Protein AF-A0A162IU74-F1 (afdb_monomer_lite)

Structure (mmCIF, N/CA/C/O backbone):
data_AF-A0A162IU74-F1
#
_entry.id   AF-A0A162IU74-F1
#
loop_
_atom_site.group_PDB
_atom_site.id
_atom_site.type_symbol
_atom_site.label_atom_id
_atom_site.label_alt_id
_atom_site.label_comp_id
_atom_site.label_asym_id
_atom_site.label_entity_id
_atom_site.label_seq_id
_atom_site.pdbx_PDB_ins_code
_atom_site.Cartn_x
_atom_site.Cartn_y
_atom_site.Cartn_z
_atom_site.occupancy
_atom_site.B_iso_or_equiv
_atom_site.auth_seq_id
_atom_site.auth_comp_id
_atom_site.auth_asym_id
_atom_site.auth_atom_id
_atom_site.pdbx_PDB_model_num
ATOM 1 N N . MET A 1 1 ? 12.546 -40.989 11.623 1.00 44.88 1 MET A N 1
ATOM 2 C CA . MET A 1 1 ? 12.134 -39.725 12.278 1.00 44.88 1 MET A CA 1
ATOM 3 C C . MET A 1 1 ? 12.721 -38.449 11.659 1.00 44.88 1 MET A C 1
ATOM 5 O O . MET A 1 1 ? 11.980 -37.486 11.567 1.00 44.88 1 MET A O 1
ATOM 9 N N . LYS A 1 2 ? 13.972 -38.406 11.162 1.00 50.97 2 LYS A N 1
ATOM 10 C CA . LYS A 1 2 ? 14.557 -37.167 10.589 1.00 50.97 2 LYS A CA 1
ATOM 11 C C . LYS A 1 2 ? 13.902 -36.666 9.283 1.00 50.97 2 LYS A C 1
ATOM 13 O O . LYS A 1 2 ? 13.637 -35.481 9.171 1.00 50.97 2 LYS A O 1
ATOM 18 N N . LYS A 1 3 ? 13.551 -37.557 8.341 1.00 44.09 3 LYS A N 1
ATOM 19 C CA . LYS A 1 3 ? 12.968 -37.180 7.029 1.00 44.09 3 LYS A CA 1
ATOM 20 C C . LYS A 1 3 ? 11.601 -36.487 7.113 1.00 44.09 3 LYS A C 1
ATOM 22 O O . LYS A 1 3 ? 11.323 -35.607 6.311 1.00 44.09 3 LYS A O 1
ATOM 27 N N . TRP A 1 4 ? 10.762 -36.870 8.076 1.00 53.44 4 TRP A N 1
ATOM 28 C CA . TRP A 1 4 ? 9.420 -36.297 8.236 1.00 53.44 4 TRP A CA 1
ATOM 29 C C . TRP A 1 4 ? 9.483 -34.867 8.786 1.00 53.44 4 TRP A C 1
ATOM 31 O O . TRP A 1 4 ? 8.778 -33.988 8.308 1.00 53.44 4 TRP A O 1
ATOM 41 N N . LEU A 1 5 ? 10.419 -34.610 9.708 1.00 44.81 5 LEU A N 1
ATOM 42 C CA . LEU A 1 5 ? 10.692 -33.264 10.209 1.00 44.81 5 LEU A CA 1
ATOM 43 C C . LEU A 1 5 ? 11.253 -32.358 9.103 1.00 44.81 5 LEU A C 1
ATOM 45 O O . LEU A 1 5 ? 10.821 -31.221 8.972 1.00 44.81 5 LEU A O 1
ATOM 49 N N . THR A 1 6 ? 12.162 -32.876 8.267 1.00 44.38 6 THR A N 1
ATOM 50 C CA . THR A 1 6 ? 12.685 -32.155 7.093 1.00 44.38 6 THR A CA 1
ATOM 51 C C . THR A 1 6 ? 11.590 -31.864 6.067 1.00 44.38 6 THR A C 1
ATOM 53 O O . THR A 1 6 ? 11.580 -30.783 5.499 1.00 44.38 6 THR A O 1
ATOM 56 N N . TYR A 1 7 ? 10.643 -32.784 5.863 1.00 44.00 7 TYR A N 1
ATOM 57 C CA . TYR A 1 7 ? 9.503 -32.586 4.964 1.00 44.00 7 TYR A CA 1
ATOM 58 C C . TYR A 1 7 ? 8.530 -31.519 5.484 1.00 44.00 7 TYR A C 1
ATOM 60 O O . TYR A 1 7 ? 8.050 -30.694 4.716 1.00 44.00 7 TYR A O 1
ATOM 68 N N . ILE A 1 8 ? 8.291 -31.475 6.796 1.00 51.91 8 ILE A N 1
ATOM 69 C CA . ILE A 1 8 ? 7.479 -30.427 7.430 1.00 51.91 8 ILE A CA 1
ATOM 70 C C . ILE A 1 8 ? 8.188 -29.079 7.414 1.00 51.91 8 ILE A C 1
ATOM 72 O O . ILE A 1 8 ? 7.545 -28.065 7.164 1.00 51.91 8 ILE A O 1
ATOM 76 N N . LEU A 1 9 ? 9.498 -29.050 7.656 1.00 43.22 9 LEU A N 1
ATOM 77 C CA . LEU A 1 9 ? 10.303 -27.839 7.514 1.00 43.22 9 LEU A CA 1
ATOM 78 C C . LEU A 1 9 ? 10.294 -27.349 6.067 1.00 43.22 9 LEU A C 1
ATOM 80 O O . LEU A 1 9 ? 10.060 -26.172 5.845 1.00 43.22 9 LEU A O 1
ATOM 84 N N . TYR A 1 10 ? 10.456 -28.246 5.094 1.00 43.59 10 TYR A N 1
ATOM 85 C CA . TYR A 1 10 ? 10.362 -27.920 3.675 1.00 43.59 10 TYR A CA 1
ATOM 86 C C . TYR A 1 10 ? 8.981 -27.377 3.308 1.00 43.59 10 TYR A C 1
ATOM 88 O O . TYR A 1 10 ? 8.906 -26.337 2.667 1.00 43.59 10 TYR A O 1
ATOM 96 N N . LEU A 1 11 ? 7.895 -28.017 3.754 1.00 40.88 11 LEU A N 1
ATOM 97 C CA . LEU A 1 11 ? 6.538 -27.522 3.530 1.00 40.88 11 LEU A CA 1
ATOM 98 C C . LEU A 1 11 ? 6.329 -26.155 4.178 1.00 40.88 11 LEU A C 1
ATOM 100 O O . LEU A 1 11 ? 5.834 -25.264 3.510 1.00 40.88 11 LEU A O 1
ATOM 104 N N . ASN A 1 12 ? 6.736 -25.955 5.434 1.00 38.09 12 ASN A N 1
ATOM 105 C CA . ASN A 1 12 ? 6.594 -24.662 6.107 1.00 38.09 12 ASN A CA 1
ATOM 106 C C . ASN A 1 12 ? 7.420 -23.573 5.423 1.00 38.09 12 ASN A C 1
ATOM 108 O O . ASN A 1 12 ? 6.875 -22.521 5.123 1.00 38.09 12 ASN A O 1
ATOM 112 N N . ILE A 1 13 ? 8.696 -23.823 5.124 1.00 38.88 13 ILE A N 1
ATOM 113 C CA . ILE A 1 13 ? 9.559 -22.876 4.403 1.00 38.88 13 ILE A CA 1
ATOM 114 C C . ILE A 1 13 ? 8.962 -22.567 3.031 1.00 38.88 13 ILE A C 1
ATOM 116 O O . ILE A 1 13 ? 8.881 -21.403 2.659 1.00 38.88 13 ILE A O 1
ATOM 120 N N . SER A 1 14 ? 8.476 -23.586 2.319 1.00 33.03 14 SER A N 1
ATOM 121 C CA . SER A 1 14 ? 7.808 -23.406 1.031 1.00 33.03 14 SER A CA 1
ATOM 122 C C . SER A 1 14 ? 6.536 -22.583 1.192 1.00 33.03 14 SER A C 1
ATOM 124 O O . SER A 1 14 ? 6.367 -21.639 0.447 1.00 33.03 14 SER A O 1
ATOM 126 N N . PHE A 1 15 ? 5.681 -22.848 2.185 1.00 35.84 15 PHE A N 1
ATOM 127 C CA . PHE A 1 15 ? 4.465 -22.072 2.455 1.00 35.84 15 PHE A CA 1
ATOM 128 C C . PHE A 1 15 ? 4.754 -20.628 2.879 1.00 35.84 15 PHE A C 1
ATOM 130 O O . PHE A 1 15 ? 4.031 -19.734 2.452 1.00 35.84 15 PHE A O 1
ATOM 137 N N . PHE A 1 16 ? 5.791 -20.379 3.683 1.00 32.59 16 PHE A N 1
ATOM 138 C CA . PHE A 1 16 ? 6.209 -19.029 4.073 1.00 32.59 16 PHE A CA 1
ATOM 139 C C . PHE A 1 16 ? 6.810 -18.265 2.887 1.00 32.59 16 PHE A C 1
ATOM 141 O O . PHE A 1 16 ? 6.404 -17.136 2.642 1.00 32.59 16 PHE A O 1
ATOM 148 N N . ALA A 1 17 ? 7.669 -18.901 2.086 1.00 29.19 17 ALA A N 1
ATOM 149 C CA . ALA A 1 17 ? 8.196 -18.320 0.851 1.00 29.19 17 ALA A CA 1
ATOM 150 C C . ALA A 1 17 ? 7.084 -18.060 -0.183 1.00 29.19 17 ALA A C 1
ATOM 152 O O . ALA A 1 17 ? 7.077 -17.031 -0.852 1.00 29.19 17 ALA A O 1
ATOM 153 N N . PHE A 1 18 ? 6.099 -18.959 -0.279 1.00 34.78 18 PHE A N 1
ATOM 154 C CA . PHE A 1 18 ? 4.927 -18.800 -1.143 1.00 34.78 18 PHE A CA 1
ATOM 155 C C . PHE A 1 18 ? 3.985 -17.698 -0.631 1.00 34.78 18 PHE A C 1
ATOM 157 O O . PHE A 1 18 ? 3.365 -17.001 -1.426 1.00 34.78 18 PHE A O 1
ATOM 164 N N . ALA A 1 19 ? 3.884 -17.500 0.686 1.00 31.73 19 ALA A N 1
ATOM 165 C CA . ALA A 1 19 ? 3.112 -16.416 1.290 1.00 31.73 19 ALA A CA 1
ATOM 166 C C . ALA A 1 19 ? 3.776 -15.042 1.083 1.00 31.73 19 ALA A C 1
ATOM 168 O O . ALA A 1 19 ? 3.078 -14.097 0.718 1.00 31.73 19 ALA A O 1
ATOM 169 N N . ASP A 1 20 ? 5.102 -14.943 1.222 1.00 31.86 20 ASP A N 1
ATOM 170 C CA . ASP A 1 20 ? 5.871 -13.739 0.865 1.00 31.86 20 ASP A CA 1
ATOM 171 C C . ASP A 1 20 ? 5.739 -13.414 -0.635 1.00 31.86 20 ASP A C 1
ATOM 173 O O . ASP A 1 20 ? 5.546 -12.262 -1.022 1.00 31.86 20 ASP A O 1
ATOM 177 N N . TYR A 1 21 ? 5.702 -14.442 -1.485 1.00 35.34 21 TYR A N 1
ATOM 178 C CA . TYR A 1 21 ? 5.419 -14.325 -2.917 1.00 35.34 21 TYR A CA 1
ATOM 179 C C . TYR A 1 21 ? 3.987 -13.838 -3.237 1.00 35.34 21 TYR A C 1
ATOM 181 O O . TYR A 1 21 ? 3.784 -13.147 -4.230 1.00 35.34 21 TYR A O 1
ATOM 189 N N . PHE A 1 22 ? 2.985 -14.116 -2.396 1.00 35.38 22 PHE A N 1
ATOM 190 C CA . PHE A 1 22 ? 1.630 -13.558 -2.547 1.00 35.38 22 PHE A CA 1
ATOM 191 C C . PHE A 1 22 ? 1.506 -12.108 -2.044 1.00 35.38 22 PHE A C 1
ATOM 193 O O . PHE A 1 22 ? 0.639 -11.364 -2.513 1.00 35.38 22 PHE A O 1
ATOM 200 N N . LEU A 1 23 ? 2.356 -11.676 -1.106 1.00 34.19 23 LEU A N 1
ATOM 201 C CA . LEU A 1 23 ? 2.329 -10.314 -0.553 1.00 34.19 23 LEU A CA 1
ATOM 202 C C . LEU A 1 23 ? 2.731 -9.238 -1.582 1.00 34.19 23 LEU A C 1
ATOM 204 O O . LEU A 1 23 ? 2.251 -8.096 -1.496 1.00 34.19 23 LEU A O 1
ATOM 208 N N . THR A 1 24 ? 3.522 -9.617 -2.591 1.00 37.16 24 THR A N 1
ATOM 209 C CA . THR A 1 24 ? 4.025 -8.748 -3.674 1.00 37.16 24 THR A CA 1
ATOM 210 C C . THR A 1 24 ? 2.969 -8.456 -4.764 1.00 37.16 24 THR A C 1
ATOM 212 O O . THR A 1 24 ? 3.118 -7.540 -5.571 1.00 37.16 24 THR A O 1
ATOM 215 N N . ASN A 1 25 ? 1.822 -9.153 -4.758 1.00 40.84 25 ASN A N 1
ATOM 216 C CA . ASN A 1 25 ? 0.569 -8.843 -5.479 1.00 40.84 25 ASN A CA 1
ATOM 217 C C . ASN A 1 25 ? 0.738 -8.300 -6.929 1.00 40.84 25 ASN A C 1
ATOM 219 O O . ASN A 1 25 ? 0.130 -7.301 -7.321 1.00 40.84 25 ASN A O 1
ATOM 223 N N . GLY A 1 26 ? 1.623 -8.894 -7.727 1.00 44.62 26 GLY A N 1
ATOM 224 C CA . GLY A 1 26 ? 1.929 -8.523 -9.116 1.00 44.62 26 GLY A CA 1
ATOM 225 C C . GLY A 1 26 ? 3.088 -7.532 -9.321 1.00 44.62 26 GLY A C 1
ATOM 226 O O . GLY A 1 26 ? 3.191 -6.965 -10.408 1.00 44.62 26 GLY A O 1
ATOM 227 N N . GLU A 1 27 ? 3.919 -7.271 -8.309 1.00 47.91 27 GLU A N 1
ATOM 228 C CA . GLU A 1 27 ? 5.248 -6.637 -8.453 1.00 47.91 27 GLU A CA 1
ATOM 229 C C . GLU A 1 27 ? 6.171 -7.550 -9.242 1.00 47.91 27 GLU A C 1
ATOM 231 O O . GLU A 1 27 ? 6.103 -8.749 -9.023 1.00 47.91 27 GLU A O 1
ATOM 236 N N . VAL A 1 28 ? 6.982 -7.007 -10.155 1.00 51.28 28 VAL A N 1
ATOM 237 C CA . VAL A 1 28 ? 8.069 -7.744 -10.809 1.00 51.28 28 VAL A CA 1
ATOM 238 C C . VAL A 1 28 ? 9.377 -7.226 -10.221 1.00 51.28 28 VAL A C 1
ATOM 240 O O . VAL A 1 28 ? 9.795 -6.115 -10.535 1.00 51.28 28 VAL A O 1
ATOM 243 N N . THR A 1 29 ? 9.987 -8.020 -9.353 1.00 51.75 29 THR A N 1
ATOM 244 C CA . THR A 1 29 ? 11.289 -7.764 -8.735 1.00 51.75 29 THR A CA 1
ATOM 245 C C . THR A 1 29 ? 12.346 -8.459 -9.576 1.00 51.75 29 THR A C 1
ATOM 247 O O . THR A 1 29 ? 12.231 -9.656 -9.834 1.00 51.75 29 THR A O 1
ATOM 250 N N . PHE A 1 30 ? 13.376 -7.732 -9.998 1.00 58.91 30 PHE A N 1
ATOM 251 C CA . PHE A 1 30 ? 14.520 -8.307 -10.705 1.00 58.91 30 PHE A CA 1
ATOM 252 C C . PHE A 1 30 ? 15.692 -8.439 -9.753 1.00 58.91 30 PHE A C 1
ATOM 254 O O . PHE A 1 30 ? 15.964 -7.534 -8.967 1.00 58.91 30 PHE A O 1
ATOM 261 N N . TYR A 1 31 ? 16.414 -9.544 -9.865 1.00 53.06 31 TYR A N 1
ATOM 262 C CA . TYR A 1 31 ? 17.682 -9.716 -9.179 1.00 53.06 31 TYR A CA 1
ATOM 263 C C . TYR A 1 31 ? 18.662 -10.443 -10.091 1.00 53.06 31 TYR A C 1
ATOM 265 O O . TYR A 1 31 ? 18.281 -11.213 -10.977 1.00 53.06 31 TYR A O 1
ATOM 273 N N . TYR A 1 32 ? 19.942 -10.167 -9.887 1.00 57.72 32 TYR A N 1
ATOM 274 C CA . TYR A 1 32 ? 20.993 -10.942 -10.517 1.00 57.72 32 TYR A CA 1
ATOM 275 C C . TYR A 1 32 ? 21.293 -12.154 -9.639 1.00 57.72 32 TYR A C 1
ATOM 277 O O . TYR A 1 32 ? 21.710 -12.002 -8.491 1.00 57.72 32 TYR A O 1
ATOM 285 N N . ASP A 1 33 ? 21.049 -13.347 -10.165 1.00 55.94 33 ASP A N 1
ATOM 286 C CA . ASP A 1 33 ? 21.405 -14.596 -9.508 1.00 55.94 33 ASP A CA 1
ATOM 287 C C . ASP A 1 33 ? 22.887 -14.879 -9.769 1.00 55.94 33 ASP A C 1
ATOM 289 O O . ASP A 1 33 ? 23.289 -15.114 -10.910 1.00 55.94 33 ASP A O 1
ATOM 293 N N . SER A 1 34 ? 23.718 -14.803 -8.728 1.00 58.25 34 SER A N 1
ATOM 294 C CA . SER A 1 34 ? 25.160 -15.020 -8.858 1.00 58.25 34 SER A CA 1
ATOM 295 C C . SER A 1 34 ? 25.542 -16.490 -9.023 1.00 58.25 34 SER A C 1
ATOM 297 O O . SER A 1 34 ? 26.634 -16.753 -9.525 1.00 58.25 34 SER A O 1
ATOM 299 N N . GLU A 1 35 ? 24.681 -17.432 -8.622 1.00 56.72 35 GLU A N 1
ATOM 300 C CA . GLU A 1 35 ? 24.912 -18.870 -8.813 1.00 56.72 35 GLU A CA 1
ATOM 301 C C . GLU A 1 35 ? 24.589 -19.279 -10.253 1.00 56.72 35 GLU A C 1
ATOM 303 O O . GLU A 1 35 ? 25.401 -19.924 -10.913 1.00 56.72 35 GLU A O 1
ATOM 308 N N . GLU A 1 36 ? 23.443 -18.830 -10.769 1.00 58.41 36 GLU A N 1
ATOM 309 C CA . GLU A 1 36 ? 23.006 -19.086 -12.152 1.00 58.41 36 GLU A CA 1
ATOM 310 C C . GLU A 1 36 ? 23.625 -18.114 -13.174 1.00 58.41 36 GLU A C 1
ATOM 312 O O . GLU A 1 36 ? 23.432 -18.269 -14.384 1.00 58.41 36 GLU A O 1
ATOM 317 N N . GLN A 1 37 ? 24.348 -17.099 -12.688 1.00 64.25 37 GLN A N 1
ATOM 318 C CA . GLN A 1 37 ? 24.926 -15.991 -13.453 1.00 64.25 37 GLN A CA 1
ATOM 319 C C . GLN A 1 37 ? 23.923 -15.377 -14.432 1.00 64.25 37 GLN A C 1
ATOM 321 O O . GLN A 1 37 ? 24.214 -15.218 -15.610 1.00 64.25 37 GLN A O 1
ATOM 326 N N . ALA A 1 38 ? 22.707 -15.067 -13.992 1.00 60.44 38 ALA A N 1
ATOM 327 C CA . ALA A 1 38 ? 21.662 -14.595 -14.893 1.00 60.44 38 ALA A CA 1
ATOM 328 C C . ALA A 1 38 ? 20.718 -13.601 -14.226 1.00 60.44 38 ALA A C 1
ATOM 330 O O . ALA A 1 38 ? 20.635 -13.507 -13.001 1.00 60.44 38 ALA A O 1
ATOM 331 N N . VAL A 1 39 ? 19.967 -12.868 -15.052 1.00 54.91 39 VAL A N 1
ATOM 332 C CA . VAL A 1 39 ? 18.860 -12.063 -14.542 1.00 54.91 39 VAL A CA 1
ATOM 333 C C . VAL A 1 39 ? 17.673 -12.976 -14.305 1.00 54.91 39 VAL A C 1
ATOM 335 O O . VAL A 1 39 ? 17.088 -13.531 -15.244 1.00 54.91 39 VAL A O 1
ATOM 338 N N . SER A 1 40 ? 17.332 -13.088 -13.032 1.00 58.09 40 SER A N 1
ATOM 339 C CA . SER A 1 40 ? 16.153 -13.769 -12.531 1.00 58.09 40 SER A CA 1
ATOM 340 C C . SER A 1 40 ? 15.137 -12.728 -12.079 1.00 58.09 40 SER A C 1
ATOM 342 O O . SER A 1 40 ? 15.442 -11.544 -11.898 1.00 58.09 40 SER A O 1
ATOM 344 N N . TYR A 1 41 ? 13.888 -13.149 -11.933 1.00 56.62 41 TYR A N 1
ATOM 345 C CA . TYR A 1 41 ? 12.847 -12.252 -11.465 1.00 56.62 41 TYR A CA 1
ATOM 346 C C . TYR A 1 41 ? 11.819 -13.002 -10.619 1.00 56.62 41 TYR A C 1
ATOM 348 O O . TYR A 1 41 ? 11.615 -14.208 -10.765 1.00 56.62 41 TYR A O 1
ATOM 356 N N . LEU A 1 42 ? 11.139 -12.259 -9.753 1.00 46.72 42 LEU A N 1
ATOM 357 C CA . LEU A 1 42 ? 9.989 -12.707 -8.979 1.00 46.72 42 LEU A CA 1
ATOM 358 C C . LEU A 1 42 ? 8.811 -11.820 -9.352 1.00 46.72 42 LEU A C 1
ATOM 360 O O . LEU A 1 42 ? 8.907 -10.602 -9.235 1.00 46.72 42 LEU A O 1
ATOM 364 N N . ARG A 1 43 ? 7.701 -12.414 -9.813 1.00 48.00 43 ARG A N 1
ATOM 365 C CA . ARG A 1 43 ? 6.441 -11.682 -9.975 1.00 48.00 43 ARG A CA 1
ATOM 366 C C . ARG A 1 43 ? 5.402 -12.114 -8.962 1.00 48.00 43 ARG A C 1
ATOM 368 O O . ARG A 1 43 ? 5.032 -13.276 -8.981 1.00 48.00 43 ARG A O 1
ATOM 375 N N . GLY A 1 44 ? 4.847 -11.183 -8.196 1.00 40.56 44 GLY A N 1
ATOM 376 C CA . GLY A 1 44 ? 3.856 -11.455 -7.150 1.00 40.56 44 GLY A CA 1
ATOM 377 C C . GLY A 1 44 ? 2.448 -11.863 -7.585 1.00 40.56 44 GLY A C 1
ATOM 378 O O . GLY A 1 44 ? 1.509 -11.641 -6.827 1.00 40.56 44 GLY A O 1
ATOM 379 N N . ASP A 1 45 ? 2.249 -12.323 -8.821 1.00 40.06 45 ASP A N 1
ATOM 380 C CA . ASP A 1 45 ? 0.947 -12.802 -9.300 1.00 40.06 45 ASP A CA 1
ATOM 381 C C . ASP A 1 45 ? 1.014 -14.321 -9.469 1.00 40.06 45 ASP A C 1
ATOM 383 O O . ASP A 1 45 ? 1.523 -14.831 -10.464 1.00 40.06 45 ASP A O 1
ATOM 387 N N . ALA A 1 46 ? 0.521 -15.051 -8.468 1.00 33.31 46 ALA A N 1
ATOM 388 C CA . ALA A 1 46 ? 0.547 -16.511 -8.464 1.00 33.31 46 ALA A CA 1
ATOM 389 C C . ALA A 1 46 ? -0.482 -17.156 -9.409 1.00 33.31 46 ALA A C 1
ATOM 391 O O . ALA A 1 46 ? -0.395 -18.355 -9.670 1.00 33.31 46 ALA A O 1
ATOM 392 N N . LEU A 1 47 ? -1.478 -16.400 -9.891 1.00 34.38 47 LEU A N 1
ATOM 393 C CA . LEU A 1 47 ? -2.496 -16.915 -1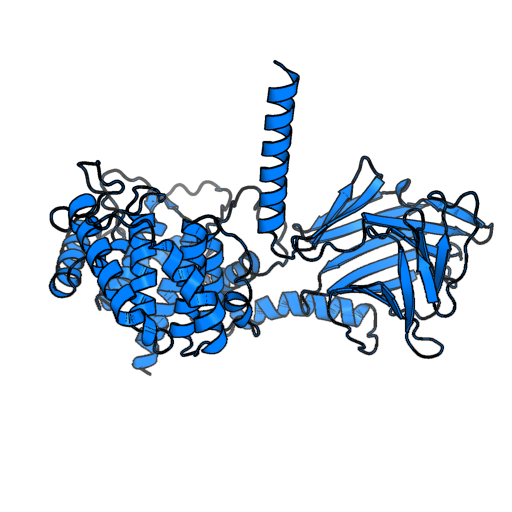0.817 1.00 34.38 47 LEU A CA 1
ATOM 394 C C . LEU A 1 47 ? -2.006 -16.875 -12.265 1.00 34.38 47 LEU A C 1
ATOM 396 O O . LEU A 1 47 ? -2.431 -17.687 -13.089 1.00 34.38 47 LEU A O 1
ATOM 400 N N . TYR A 1 48 ? -1.082 -15.961 -12.550 1.00 44.12 48 TYR A N 1
ATOM 401 C CA . TYR A 1 48 ? -0.425 -15.838 -13.834 1.00 44.12 48 TYR A CA 1
ATOM 402 C C . TYR A 1 48 ? 1.081 -15.623 -13.614 1.00 44.12 48 TYR A C 1
ATOM 404 O O . TYR A 1 48 ? 1.545 -14.481 -13.588 1.00 44.12 48 TYR A O 1
ATOM 412 N N . PRO A 1 49 ? 1.876 -16.695 -13.445 1.00 44.75 49 PRO A N 1
ATOM 413 C CA . PRO A 1 49 ? 3.323 -16.548 -13.469 1.00 44.75 49 PRO A CA 1
ATOM 414 C C . PRO A 1 49 ? 3.726 -15.907 -14.801 1.00 44.75 49 PRO A C 1
ATOM 416 O O . PRO A 1 49 ? 3.138 -16.182 -15.852 1.00 44.75 49 PRO A O 1
ATOM 419 N N . LEU A 1 50 ? 4.713 -15.013 -14.760 1.00 50.19 50 LEU A N 1
ATOM 420 C CA . LEU A 1 50 ? 5.385 -14.616 -15.988 1.00 50.19 50 LEU A CA 1
ATOM 421 C C . LEU A 1 50 ? 5.996 -15.876 -16.592 1.00 50.19 50 LEU A C 1
ATOM 423 O O . LEU A 1 50 ? 6.689 -16.634 -15.922 1.00 50.19 50 LEU A O 1
ATOM 427 N N . ASP A 1 51 ? 5.747 -16.115 -17.870 1.00 58.41 51 ASP A N 1
ATOM 428 C CA . ASP A 1 51 ? 6.262 -17.312 -18.524 1.00 58.41 51 ASP A CA 1
ATOM 429 C C . ASP A 1 51 ? 7.696 -17.102 -19.001 1.00 58.41 51 ASP A C 1
ATOM 431 O O . ASP A 1 51 ? 8.019 -17.423 -20.136 1.00 58.41 51 ASP A O 1
ATOM 435 N N . ILE A 1 52 ? 8.559 -16.562 -18.142 1.00 63.03 52 ILE A N 1
ATOM 436 C CA . ILE A 1 52 ? 9.997 -16.377 -18.365 1.00 63.03 52 ILE A CA 1
ATOM 437 C C . ILE A 1 52 ? 10.711 -16.991 -17.151 1.00 63.03 52 ILE A C 1
ATOM 439 O O . ILE A 1 52 ? 10.214 -16.915 -16.047 1.00 63.03 52 ILE A O 1
ATOM 443 N N . SER A 1 53 ? 11.835 -17.671 -17.270 1.00 60.84 53 SER A N 1
ATOM 444 C CA . SER A 1 53 ? 12.593 -18.193 -16.121 1.00 60.84 53 SER A CA 1
ATOM 445 C C . SER A 1 53 ? 13.917 -17.475 -15.960 1.00 60.84 53 SER A C 1
ATOM 447 O O . SER A 1 53 ? 14.490 -17.492 -14.882 1.00 60.84 53 SER A O 1
ATOM 449 N N . ARG A 1 54 ? 14.430 -16.912 -17.055 1.00 71.38 54 ARG A N 1
ATOM 450 C CA . ARG A 1 54 ? 15.793 -16.412 -17.149 1.00 71.38 54 ARG A CA 1
ATOM 451 C C . ARG A 1 54 ? 15.928 -15.493 -18.353 1.00 71.38 54 ARG A C 1
ATOM 453 O O . ARG A 1 54 ? 15.373 -15.803 -19.414 1.00 71.38 54 ARG A O 1
ATOM 460 N N . ILE A 1 55 ? 16.692 -14.418 -18.187 1.00 76.44 55 ILE A N 1
ATOM 461 C CA . ILE A 1 55 ? 17.126 -13.543 -19.277 1.00 76.44 55 ILE A CA 1
ATOM 462 C C . ILE A 1 55 ? 18.655 -13.504 -19.285 1.00 76.44 55 ILE A C 1
ATOM 464 O O . ILE A 1 55 ? 19.287 -13.307 -18.244 1.00 76.44 55 ILE A O 1
ATOM 468 N N . ARG A 1 56 ? 19.238 -13.725 -20.462 1.00 84.31 56 ARG A N 1
ATOM 469 C CA . ARG A 1 56 ? 20.685 -13.742 -20.695 1.00 84.31 56 ARG A CA 1
ATOM 470 C C . ARG A 1 56 ? 21.040 -12.893 -21.905 1.00 84.31 56 ARG A C 1
ATOM 472 O O . ARG A 1 56 ? 20.205 -12.648 -22.773 1.00 84.31 56 ARG A O 1
ATOM 479 N N . PHE A 1 57 ? 22.288 -12.454 -21.947 1.00 88.75 57 PHE A N 1
ATOM 480 C CA . PHE A 1 57 ? 22.786 -11.534 -22.961 1.00 88.75 57 PHE A CA 1
ATOM 481 C C . PHE A 1 57 ? 24.085 -12.041 -23.560 1.00 88.75 57 PHE A C 1
ATOM 483 O O . PHE A 1 57 ? 24.980 -12.464 -22.826 1.00 88.75 57 PHE A O 1
ATOM 490 N N . TYR A 1 58 ? 24.202 -11.940 -24.879 1.00 89.81 58 TYR A N 1
ATOM 491 C CA . TYR A 1 58 ? 25.396 -12.333 -25.613 1.00 89.81 58 TYR A CA 1
ATOM 492 C C . TYR A 1 58 ? 25.784 -11.259 -26.624 1.00 89.81 58 TYR A C 1
ATOM 494 O O . TYR A 1 58 ? 24.947 -10.495 -27.108 1.00 89.81 58 TYR A O 1
ATOM 502 N N . TRP A 1 59 ? 27.071 -11.218 -26.937 1.00 90.31 59 TRP A N 1
ATOM 503 C CA . TRP A 1 59 ? 27.626 -10.440 -28.032 1.00 90.31 59 TRP A CA 1
ATOM 504 C C . TRP A 1 59 ? 28.287 -11.400 -29.013 1.00 90.31 59 TRP A C 1
ATOM 506 O O . TRP A 1 59 ? 29.025 -12.285 -28.589 1.00 90.31 59 TRP A O 1
ATOM 516 N N . ILE A 1 60 ? 28.014 -11.245 -30.304 1.00 88.69 60 ILE A N 1
ATOM 517 C CA . ILE A 1 60 ? 28.657 -12.021 -31.368 1.00 88.69 60 ILE A CA 1
ATOM 518 C C . ILE A 1 60 ? 29.399 -11.031 -32.249 1.00 88.69 60 ILE A C 1
ATOM 520 O O . ILE A 1 60 ? 28.783 -10.104 -32.767 1.00 88.69 60 ILE A O 1
ATOM 524 N N . ASP A 1 61 ? 30.710 -11.181 -32.387 1.00 87.06 61 ASP A N 1
ATOM 525 C CA . ASP A 1 61 ? 31.488 -10.300 -33.260 1.00 87.06 61 ASP A CA 1
ATOM 526 C C . ASP A 1 61 ? 31.436 -10.741 -34.736 1.00 87.06 61 ASP A C 1
ATOM 528 O O . ASP A 1 61 ? 30.853 -11.768 -35.081 1.00 87.06 61 ASP A O 1
ATOM 532 N N . GLU A 1 62 ? 32.049 -9.958 -35.627 1.00 84.81 62 GLU A N 1
ATOM 533 C CA . GLU A 1 62 ? 32.132 -10.273 -37.066 1.00 84.81 62 GLU A CA 1
ATOM 534 C C . GLU A 1 62 ? 32.959 -11.537 -37.381 1.00 84.81 62 GLU A C 1
ATOM 536 O O . GLU A 1 62 ? 32.877 -12.056 -38.491 1.00 84.81 62 GLU A O 1
ATOM 541 N N . GLU A 1 63 ? 33.752 -12.037 -36.427 1.00 84.56 63 GLU A N 1
ATOM 542 C CA . GLU A 1 63 ? 34.478 -13.311 -36.534 1.00 84.56 63 GLU A CA 1
ATOM 543 C C . GLU A 1 63 ? 33.633 -14.490 -36.005 1.00 84.56 63 GLU A C 1
ATOM 545 O O . GLU A 1 63 ? 34.156 -15.588 -35.812 1.00 84.56 63 GLU A O 1
ATOM 550 N N . GLU A 1 64 ? 32.338 -14.261 -35.750 1.00 81.31 64 GLU A N 1
ATOM 551 C CA . GLU A 1 64 ? 31.373 -15.212 -35.183 1.00 81.31 64 GLU A CA 1
ATOM 552 C C . GLU A 1 64 ? 31.762 -15.729 -33.786 1.00 81.31 64 GLU A C 1
ATOM 554 O O . GLU A 1 64 ? 31.267 -16.757 -33.310 1.00 81.31 64 GLU A O 1
ATOM 559 N N . ARG A 1 65 ? 32.630 -15.003 -33.068 1.00 85.44 65 ARG A N 1
ATOM 560 C CA . ARG A 1 65 ? 32.982 -15.340 -31.688 1.00 85.44 65 ARG A CA 1
ATOM 561 C C . ARG A 1 65 ? 31.860 -14.915 -30.759 1.00 85.44 65 ARG A C 1
ATOM 563 O O . ARG A 1 65 ? 31.466 -13.752 -30.716 1.00 85.44 65 ARG A O 1
ATOM 570 N N . VAL A 1 66 ? 31.392 -15.870 -29.960 1.00 85.44 66 VAL A N 1
ATOM 571 C CA . VAL A 1 66 ? 30.306 -15.667 -29.001 1.00 85.44 66 VAL A CA 1
ATOM 572 C C . VAL A 1 66 ? 30.866 -15.309 -27.630 1.00 85.44 66 VAL A C 1
ATOM 574 O O . VAL A 1 66 ? 31.550 -16.106 -26.983 1.00 85.44 66 VAL A O 1
ATOM 577 N N . TYR A 1 67 ? 30.501 -14.127 -27.156 1.00 86.19 67 TYR A N 1
ATOM 578 C CA . TYR A 1 67 ? 30.796 -13.625 -25.827 1.00 86.19 67 TYR A CA 1
ATOM 579 C C . TYR A 1 67 ? 29.542 -13.706 -24.967 1.00 86.19 67 TYR A C 1
ATOM 581 O O . TYR A 1 67 ? 28.532 -13.055 -25.226 1.00 86.19 67 TYR A O 1
ATOM 589 N N . ASP A 1 68 ? 29.624 -14.510 -23.919 1.00 87.12 68 ASP A N 1
ATOM 590 C CA . ASP A 1 68 ? 28.610 -14.601 -22.880 1.00 87.12 68 ASP A CA 1
ATOM 591 C C . ASP A 1 68 ? 28.811 -13.452 -21.890 1.00 87.12 68 ASP A C 1
ATOM 593 O O . ASP A 1 68 ? 29.767 -13.468 -21.108 1.00 87.12 68 ASP A O 1
ATOM 597 N N . LEU A 1 69 ? 27.937 -12.438 -21.943 1.00 87.06 69 LEU A N 1
ATOM 598 C CA . LEU A 1 69 ? 28.095 -11.229 -21.126 1.00 87.06 69 LEU A CA 1
ATOM 599 C C . LEU A 1 69 ? 28.053 -11.555 -19.633 1.00 87.06 69 LEU A C 1
ATOM 601 O O . LEU A 1 69 ? 28.621 -10.815 -18.839 1.00 87.06 69 LEU A O 1
ATOM 605 N N . GLN A 1 70 ? 27.429 -12.664 -19.237 1.00 82.19 70 GLN A N 1
ATOM 606 C CA . GLN A 1 70 ? 27.300 -13.044 -17.833 1.00 82.19 70 GLN A CA 1
ATOM 607 C C . GLN A 1 70 ? 28.671 -13.326 -17.192 1.00 82.19 70 GLN A C 1
ATOM 609 O O . GLN A 1 70 ? 28.853 -13.105 -15.998 1.00 82.19 70 GLN A O 1
ATOM 614 N N . ASN A 1 71 ? 29.673 -13.700 -17.995 1.00 83.19 71 ASN A N 1
ATOM 615 C CA . ASN A 1 71 ? 31.057 -13.883 -17.544 1.00 83.19 71 ASN A CA 1
ATOM 616 C C . ASN A 1 71 ? 31.854 -12.569 -17.444 1.00 83.19 71 ASN A C 1
ATOM 618 O O . ASN A 1 71 ? 33.023 -12.579 -17.059 1.00 83.19 71 ASN A O 1
ATOM 622 N N . CYS A 1 72 ? 31.247 -11.446 -17.823 1.00 85.94 72 CYS A N 1
ATOM 623 C CA . CYS A 1 72 ? 31.903 -10.154 -18.007 1.00 85.94 72 CYS A CA 1
ATOM 624 C C . CYS A 1 72 ? 31.232 -9.033 -17.196 1.00 85.94 72 CYS A C 1
ATOM 626 O O . CYS A 1 72 ? 31.344 -7.860 -17.556 1.00 85.94 72 CYS A O 1
ATOM 628 N N . VAL A 1 73 ? 30.506 -9.379 -16.130 1.00 86.56 73 VAL A N 1
ATOM 629 C CA . VAL A 1 73 ? 29.837 -8.408 -15.254 1.00 86.56 73 VAL A CA 1
ATOM 630 C C . VAL A 1 73 ? 30.877 -7.565 -14.513 1.00 86.56 73 VAL A C 1
ATOM 632 O O . VAL A 1 73 ? 31.710 -8.092 -13.781 1.00 86.56 73 VAL A O 1
ATOM 635 N N . GLU A 1 74 ? 30.811 -6.249 -14.696 1.00 89.81 74 GLU A N 1
ATOM 636 C CA . GLU A 1 74 ? 31.630 -5.264 -13.981 1.00 89.81 74 GLU A CA 1
ATOM 637 C C . GLU A 1 74 ? 30.899 -4.734 -12.747 1.00 89.81 74 GLU A C 1
ATOM 639 O O . GLU A 1 74 ? 31.487 -4.646 -11.671 1.00 89.81 74 GLU A O 1
ATOM 644 N N . ASN A 1 75 ? 29.623 -4.371 -12.898 1.00 85.19 75 ASN A N 1
ATOM 645 C CA . ASN A 1 75 ? 28.840 -3.773 -11.822 1.00 85.19 75 ASN A CA 1
ATOM 646 C C . ASN A 1 75 ? 27.371 -4.200 -11.890 1.00 85.19 75 ASN A C 1
ATOM 648 O O . ASN A 1 75 ? 26.800 -4.340 -12.974 1.00 85.19 75 ASN A O 1
ATOM 652 N N . ILE A 1 76 ? 26.766 -4.357 -10.716 1.00 78.81 76 ILE A N 1
ATOM 653 C CA . ILE A 1 76 ? 25.346 -4.639 -10.528 1.00 78.81 76 ILE A CA 1
ATOM 654 C C . ILE A 1 76 ? 24.820 -3.561 -9.586 1.00 78.81 76 ILE A C 1
ATOM 656 O O . ILE A 1 76 ? 25.172 -3.533 -8.409 1.00 78.81 76 ILE A O 1
ATOM 660 N N . GLU A 1 77 ? 23.976 -2.673 -10.099 1.00 71.81 77 GLU A N 1
ATOM 661 C CA . GLU A 1 77 ? 23.304 -1.660 -9.290 1.00 71.81 77 GLU A CA 1
ATOM 662 C C . GLU A 1 77 ? 21.831 -2.024 -9.187 1.00 71.81 77 GLU A C 1
ATOM 664 O O . GLU A 1 77 ? 21.122 -2.115 -10.191 1.00 71.81 77 GLU A O 1
ATOM 669 N N . GLN A 1 78 ? 21.366 -2.212 -7.960 1.00 61.62 78 GLN A N 1
ATOM 670 C CA . GLN A 1 78 ? 19.955 -2.388 -7.676 1.00 61.62 78 GLN A CA 1
ATOM 671 C C . GLN A 1 78 ? 19.432 -1.112 -7.013 1.00 61.62 78 GLN A C 1
ATOM 673 O O . GLN A 1 78 ? 19.913 -0.703 -5.956 1.00 61.62 78 GLN A O 1
ATOM 678 N N . GLU A 1 79 ? 18.468 -0.459 -7.657 1.00 53.31 79 GLU A N 1
ATOM 679 C CA . GLU A 1 79 ? 17.804 0.734 -7.131 1.00 53.31 79 GLU A CA 1
ATOM 680 C C . GLU A 1 79 ? 16.403 0.362 -6.631 1.00 53.31 79 GLU A C 1
ATOM 682 O O . GLU A 1 79 ? 15.471 0.126 -7.408 1.00 53.31 79 GLU A O 1
ATOM 687 N N . GLY A 1 80 ? 16.258 0.292 -5.304 1.00 48.09 80 GLY A N 1
ATOM 688 C CA . GLY A 1 80 ? 15.067 -0.265 -4.660 1.00 48.09 80 GLY A CA 1
ATOM 689 C C . GLY A 1 80 ? 14.929 -1.768 -4.926 1.00 48.09 80 GLY A C 1
ATOM 690 O O . GLY A 1 80 ? 15.922 -2.465 -5.075 1.00 48.09 80 GLY A O 1
ATOM 691 N N . GLU A 1 81 ? 13.700 -2.281 -5.002 1.00 45.84 81 GLU A N 1
ATOM 692 C CA . GLU A 1 81 ? 13.448 -3.705 -5.303 1.00 45.84 81 GLU A CA 1
ATOM 693 C C . GLU A 1 81 ? 13.254 -3.977 -6.808 1.00 45.84 81 GLU A C 1
ATOM 695 O O . GLU A 1 81 ? 13.296 -5.120 -7.257 1.00 45.84 81 GLU A O 1
ATOM 700 N N . ASN A 1 82 ? 13.062 -2.928 -7.613 1.00 53.41 82 ASN A N 1
ATOM 701 C CA . ASN A 1 82 ? 12.388 -3.057 -8.909 1.00 53.41 82 ASN A CA 1
ATOM 702 C C . ASN A 1 82 ? 13.218 -2.574 -10.108 1.00 53.41 82 ASN A C 1
ATOM 704 O O . ASN A 1 82 ? 12.855 -2.887 -11.239 1.00 53.41 82 ASN A O 1
ATOM 708 N N . ILE A 1 83 ? 14.312 -1.833 -9.896 1.00 66.31 83 ILE A N 1
ATOM 709 C CA . ILE A 1 83 ? 15.206 -1.380 -10.970 1.00 66.31 83 ILE A CA 1
ATOM 710 C C . ILE A 1 83 ? 16.534 -2.117 -10.847 1.00 66.31 83 ILE A C 1
ATOM 712 O O . ILE A 1 83 ? 17.218 -2.002 -9.829 1.00 66.31 83 ILE A O 1
ATOM 716 N N . LEU A 1 84 ? 16.916 -2.833 -11.902 1.00 72.38 84 LEU A N 1
ATOM 717 C CA . LEU A 1 84 ? 18.186 -3.553 -11.968 1.00 72.38 84 LEU A CA 1
ATOM 718 C C . LEU A 1 84 ? 19.024 -3.003 -13.116 1.00 72.38 84 LEU A C 1
ATOM 720 O O . LEU A 1 84 ? 18.581 -3.012 -14.265 1.00 72.38 84 LEU A O 1
ATOM 724 N N . ARG A 1 85 ? 20.241 -2.552 -12.814 1.00 83.38 85 ARG A N 1
ATOM 725 C CA . ARG A 1 85 ? 21.228 -2.135 -13.809 1.00 83.38 85 ARG A CA 1
ATOM 726 C C . ARG A 1 85 ? 22.441 -3.040 -13.762 1.00 83.38 85 ARG A C 1
ATOM 728 O O . ARG A 1 85 ? 22.987 -3.315 -12.700 1.00 83.38 85 ARG A O 1
ATOM 735 N N . LEU A 1 86 ? 22.865 -3.472 -14.937 1.00 85.56 86 LEU A N 1
ATOM 736 C CA . LEU A 1 86 ? 23.981 -4.383 -15.126 1.00 85.56 86 LEU A CA 1
ATOM 737 C C . LEU A 1 86 ? 24.951 -3.739 -16.102 1.00 85.56 86 LEU A C 1
ATOM 739 O O . LEU A 1 86 ? 24.563 -3.392 -17.219 1.00 85.56 86 LEU A O 1
ATOM 743 N N . SER A 1 87 ? 26.196 -3.588 -15.673 1.00 90.69 87 SER A N 1
ATOM 744 C CA . SER A 1 87 ? 27.293 -3.117 -16.508 1.00 90.69 87 SER A CA 1
ATOM 745 C C . SER A 1 87 ? 28.198 -4.291 -16.844 1.00 90.69 87 SER A C 1
ATOM 747 O O . SER A 1 87 ? 28.622 -5.028 -15.954 1.00 90.69 87 SER A O 1
ATOM 749 N N . TYR A 1 88 ? 28.510 -4.448 -18.123 1.00 91.31 88 TYR A N 1
ATOM 750 C CA . TYR A 1 88 ? 29.350 -5.508 -18.657 1.00 91.31 88 TYR A CA 1
ATOM 751 C C . TYR A 1 88 ? 30.533 -4.907 -19.408 1.00 91.31 88 TYR A C 1
ATOM 753 O O . TYR A 1 88 ? 30.363 -3.966 -20.190 1.00 91.31 88 TYR A O 1
ATOM 761 N N . VAL A 1 89 ? 31.720 -5.480 -19.216 1.00 91.50 89 VAL A N 1
ATOM 762 C CA . VAL A 1 89 ? 32.952 -5.047 -19.886 1.00 91.50 89 VAL A CA 1
ATOM 763 C C . VAL A 1 89 ? 33.567 -6.210 -20.643 1.00 91.50 89 VAL A C 1
ATOM 765 O O . VAL A 1 89 ? 33.973 -7.209 -20.060 1.00 91.50 89 VAL A O 1
ATOM 768 N N . LEU A 1 90 ? 33.684 -6.044 -21.954 1.00 89.50 90 LEU A N 1
ATOM 769 C CA . LEU A 1 90 ? 34.259 -7.011 -22.877 1.00 89.50 90 LEU A CA 1
ATOM 770 C C . LEU A 1 90 ? 35.366 -6.327 -23.699 1.00 89.50 90 LEU A C 1
ATOM 772 O O . LEU A 1 90 ? 35.414 -5.095 -23.771 1.00 89.50 90 LEU A O 1
ATOM 776 N N . PRO A 1 91 ? 36.274 -7.086 -24.337 1.00 82.94 91 PRO A N 1
ATOM 777 C CA . PRO A 1 91 ? 37.325 -6.499 -25.173 1.00 82.94 91 PRO A CA 1
ATOM 778 C C . PRO A 1 91 ? 36.776 -5.556 -26.256 1.00 82.94 91 PRO A C 1
ATOM 780 O O . PRO A 1 91 ? 37.348 -4.489 -26.507 1.00 82.94 91 PRO A O 1
ATOM 783 N N . GLU A 1 92 ? 35.624 -5.930 -26.820 1.00 82.12 92 GLU A N 1
ATOM 784 C CA . GLU A 1 92 ? 34.963 -5.244 -27.932 1.00 82.12 92 GLU A CA 1
ATOM 785 C C . GLU A 1 92 ? 34.063 -4.077 -27.512 1.00 82.12 92 GLU A C 1
ATOM 787 O O . GLU A 1 92 ? 33.528 -3.380 -28.372 1.00 82.12 92 GLU A O 1
ATOM 792 N N . GLY A 1 93 ? 33.900 -3.810 -26.212 1.00 88.56 93 GLY A N 1
ATOM 793 C CA . GLY A 1 93 ? 33.072 -2.695 -25.763 1.00 88.56 93 GLY A CA 1
ATOM 794 C C . GLY A 1 93 ? 32.541 -2.808 -24.341 1.00 88.56 93 GLY A C 1
ATOM 795 O O . GLY A 1 93 ? 32.964 -3.636 -23.534 1.00 88.56 93 GLY A O 1
ATOM 796 N N . ARG A 1 94 ? 31.590 -1.936 -24.025 1.00 92.94 94 ARG A N 1
ATOM 797 C CA . ARG A 1 94 ? 30.855 -1.962 -22.759 1.00 92.94 94 ARG A CA 1
ATOM 798 C C . ARG A 1 94 ? 29.367 -1.988 -23.025 1.00 92.94 94 ARG A C 1
ATOM 800 O O . ARG A 1 94 ? 28.904 -1.270 -23.905 1.00 92.94 94 ARG A O 1
ATOM 807 N N . TRP A 1 95 ? 28.639 -2.759 -22.231 1.00 93.38 95 TRP A N 1
ATOM 808 C CA . TRP A 1 95 ? 27.182 -2.781 -22.248 1.00 93.38 95 TRP A CA 1
ATOM 809 C C . TRP A 1 95 ? 26.639 -2.350 -20.898 1.00 93.38 95 TRP A C 1
ATOM 811 O O . TRP A 1 95 ? 27.114 -2.800 -19.861 1.00 93.38 95 TRP A O 1
ATOM 821 N N . LYS A 1 96 ? 25.604 -1.521 -20.917 1.00 93.12 96 LYS A N 1
ATOM 822 C CA . LYS A 1 96 ? 24.764 -1.214 -19.770 1.00 93.12 96 LYS A CA 1
ATOM 823 C C . LYS A 1 96 ? 23.347 -1.661 -20.087 1.00 93.12 96 LYS A C 1
ATOM 825 O O . LYS A 1 96 ? 22.775 -1.263 -21.098 1.00 93.12 96 LYS A O 1
ATOM 830 N N . ILE A 1 97 ? 22.782 -2.488 -19.219 1.00 90.31 97 ILE A N 1
ATOM 831 C CA . ILE A 1 97 ? 21.426 -3.011 -19.359 1.00 90.31 97 ILE A CA 1
ATOM 832 C C . ILE A 1 97 ? 20.628 -2.603 -18.131 1.00 90.31 97 ILE A C 1
ATOM 834 O O . ILE A 1 97 ? 21.043 -2.881 -17.012 1.00 90.31 97 ILE A O 1
ATOM 838 N N . THR A 1 98 ? 19.495 -1.938 -18.338 1.00 84.88 98 THR A N 1
ATOM 839 C CA . THR A 1 98 ? 18.602 -1.469 -17.275 1.00 84.88 98 THR A CA 1
ATOM 840 C C . THR A 1 98 ? 17.224 -2.095 -17.436 1.00 84.88 98 THR A C 1
ATOM 842 O O . THR A 1 98 ? 16.543 -1.854 -18.432 1.00 84.88 98 THR A O 1
ATOM 845 N N . PHE A 1 99 ? 16.788 -2.845 -16.431 1.00 79.69 99 PHE A N 1
ATOM 846 C CA . PHE A 1 99 ? 15.412 -3.304 -16.293 1.00 79.69 99 PHE A CA 1
ATOM 847 C C . PHE A 1 99 ? 14.616 -2.300 -15.462 1.00 79.69 99 PHE A C 1
ATOM 849 O O . PHE A 1 99 ? 15.050 -1.904 -14.380 1.00 79.69 99 PHE A O 1
ATOM 856 N N . LEU A 1 100 ? 13.459 -1.888 -15.980 1.00 76.19 100 LEU A N 1
ATOM 857 C CA . LEU A 1 100 ? 12.594 -0.880 -15.379 1.00 76.19 100 LEU A CA 1
ATOM 858 C C . LEU A 1 100 ? 11.115 -1.233 -15.602 1.00 76.19 100 LEU A C 1
ATOM 860 O O . LEU A 1 100 ? 10.632 -1.165 -16.735 1.00 76.19 100 LEU A O 1
ATOM 864 N N . PRO A 1 101 ? 10.358 -1.584 -14.554 1.00 71.38 101 PRO A N 1
ATOM 865 C CA . PRO A 1 101 ? 8.903 -1.623 -14.621 1.00 71.38 101 PRO A CA 1
ATOM 866 C C . PRO A 1 101 ? 8.352 -0.231 -14.941 1.00 71.38 101 PRO A C 1
ATOM 868 O O . PRO A 1 101 ? 8.819 0.753 -14.371 1.00 71.38 101 PRO A O 1
ATOM 871 N N . SER A 1 102 ? 7.355 -0.133 -15.824 1.00 67.62 102 SER A N 1
ATOM 872 C CA . SER A 1 102 ? 6.794 1.178 -16.168 1.00 67.62 102 SER A CA 1
ATOM 873 C C . SER A 1 102 ? 6.064 1.800 -14.974 1.00 67.62 102 SER A C 1
ATOM 875 O O . SER A 1 102 ? 5.154 1.209 -14.380 1.00 67.62 102 SER A O 1
ATOM 877 N N . PHE A 1 103 ? 6.420 3.044 -14.675 1.00 61.81 103 PHE A N 1
ATOM 878 C CA . PHE A 1 103 ? 5.768 3.928 -13.716 1.00 61.81 103 PHE A CA 1
ATOM 879 C C . PHE A 1 103 ? 4.406 4.413 -14.206 1.00 61.81 103 PHE A C 1
ATOM 881 O O . PHE A 1 103 ? 3.528 4.742 -13.407 1.00 61.81 103 PHE A O 1
ATOM 888 N N . GLN A 1 104 ? 4.198 4.407 -15.520 1.00 60.91 104 GLN A N 1
ATOM 889 C CA . GLN A 1 104 ? 2.941 4.795 -16.147 1.00 60.91 104 GLN A CA 1
ATOM 890 C C . GLN A 1 104 ? 1.972 3.610 -16.261 1.00 60.91 104 GLN A C 1
ATOM 892 O O . GLN A 1 104 ? 0.772 3.764 -16.005 1.00 60.91 104 GLN A O 1
ATOM 897 N N . LYS A 1 105 ? 2.475 2.418 -16.621 1.00 67.56 105 LYS A N 1
ATOM 898 C CA . LYS A 1 105 ? 1.662 1.221 -16.893 1.00 67.56 105 LYS A CA 1
ATOM 899 C C . LYS A 1 105 ? 2.187 -0.019 -16.167 1.00 67.56 105 LYS A C 1
ATOM 901 O O . LYS A 1 105 ? 3.104 -0.696 -16.606 1.00 67.56 105 LYS A O 1
ATOM 906 N N . LYS A 1 106 ? 1.483 -0.425 -15.107 1.00 58.12 106 LYS A N 1
ATOM 907 C CA . LYS A 1 106 ? 1.858 -1.544 -14.209 1.00 58.12 106 LYS A CA 1
ATOM 908 C C . LYS A 1 106 ? 2.010 -2.931 -14.863 1.00 58.12 106 LYS A C 1
ATOM 910 O O . LYS A 1 106 ? 2.424 -3.869 -14.191 1.00 58.12 106 LYS A O 1
ATOM 915 N N . GLN A 1 107 ? 1.578 -3.095 -16.109 1.00 64.44 107 GLN A N 1
ATOM 916 C CA . GLN A 1 107 ? 1.679 -4.344 -16.871 1.00 64.44 107 GLN A CA 1
ATOM 917 C C . GLN A 1 107 ? 2.848 -4.335 -17.863 1.00 64.44 107 GLN A C 1
ATOM 919 O O . GLN A 1 107 ? 3.013 -5.313 -18.584 1.00 64.44 107 GLN A O 1
ATOM 924 N N . GLN A 1 108 ? 3.643 -3.264 -17.888 1.00 74.19 108 GLN A N 1
ATOM 925 C CA . GLN A 1 108 ? 4.771 -3.110 -18.793 1.00 74.19 108 GLN A CA 1
ATOM 926 C C . GLN A 1 108 ? 6.098 -3.192 -18.050 1.00 74.19 108 GLN A C 1
ATOM 928 O O . GLN A 1 108 ? 6.262 -2.644 -16.956 1.00 74.19 108 GLN A O 1
ATOM 933 N N . LEU A 1 109 ? 7.057 -3.842 -18.694 1.00 77.62 109 LEU A N 1
ATOM 934 C CA . LEU A 1 109 ? 8.455 -3.861 -18.302 1.00 77.62 109 LEU A CA 1
ATOM 935 C C . LEU A 1 109 ? 9.301 -3.397 -19.478 1.00 77.62 109 LEU A C 1
ATOM 937 O O . LEU A 1 109 ? 9.139 -3.888 -20.593 1.00 77.62 109 LEU A O 1
ATOM 941 N N . PHE A 1 110 ? 10.248 -2.514 -19.203 1.00 83.25 110 PHE A N 1
ATOM 942 C CA . PHE A 1 110 ? 11.257 -2.095 -20.155 1.00 83.25 110 PHE A CA 1
ATOM 943 C C . PHE A 1 110 ? 12.613 -2.716 -19.815 1.00 83.25 110 PHE A C 1
ATOM 945 O O . PHE A 1 110 ? 13.039 -2.719 -18.662 1.00 83.25 110 PHE A O 1
ATOM 952 N N . CYS A 1 111 ? 13.302 -3.213 -20.836 1.00 88.56 111 CYS A N 1
ATOM 953 C CA . CYS A 1 111 ? 14.718 -3.546 -20.816 1.00 88.56 111 CYS A CA 1
ATOM 954 C C . CYS A 1 111 ? 15.429 -2.585 -21.773 1.00 88.56 111 CYS A C 1
ATOM 956 O O . CYS A 1 111 ? 15.342 -2.727 -22.995 1.00 88.56 111 CYS A O 1
ATOM 958 N N . PHE A 1 112 ? 16.106 -1.592 -21.209 1.00 88.44 112 PHE A N 1
ATOM 959 C CA . PHE A 1 112 ? 16.943 -0.648 -21.938 1.00 88.44 112 PHE A CA 1
ATOM 960 C C . PHE A 1 112 ? 18.346 -1.232 -22.064 1.00 88.44 112 PHE A C 1
ATOM 962 O O . PHE A 1 112 ? 18.929 -1.630 -21.058 1.00 88.44 112 PHE A O 1
ATOM 969 N N . PHE A 1 113 ? 18.899 -1.264 -23.270 1.00 92.12 113 PHE A N 1
ATOM 970 C CA . PHE A 1 113 ? 20.291 -1.638 -23.500 1.00 92.12 113 PHE A CA 1
ATOM 971 C C . PHE A 1 113 ? 21.032 -0.487 -24.176 1.00 92.12 113 PHE A C 1
ATOM 973 O O . PHE A 1 113 ? 20.508 0.141 -25.095 1.00 92.12 113 PHE A O 1
ATOM 980 N N . GLU A 1 114 ? 22.241 -0.217 -23.698 1.00 93.19 114 GLU A N 1
ATOM 981 C CA . GLU A 1 114 ? 23.139 0.843 -24.155 1.00 93.19 114 GLU A CA 1
ATOM 982 C C . GLU A 1 114 ? 24.542 0.239 -24.305 1.00 93.19 114 GLU A C 1
ATOM 984 O O . GLU A 1 114 ? 25.079 -0.332 -23.356 1.00 93.19 114 GLU A O 1
ATOM 989 N N . GLY A 1 115 ? 25.126 0.323 -25.493 1.00 91.94 115 GLY A N 1
ATOM 990 C CA . GLY A 1 115 ? 26.419 -0.250 -25.840 1.00 91.94 115 GLY A CA 1
ATOM 991 C C . GLY A 1 115 ? 27.383 0.825 -26.322 1.00 91.94 115 GLY A C 1
ATOM 992 O O . GLY A 1 115 ? 27.020 1.651 -27.151 1.00 91.94 115 GLY A O 1
ATOM 993 N N . SER A 1 116 ? 28.618 0.800 -25.829 1.00 93.19 116 SER A N 1
ATOM 994 C CA . SER A 1 116 ? 29.743 1.546 -26.397 1.00 93.19 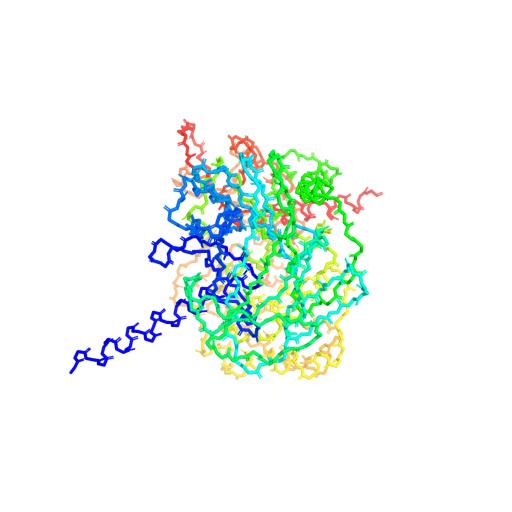116 SER A CA 1
ATOM 995 C C . SER A 1 116 ? 30.682 0.539 -27.049 1.00 93.19 116 SER A C 1
ATOM 997 O O . SER A 1 116 ? 31.446 -0.150 -26.365 1.00 93.19 116 SER A O 1
ATOM 999 N N . LEU A 1 117 ? 30.545 0.393 -28.363 1.00 90.62 117 LEU A N 1
ATOM 1000 C CA . LEU A 1 117 ? 31.128 -0.685 -29.151 1.00 90.62 117 LEU A CA 1
ATOM 1001 C C . LEU A 1 117 ? 32.362 -0.207 -29.909 1.00 90.62 117 LEU A C 1
ATOM 1003 O O . LEU A 1 117 ? 32.360 0.859 -30.518 1.00 90.62 117 LEU A O 1
ATOM 1007 N N . ARG A 1 118 ? 33.415 -1.022 -29.896 1.00 88.12 118 ARG A N 1
ATOM 1008 C CA . ARG A 1 118 ? 34.660 -0.801 -30.650 1.00 88.12 118 ARG A CA 1
ATOM 1009 C C . ARG A 1 118 ? 34.669 -1.517 -31.996 1.00 88.12 118 ARG A C 1
ATOM 1011 O O . ARG A 1 118 ? 35.534 -1.251 -32.821 1.00 88.12 118 ARG A O 1
ATOM 1018 N N . ARG A 1 119 ? 33.741 -2.451 -32.197 1.00 87.69 119 ARG A N 1
ATOM 1019 C CA . ARG A 1 119 ? 33.570 -3.229 -33.425 1.00 87.69 119 ARG A CA 1
ATOM 1020 C C . ARG A 1 119 ? 32.094 -3.476 -33.690 1.00 87.69 119 ARG A C 1
ATOM 1022 O O . ARG A 1 119 ? 31.266 -3.357 -32.789 1.00 87.69 119 ARG A O 1
ATOM 1029 N N . LYS A 1 120 ? 31.781 -3.830 -34.935 1.00 90.31 120 LYS A N 1
ATOM 1030 C CA . LYS A 1 120 ? 30.440 -4.273 -35.322 1.00 90.31 120 LYS A CA 1
ATOM 1031 C C . LYS A 1 120 ? 30.179 -5.691 -34.822 1.00 90.31 120 LYS A C 1
ATOM 1033 O O . LYS A 1 120 ? 31.111 -6.433 -34.510 1.00 90.31 120 LYS A O 1
ATOM 1038 N N . GLY A 1 121 ? 28.906 -6.055 -34.769 1.00 90.44 121 GLY A N 1
ATOM 1039 C CA . GLY A 1 121 ? 28.487 -7.395 -34.384 1.00 90.44 121 GLY A CA 1
ATOM 1040 C C . GLY A 1 121 ? 26.989 -7.483 -34.129 1.00 90.44 121 GLY A C 1
ATOM 1041 O O . GLY A 1 121 ? 26.209 -6.646 -34.591 1.00 90.44 121 GLY A O 1
ATOM 1042 N N . HIS A 1 122 ? 26.608 -8.497 -33.364 1.00 90.88 122 HIS A N 1
ATOM 1043 C CA . HIS A 1 122 ? 25.233 -8.820 -33.026 1.00 90.88 122 HIS A CA 1
ATOM 1044 C C . HIS A 1 122 ? 25.054 -8.792 -31.515 1.00 90.88 122 HIS A C 1
ATOM 1046 O O . HIS A 1 122 ? 25.808 -9.421 -30.767 1.00 90.88 122 HIS A O 1
ATOM 1052 N N . PHE A 1 123 ? 24.019 -8.091 -31.063 1.00 92.06 123 PHE A N 1
ATOM 1053 C CA . PHE A 1 123 ? 23.580 -8.171 -29.676 1.00 92.06 123 PHE A CA 1
ATOM 1054 C C . PHE A 1 123 ? 22.448 -9.186 -29.576 1.00 92.06 123 PHE A C 1
ATOM 1056 O O . PHE A 1 123 ? 21.487 -9.117 -30.341 1.00 92.06 123 PHE A O 1
ATOM 1063 N N . VAL A 1 124 ? 22.562 -10.128 -28.644 1.00 90.62 124 VAL A N 1
ATOM 1064 C CA . VAL A 1 124 ? 21.606 -11.226 -28.501 1.00 90.62 124 VAL A CA 1
ATOM 1065 C C . VAL A 1 124 ? 20.992 -11.212 -27.116 1.00 90.62 124 VAL A C 1
ATOM 1067 O O . VAL A 1 124 ? 21.703 -11.196 -26.111 1.00 90.62 124 VAL A O 1
ATOM 1070 N N . VAL A 1 125 ? 19.665 -11.283 -27.068 1.00 89.25 125 VAL A N 1
ATOM 1071 C CA . VAL A 1 125 ? 18.900 -11.473 -25.835 1.00 89.25 125 VAL A CA 1
ATOM 1072 C C . VAL A 1 125 ? 18.292 -12.868 -25.854 1.00 89.25 125 VAL A C 1
ATOM 1074 O O . VAL A 1 125 ? 17.429 -13.168 -26.678 1.00 89.25 125 VAL A O 1
ATOM 1077 N N . GLU A 1 126 ? 18.741 -13.727 -24.943 1.00 87.06 126 GLU A N 1
ATOM 1078 C CA . GLU A 1 126 ? 18.125 -15.028 -24.695 1.00 87.06 126 GLU A CA 1
ATOM 1079 C C . GLU A 1 126 ? 17.033 -14.870 -23.637 1.00 87.06 126 GLU A C 1
ATOM 1081 O O . GLU A 1 126 ? 17.281 -14.407 -22.522 1.00 87.06 126 GLU A O 1
ATOM 1086 N N . ILE A 1 127 ? 15.829 -15.327 -23.967 1.00 81.06 127 ILE A N 1
ATOM 1087 C CA . ILE A 1 127 ? 14.706 -15.435 -23.042 1.00 81.06 127 ILE A CA 1
ATOM 1088 C C . ILE A 1 127 ? 14.351 -16.911 -22.923 1.00 81.06 127 ILE A C 1
ATOM 1090 O O . ILE A 1 127 ? 14.104 -17.595 -23.915 1.00 81.06 127 ILE A O 1
ATOM 1094 N N . SER A 1 128 ? 14.312 -17.412 -21.691 1.00 75.31 128 SER A N 1
ATOM 1095 C CA . SER A 1 128 ? 13.922 -18.791 -21.390 1.00 75.31 128 SER A CA 1
ATOM 1096 C C . SER A 1 128 ? 12.462 -18.829 -20.938 1.00 75.31 128 SER A C 1
ATOM 1098 O O . SER A 1 128 ? 12.208 -18.417 -19.814 1.00 75.31 128 SER A O 1
ATOM 1100 N N . PRO A 1 129 ? 11.477 -19.296 -21.727 1.00 67.75 129 PRO A N 1
ATOM 1101 C CA . PRO A 1 129 ? 10.092 -19.304 -21.267 1.00 67.75 129 PRO A CA 1
ATOM 1102 C C . PRO A 1 129 ? 9.806 -20.463 -20.304 1.00 67.75 129 PRO A C 1
ATOM 1104 O O . PRO A 1 129 ? 10.211 -21.593 -20.595 1.00 67.75 129 PRO A O 1
ATOM 1107 N N . GLN A 1 130 ? 9.078 -20.222 -19.204 1.00 61.69 130 GLN A N 1
ATOM 1108 C CA . GLN A 1 130 ? 8.779 -21.257 -18.192 1.00 61.69 130 GLN A CA 1
ATOM 1109 C C . GLN A 1 130 ? 7.805 -22.334 -18.686 1.00 61.69 130 GLN A C 1
ATOM 1111 O O . GLN A 1 130 ? 7.990 -23.511 -18.387 1.00 61.69 130 GLN A O 1
ATOM 1116 N N . GLN A 1 131 ? 6.771 -21.956 -19.438 1.00 60.97 131 GLN A N 1
ATOM 1117 C CA . GLN A 1 131 ? 5.746 -22.905 -19.870 1.00 60.97 131 GLN A CA 1
ATOM 1118 C C . GLN A 1 131 ? 6.123 -23.697 -21.124 1.00 60.97 131 GLN A C 1
ATOM 1120 O O . GLN A 1 131 ? 6.904 -23.253 -21.973 1.00 60.97 131 GLN A O 1
ATOM 1125 N N . GLU A 1 132 ? 5.532 -24.884 -21.236 1.00 63.47 132 GLU A N 1
ATOM 1126 C CA . GLU A 1 132 ? 5.799 -25.865 -22.285 1.00 63.47 132 GLU A CA 1
ATOM 1127 C C . GLU A 1 132 ? 4.687 -25.879 -23.348 1.00 63.47 132 GLU A C 1
ATOM 1129 O O . GLU A 1 132 ? 3.512 -25.726 -23.026 1.00 63.47 132 GLU A O 1
ATOM 1134 N N . ASN A 1 133 ? 5.048 -26.172 -24.603 1.00 57.81 133 ASN A N 1
ATOM 1135 C CA . ASN A 1 133 ? 4.133 -26.623 -25.663 1.00 57.81 133 ASN A CA 1
ATOM 1136 C C . ASN A 1 133 ? 3.098 -25.599 -26.173 1.00 57.81 133 ASN A C 1
ATOM 1138 O O . ASN A 1 133 ? 2.012 -25.988 -26.612 1.00 57.81 133 ASN A O 1
ATOM 1142 N N . HIS A 1 134 ? 3.443 -24.309 -26.194 1.00 72.19 134 HIS A N 1
ATOM 1143 C CA . HIS A 1 134 ? 2.618 -23.251 -26.790 1.00 72.19 134 HIS A CA 1
ATOM 1144 C C . HIS A 1 134 ? 3.191 -22.719 -28.113 1.00 72.19 134 HIS A C 1
ATOM 1146 O O . HIS A 1 134 ? 4.367 -22.906 -28.429 1.00 72.19 134 HIS A O 1
ATOM 1152 N N . TYR A 1 135 ? 2.333 -22.071 -28.907 1.00 76.31 135 TYR A N 1
ATOM 1153 C CA . TYR A 1 135 ? 2.727 -21.448 -30.169 1.00 76.31 135 TYR A CA 1
ATOM 1154 C C . TYR A 1 135 ? 3.222 -20.024 -29.945 1.00 76.31 135 TYR A C 1
ATOM 1156 O O . TYR A 1 135 ? 2.559 -19.219 -29.293 1.00 76.31 135 TYR A O 1
ATOM 1164 N N . LEU A 1 136 ? 4.363 -19.736 -30.553 1.00 79.88 136 LEU A N 1
ATOM 1165 C CA . LEU A 1 136 ? 4.908 -18.406 -30.759 1.00 79.88 136 LEU A CA 1
ATOM 1166 C C . LEU A 1 136 ? 4.293 -17.842 -32.035 1.00 79.88 136 LEU A C 1
ATOM 1168 O O . LEU A 1 136 ? 4.188 -18.566 -33.030 1.00 79.88 136 LEU A O 1
ATOM 1172 N N . ARG A 1 137 ? 3.880 -16.576 -32.018 1.00 81.69 137 ARG A N 1
ATOM 1173 C CA . ARG A 1 137 ? 3.353 -15.897 -33.207 1.00 81.69 137 ARG A CA 1
ATOM 1174 C C . ARG A 1 137 ? 4.027 -14.552 -33.370 1.00 81.69 137 ARG A C 1
ATOM 1176 O O . ARG A 1 137 ? 4.085 -13.785 -32.417 1.00 81.69 137 ARG A O 1
ATOM 1183 N N . LEU A 1 138 ? 4.489 -14.267 -34.579 1.00 79.38 138 LEU A N 1
ATOM 1184 C CA . LEU A 1 138 ? 4.892 -12.924 -34.958 1.00 79.38 138 LEU A CA 1
ATOM 1185 C C . LEU A 1 138 ? 3.668 -12.158 -35.447 1.00 79.38 138 LEU A C 1
ATOM 1187 O O . LEU A 1 138 ? 2.941 -12.631 -36.322 1.00 79.38 138 LEU A O 1
ATOM 1191 N N . GLN A 1 139 ? 3.429 -10.995 -34.853 1.00 72.00 139 GLN A N 1
ATOM 1192 C CA . GLN A 1 139 ? 2.400 -10.053 -35.268 1.00 72.00 139 GLN A CA 1
ATOM 1193 C C . GLN A 1 139 ? 3.033 -8.798 -35.873 1.00 72.00 139 GLN A C 1
ATOM 1195 O O . GLN A 1 139 ? 4.121 -8.402 -35.466 1.00 72.00 139 GLN A O 1
ATOM 1200 N N . GLY A 1 140 ? 2.314 -8.177 -36.812 1.00 62.94 140 GLY A N 1
ATOM 1201 C CA . GLY A 1 140 ? 2.654 -6.891 -37.429 1.00 62.94 140 GLY A CA 1
ATOM 1202 C C . GLY A 1 140 ? 3.023 -6.977 -38.916 1.00 62.94 140 GLY A C 1
ATOM 1203 O O . GLY A 1 140 ? 3.077 -8.056 -39.506 1.00 62.94 140 GLY A O 1
ATOM 1204 N N . SER A 1 141 ? 3.176 -5.815 -39.558 1.00 53.97 141 SER A N 1
ATOM 1205 C CA . SER A 1 141 ? 3.584 -5.675 -40.966 1.00 53.97 141 SER A CA 1
ATOM 1206 C C . SER A 1 141 ? 5.109 -5.757 -41.123 1.00 53.97 141 SER A C 1
ATOM 1208 O O . SER A 1 141 ? 5.831 -5.653 -40.133 1.00 53.97 141 SER A O 1
ATOM 1210 N N . GLU A 1 142 ? 5.620 -5.906 -42.355 1.00 47.66 142 GLU A N 1
ATOM 1211 C CA . GLU A 1 142 ? 7.067 -5.865 -42.639 1.00 47.66 142 GLU A CA 1
ATOM 1212 C C . GLU A 1 142 ? 7.744 -4.681 -41.916 1.00 47.66 142 GLU A C 1
ATOM 1214 O O . GLU A 1 142 ? 7.506 -3.517 -42.233 1.00 47.66 142 GLU A O 1
ATOM 1219 N N . GLY A 1 143 ? 8.566 -4.989 -40.905 1.00 49.78 143 GLY A N 1
ATOM 1220 C CA . GLY A 1 143 ? 9.317 -4.008 -40.114 1.00 49.78 143 GLY A CA 1
ATOM 1221 C C . GLY A 1 143 ? 8.799 -3.717 -38.697 1.00 49.78 143 GLY A C 1
ATOM 1222 O O . GLY A 1 143 ? 9.475 -2.992 -37.975 1.00 49.78 143 GLY A O 1
ATOM 1223 N N . GLU A 1 144 ? 7.665 -4.269 -38.260 1.00 58.66 144 GLU A N 1
ATOM 1224 C CA . GLU A 1 144 ? 7.190 -4.212 -36.863 1.00 58.66 144 GLU A CA 1
ATOM 1225 C C . GLU A 1 144 ? 6.841 -5.630 -36.415 1.00 58.66 144 GLU A C 1
ATOM 1227 O O . GLU A 1 144 ? 5.699 -6.054 -36.520 1.00 58.66 144 GLU A O 1
ATOM 1232 N N . LYS A 1 145 ? 7.857 -6.408 -36.023 1.00 68.31 145 LYS A N 1
ATOM 1233 C CA . LYS A 1 145 ? 7.687 -7.803 -35.602 1.00 68.31 145 LYS A CA 1
ATOM 1234 C C . LYS A 1 145 ? 7.485 -7.857 -34.088 1.00 68.31 145 LYS A C 1
ATOM 1236 O O . LYS A 1 145 ? 8.461 -7.855 -33.353 1.00 68.31 145 LYS A O 1
ATOM 1241 N N . ASP A 1 146 ? 6.253 -7.955 -33.614 1.00 76.44 146 ASP A N 1
ATOM 1242 C CA . ASP A 1 146 ? 5.994 -8.225 -32.197 1.00 76.44 146 ASP A CA 1
ATOM 1243 C C . ASP A 1 146 ? 5.888 -9.736 -31.966 1.00 76.44 146 ASP A C 1
ATOM 1245 O O . ASP A 1 146 ? 5.185 -10.433 -32.702 1.00 76.44 146 ASP A O 1
ATOM 1249 N N . LEU A 1 147 ? 6.564 -10.264 -30.940 1.00 79.88 147 LEU A N 1
ATOM 1250 C CA . LEU A 1 147 ? 6.426 -11.669 -30.560 1.00 79.88 147 LEU A CA 1
ATOM 1251 C C . LEU A 1 147 ? 5.323 -11.829 -29.525 1.00 79.88 147 LEU A C 1
ATOM 1253 O O . LEU A 1 147 ? 5.447 -11.395 -28.381 1.00 79.88 147 LEU A O 1
ATOM 1257 N N . GLU A 1 148 ? 4.271 -12.538 -29.903 1.00 79.25 148 GLU A N 1
ATOM 1258 C CA . GLU A 1 148 ? 3.243 -12.986 -28.982 1.00 79.25 148 GLU A CA 1
ATOM 1259 C C . GLU A 1 148 ? 3.566 -14.389 -28.454 1.00 79.25 148 GLU A C 1
ATOM 1261 O O . GLU A 1 148 ? 3.722 -15.346 -29.224 1.00 79.25 148 GLU A O 1
ATOM 1266 N N . TYR A 1 149 ? 3.575 -14.523 -27.126 1.00 74.94 149 TYR A N 1
ATOM 1267 C CA . TYR A 1 149 ? 3.602 -15.809 -26.441 1.00 74.94 149 TYR A CA 1
ATOM 1268 C C . TYR A 1 149 ? 2.635 -15.825 -25.254 1.00 74.94 149 TYR A C 1
ATOM 1270 O O . TYR A 1 149 ? 2.893 -15.241 -24.202 1.00 74.94 149 TYR A O 1
ATOM 1278 N N . ARG A 1 150 ? 1.516 -16.543 -25.419 1.00 72.00 150 ARG A N 1
ATOM 1279 C CA . ARG A 1 150 ? 0.451 -16.727 -24.417 1.00 72.00 150 ARG A CA 1
ATOM 1280 C C . ARG A 1 150 ? 0.009 -15.405 -23.766 1.00 72.00 150 ARG A C 1
ATOM 1282 O O . ARG A 1 150 ? -0.851 -14.722 -24.307 1.00 72.00 150 ARG A O 1
ATOM 1289 N N . ASN A 1 151 ? 0.575 -15.074 -22.607 1.00 63.22 151 ASN A N 1
ATOM 1290 C CA . ASN A 1 151 ? 0.184 -13.947 -21.762 1.00 63.22 151 ASN A CA 1
ATOM 1291 C C . ASN A 1 151 ? 1.156 -12.762 -21.826 1.00 63.22 151 ASN A C 1
ATOM 1293 O O . ASN A 1 151 ? 0.968 -11.800 -21.077 1.00 63.22 151 ASN A O 1
ATOM 1297 N N . PHE A 1 152 ? 2.184 -12.816 -22.675 1.00 70.25 152 PHE A N 1
ATOM 1298 C CA . PHE A 1 152 ? 3.071 -11.683 -22.898 1.00 70.25 152 PHE A CA 1
ATOM 1299 C C . PHE A 1 152 ? 3.279 -11.388 -24.384 1.00 70.25 152 PHE A C 1
ATOM 1301 O O . PHE A 1 152 ? 3.284 -12.283 -25.232 1.00 70.25 152 PHE A O 1
ATOM 1308 N N . LEU A 1 153 ? 3.450 -10.104 -24.675 1.00 78.81 153 LEU A N 1
ATOM 1309 C CA . LEU A 1 153 ? 3.894 -9.579 -25.957 1.00 78.81 153 LEU A CA 1
ATOM 1310 C C . LEU A 1 153 ? 5.285 -8.982 -25.741 1.00 78.81 153 LEU A C 1
ATOM 1312 O O . LEU A 1 153 ? 5.466 -8.189 -24.816 1.00 78.81 153 LEU A O 1
ATOM 1316 N N . LEU A 1 154 ? 6.261 -9.368 -26.558 1.00 81.38 154 LEU A N 1
ATOM 1317 C CA . LEU A 1 154 ? 7.556 -8.700 -26.601 1.00 81.38 154 LEU A CA 1
ATOM 1318 C C . LEU A 1 154 ? 7.659 -7.878 -27.875 1.00 81.38 154 LEU A C 1
ATOM 1320 O O . LEU A 1 154 ? 7.436 -8.383 -28.972 1.00 81.38 154 LEU A O 1
ATOM 1324 N N . SER A 1 155 ? 8.032 -6.619 -27.709 1.00 85.88 155 SER A N 1
ATOM 1325 C CA . SER A 1 155 ? 8.204 -5.666 -28.797 1.00 85.88 155 SER A CA 1
ATOM 1326 C C . SER A 1 155 ? 9.530 -4.919 -28.621 1.00 85.88 155 SER A C 1
ATOM 1328 O O . SER A 1 155 ? 10.047 -4.811 -27.503 1.00 85.88 155 SER A O 1
ATOM 1330 N N . SER A 1 156 ? 10.081 -4.364 -29.706 1.00 86.25 156 SER A N 1
ATOM 1331 C CA . SER A 1 156 ? 11.267 -3.498 -29.648 1.00 86.25 156 SER A CA 1
ATOM 1332 C C . SER A 1 156 ? 11.100 -2.214 -30.450 1.00 86.25 156 SER A C 1
ATOM 1334 O O . SER A 1 156 ? 10.499 -2.221 -31.521 1.00 86.25 156 SER A O 1
ATOM 1336 N N . ASN A 1 157 ? 11.689 -1.117 -29.958 1.00 85.75 157 ASN A N 1
ATOM 1337 C CA . ASN A 1 157 ? 11.768 0.140 -30.711 1.00 85.75 157 ASN A CA 1
ATOM 1338 C C . ASN A 1 157 ? 12.735 0.064 -31.902 1.00 85.75 157 ASN A C 1
ATOM 1340 O O . ASN A 1 157 ? 12.729 0.934 -32.773 1.00 85.75 157 ASN A O 1
ATOM 1344 N N . ARG A 1 158 ? 13.577 -0.967 -31.928 1.00 84.75 158 ARG A N 1
ATOM 1345 C CA . ARG A 1 158 ? 14.456 -1.299 -33.039 1.00 84.75 158 ARG A CA 1
ATOM 1346 C C . ARG A 1 158 ? 13.736 -2.233 -34.004 1.00 84.75 158 ARG A C 1
ATOM 1348 O O . ARG A 1 158 ? 12.983 -3.102 -33.585 1.00 84.75 158 ARG A O 1
ATOM 1355 N N . LYS A 1 159 ? 13.986 -2.060 -35.302 1.00 78.19 159 LYS A N 1
ATOM 1356 C CA . LYS A 1 159 ? 13.350 -2.842 -36.384 1.00 78.19 159 LYS A CA 1
ATOM 1357 C C . LYS A 1 159 ? 14.300 -3.857 -37.028 1.00 78.19 159 LYS A C 1
ATOM 1359 O O . LYS A 1 159 ? 13.908 -4.614 -37.906 1.00 78.19 159 LYS A O 1
ATOM 1364 N N . ASP A 1 160 ? 15.561 -3.845 -36.616 1.00 82.94 160 ASP A N 1
ATOM 1365 C CA . ASP A 1 160 ? 16.670 -4.632 -37.149 1.00 82.94 160 ASP A CA 1
ATOM 1366 C C . ASP A 1 160 ? 16.952 -5.886 -36.314 1.00 82.94 160 ASP A C 1
ATOM 1368 O O . ASP A 1 160 ? 18.109 -6.188 -36.027 1.00 82.94 160 ASP A O 1
ATOM 1372 N N . PHE A 1 161 ? 15.901 -6.602 -35.908 1.00 84.06 161 PHE A N 1
ATOM 1373 C CA . PHE A 1 161 ? 16.051 -7.839 -35.153 1.00 84.06 161 PHE A CA 1
ATOM 1374 C C . PHE A 1 161 ? 15.306 -9.019 -35.768 1.00 84.06 161 PHE A C 1
ATOM 1376 O O . PHE A 1 161 ? 14.256 -8.879 -36.406 1.00 84.06 161 PHE A O 1
ATOM 1383 N N . SER A 1 162 ? 15.865 -10.190 -35.506 1.00 86.00 162 SER A N 1
ATOM 1384 C CA . SER A 1 162 ? 15.374 -11.490 -35.936 1.00 86.00 162 SER A CA 1
ATOM 1385 C C . SER A 1 162 ? 15.150 -12.364 -34.700 1.00 86.00 162 SER A C 1
ATOM 1387 O O . SER A 1 162 ? 15.829 -12.206 -33.681 1.00 86.00 162 SER A O 1
ATOM 1389 N N . ILE A 1 163 ? 14.152 -13.249 -34.754 1.00 86.62 163 ILE A N 1
ATOM 1390 C CA . ILE A 1 163 ? 13.773 -14.096 -33.618 1.00 86.62 163 ILE A CA 1
ATOM 1391 C C . ILE A 1 163 ? 14.017 -15.547 -33.989 1.00 86.62 163 ILE A C 1
ATOM 1393 O O . ILE A 1 163 ? 13.523 -16.025 -35.009 1.00 86.62 163 ILE A O 1
ATOM 1397 N N . PHE A 1 164 ? 14.727 -16.254 -33.120 1.00 85.38 164 PHE A N 1
ATOM 1398 C CA . PHE A 1 164 ? 15.096 -17.643 -33.322 1.00 85.38 164 PHE A CA 1
ATOM 1399 C C . PHE A 1 164 ? 14.694 -18.520 -32.140 1.00 85.38 164 PHE A C 1
ATOM 1401 O O . PHE A 1 164 ? 14.585 -18.061 -30.999 1.00 85.38 164 PHE A O 1
ATOM 1408 N N . LEU A 1 165 ? 14.517 -19.804 -32.431 1.00 82.81 165 LEU A N 1
ATOM 1409 C CA . LEU A 1 165 ? 14.270 -20.869 -31.471 1.00 82.81 165 LEU A CA 1
ATOM 1410 C C . LEU A 1 165 ? 15.433 -21.870 -31.511 1.00 82.81 165 LEU A C 1
ATOM 1412 O O . LEU A 1 165 ? 15.896 -22.233 -32.590 1.00 82.81 165 LEU A O 1
ATOM 1416 N N . SER A 1 166 ? 15.906 -22.338 -30.355 1.00 80.12 166 SER A N 1
ATOM 1417 C CA . SER A 1 166 ? 16.883 -23.438 -30.290 1.00 80.12 166 SER A CA 1
ATOM 1418 C C . SER A 1 166 ? 16.704 -24.295 -29.046 1.00 80.12 166 SER A C 1
ATOM 1420 O O . SER A 1 166 ? 16.364 -23.787 -27.981 1.00 80.12 166 SER A O 1
ATOM 1422 N N . LYS A 1 167 ? 16.985 -25.593 -29.196 1.00 67.75 167 LYS A N 1
ATOM 1423 C CA . LYS A 1 167 ? 16.951 -26.616 -28.138 1.00 67.75 167 LYS A CA 1
ATOM 1424 C C . LYS A 1 167 ? 18.156 -26.571 -27.197 1.00 67.75 167 LYS A C 1
ATOM 1426 O O . LYS A 1 167 ? 18.103 -27.141 -26.111 1.00 67.75 167 LYS A O 1
ATOM 1431 N N . ASN A 1 168 ? 19.259 -25.951 -27.619 1.00 58.62 168 ASN A N 1
ATOM 1432 C CA . ASN A 1 168 ? 20.512 -25.954 -26.867 1.00 58.62 168 ASN A CA 1
ATOM 1433 C C . ASN A 1 168 ? 20.602 -24.755 -25.920 1.00 58.62 168 ASN A C 1
ATOM 1435 O O . ASN A 1 168 ? 20.369 -23.618 -26.313 1.00 58.62 168 ASN A O 1
ATOM 1439 N N . SER A 1 169 ? 21.009 -25.016 -24.675 1.00 51.88 169 SER A N 1
ATOM 1440 C CA . SER A 1 169 ? 21.205 -24.003 -23.629 1.00 51.88 169 SER A CA 1
ATOM 1441 C C . SER A 1 169 ? 22.539 -23.251 -23.715 1.00 51.88 169 SER A C 1
ATOM 1443 O O . SER A 1 169 ? 22.797 -22.382 -22.883 1.00 51.88 169 SER A O 1
ATOM 1445 N N . SER A 1 170 ? 23.411 -23.616 -24.658 1.00 53.94 170 SER A N 1
ATOM 1446 C CA . SER A 1 170 ? 24.686 -22.953 -24.923 1.00 53.94 170 SER A CA 1
ATOM 1447 C C . SER A 1 170 ? 24.778 -22.572 -26.402 1.00 53.94 170 SER A C 1
ATOM 1449 O O . SER A 1 170 ? 24.655 -23.411 -27.291 1.00 53.94 170 SER A O 1
ATOM 1451 N N . LEU A 1 171 ? 25.063 -21.297 -26.669 1.00 56.97 171 LEU A N 1
ATOM 1452 C CA . LEU A 1 171 ? 25.278 -20.731 -28.009 1.00 56.97 171 LEU A CA 1
ATOM 1453 C C . LEU A 1 171 ? 26.554 -21.246 -28.713 1.00 56.97 171 LEU A C 1
ATOM 1455 O O . LEU A 1 171 ? 27.041 -20.611 -29.633 1.00 56.97 171 LEU A O 1
ATOM 1459 N N . ARG A 1 172 ? 27.155 -22.367 -28.293 1.00 52.16 172 ARG A N 1
ATOM 1460 C CA . ARG A 1 172 ? 28.382 -22.884 -28.930 1.00 52.16 172 ARG A CA 1
ATOM 1461 C C . ARG A 1 172 ? 28.108 -23.757 -30.162 1.00 52.16 172 ARG A C 1
ATOM 1463 O O . ARG A 1 172 ? 28.953 -23.785 -31.044 1.00 52.16 172 ARG A O 1
ATOM 1470 N N . ASP A 1 173 ? 26.924 -24.372 -30.259 1.00 54.72 173 ASP A N 1
ATOM 1471 C CA . ASP A 1 173 ? 26.585 -25.360 -31.301 1.00 54.72 173 ASP A CA 1
ATOM 1472 C C . ASP A 1 173 ? 25.323 -24.964 -32.108 1.00 54.72 173 ASP A C 1
ATOM 1474 O O . ASP A 1 173 ? 24.396 -25.757 -32.258 1.00 54.72 173 ASP A O 1
ATOM 1478 N N . PHE A 1 174 ? 25.242 -23.708 -32.570 1.00 57.44 174 PHE A N 1
ATOM 1479 C CA . PHE A 1 174 ? 24.085 -23.078 -33.238 1.00 57.44 174 PHE A CA 1
ATOM 1480 C C . PHE A 1 174 ? 23.299 -23.985 -34.214 1.00 57.44 174 PHE A C 1
ATOM 1482 O O . PHE A 1 174 ? 23.624 -24.118 -35.393 1.00 57.44 174 PHE A O 1
ATOM 1489 N N . HIS A 1 175 ? 22.157 -24.492 -33.756 1.00 62.47 175 HIS A N 1
ATOM 1490 C CA . HIS A 1 175 ? 21.038 -24.852 -34.624 1.00 62.47 175 HIS A CA 1
ATOM 1491 C C . HIS A 1 175 ? 19.864 -23.938 -34.277 1.00 62.47 175 HIS A C 1
ATOM 1493 O O . HIS A 1 175 ? 18.993 -24.298 -33.488 1.00 62.47 175 HIS A O 1
ATOM 1499 N N . LEU A 1 176 ? 19.898 -22.716 -34.817 1.00 71.31 176 LEU A N 1
ATOM 1500 C CA . LEU A 1 176 ? 18.816 -21.745 -34.684 1.00 71.31 176 LEU A CA 1
ATOM 1501 C C . LEU A 1 176 ? 17.791 -21.944 -35.800 1.00 71.31 176 LEU A C 1
ATOM 1503 O O . LEU A 1 176 ? 18.135 -21.929 -36.980 1.00 71.31 176 LEU A O 1
ATOM 1507 N N . GLU A 1 177 ? 16.527 -22.086 -35.421 1.00 78.12 177 GLU A N 1
ATOM 1508 C CA . GLU A 1 177 ? 15.397 -22.043 -36.344 1.00 78.12 177 GLU A CA 1
ATOM 1509 C C . GLU A 1 177 ? 14.793 -20.635 -36.314 1.00 78.12 177 GLU A C 1
ATOM 1511 O O . GLU A 1 177 ? 14.308 -20.188 -35.271 1.00 78.12 177 GLU A O 1
ATOM 1516 N N . GLU A 1 178 ? 14.857 -19.909 -37.434 1.00 83.38 178 GLU A N 1
ATOM 1517 C CA . GLU A 1 178 ? 14.249 -18.579 -37.531 1.00 83.38 178 GLU A CA 1
ATOM 1518 C C . GLU A 1 178 ? 12.722 -18.691 -37.510 1.00 83.38 178 GLU A C 1
ATOM 1520 O O . GLU A 1 178 ? 12.108 -19.441 -38.273 1.00 83.38 178 GLU A O 1
ATOM 1525 N N . ILE A 1 179 ? 12.089 -17.894 -36.655 1.00 82.25 179 ILE A N 1
ATOM 1526 C CA . ILE A 1 179 ? 10.639 -17.783 -36.611 1.00 82.25 179 ILE A CA 1
ATOM 1527 C C . ILE A 1 179 ? 10.222 -16.746 -37.651 1.00 82.25 179 ILE A C 1
ATOM 1529 O O . ILE A 1 179 ? 10.441 -15.553 -37.469 1.00 82.25 179 ILE A O 1
ATOM 1533 N N . LEU A 1 180 ? 9.585 -17.193 -38.734 1.00 80.12 180 LEU A N 1
ATOM 1534 C CA . LEU A 1 180 ? 9.103 -16.293 -39.792 1.00 80.12 180 LEU A CA 1
ATOM 1535 C C . LEU A 1 180 ? 7.664 -15.811 -39.565 1.00 80.12 180 LEU A C 1
ATOM 1537 O O . LEU A 1 180 ? 7.331 -14.674 -39.882 1.00 80.12 180 LEU A O 1
ATOM 1541 N N . THR A 1 181 ? 6.798 -16.666 -39.013 1.00 78.06 181 THR A N 1
ATOM 1542 C CA . THR A 1 181 ? 5.377 -16.347 -38.757 1.00 78.06 181 THR A CA 1
ATOM 1543 C C . THR A 1 181 ? 4.879 -16.974 -37.462 1.00 78.06 181 THR A C 1
ATOM 1545 O O . THR A 1 181 ? 4.311 -16.297 -36.607 1.00 78.06 181 THR A O 1
ATOM 1548 N N . SER A 1 182 ? 5.105 -18.274 -37.289 1.00 83.12 182 SER A N 1
ATOM 1549 C CA . SER A 1 182 ? 4.792 -18.989 -36.058 1.00 83.12 182 SER A CA 1
ATOM 1550 C C . SER A 1 182 ? 5.681 -20.212 -35.896 1.00 83.12 182 SER A C 1
ATOM 1552 O O . SER A 1 182 ? 6.091 -20.810 -36.887 1.00 83.12 182 SER A O 1
ATOM 1554 N N . ALA A 1 183 ? 5.951 -20.591 -34.650 1.00 82.81 183 ALA A N 1
ATOM 1555 C CA . ALA A 1 183 ? 6.714 -21.788 -34.312 1.00 82.81 183 ALA A CA 1
ATOM 1556 C C . ALA A 1 183 ? 6.146 -22.430 -33.041 1.00 82.81 183 ALA A C 1
ATOM 1558 O O . ALA A 1 183 ? 5.615 -21.741 -32.164 1.00 82.81 183 ALA A O 1
ATOM 1559 N N . LYS A 1 184 ? 6.229 -23.760 -32.934 1.00 81.38 184 LYS A N 1
ATOM 1560 C CA . LYS A 1 184 ? 5.838 -24.478 -31.715 1.00 81.38 184 LYS A CA 1
ATOM 1561 C C . LYS A 1 184 ? 7.038 -24.543 -30.772 1.00 81.38 184 LYS A C 1
ATOM 1563 O O . LYS A 1 184 ? 8.063 -25.090 -31.150 1.00 81.38 184 LYS A O 1
ATOM 1568 N N . LYS A 1 185 ? 6.879 -24.030 -29.550 1.00 80.19 185 LYS A N 1
ATOM 1569 C CA . LYS A 1 185 ? 7.918 -24.014 -28.513 1.00 80.19 185 LYS A CA 1
ATOM 1570 C C . LYS A 1 185 ? 7.784 -25.222 -27.590 1.00 80.19 185 LYS A C 1
ATOM 1572 O O . LYS A 1 185 ? 6.740 -25.410 -26.962 1.00 80.19 185 LYS A O 1
ATOM 1577 N N . PHE A 1 186 ? 8.845 -26.002 -27.446 1.00 71.94 186 PHE A N 1
ATOM 1578 C CA . PHE A 1 186 ? 8.978 -27.103 -26.492 1.00 71.94 186 PHE A CA 1
ATOM 1579 C C . PHE A 1 186 ? 9.700 -26.655 -25.213 1.00 71.94 186 PHE A C 1
ATOM 1581 O O . PHE A 1 186 ? 10.226 -25.548 -25.117 1.00 71.94 186 PHE A O 1
ATOM 1588 N N . ARG A 1 187 ? 9.684 -27.488 -24.166 1.00 66.75 187 ARG A N 1
ATOM 1589 C CA . ARG A 1 187 ? 10.265 -27.154 -22.849 1.00 66.75 187 ARG A CA 1
ATOM 1590 C C . ARG A 1 187 ? 11.729 -26.710 -22.937 1.00 66.75 187 ARG A C 1
ATOM 1592 O O . ARG A 1 187 ? 12.103 -25.727 -22.302 1.00 66.75 187 ARG A O 1
ATOM 1599 N N . GLU A 1 188 ? 12.511 -27.457 -23.705 1.00 69.31 188 GLU A N 1
ATOM 1600 C CA . GLU A 1 188 ? 13.960 -27.297 -23.868 1.00 69.31 188 GLU A CA 1
ATOM 1601 C C . GLU A 1 188 ? 14.316 -26.065 -24.702 1.00 69.31 188 GLU A C 1
ATOM 1603 O O . GLU A 1 188 ? 15.419 -25.540 -24.583 1.00 69.31 188 GLU A O 1
ATOM 1608 N N . ASP A 1 189 ? 13.358 -25.560 -25.479 1.00 75.56 189 ASP A N 1
ATOM 1609 C CA . ASP A 1 189 ? 13.614 -24.472 -26.401 1.00 75.56 189 ASP A CA 1
ATOM 1610 C C . ASP A 1 189 ? 13.807 -23.129 -25.682 1.00 75.56 189 ASP A C 1
ATOM 1612 O O . ASP A 1 189 ? 13.091 -22.765 -24.733 1.00 75.56 189 ASP A O 1
ATOM 1616 N N . ARG A 1 190 ? 14.762 -22.358 -26.197 1.00 78.62 190 ARG A N 1
ATOM 1617 C CA . ARG A 1 190 ? 15.093 -20.986 -25.812 1.00 78.62 190 ARG A CA 1
ATOM 1618 C C . ARG A 1 190 ? 14.800 -20.032 -26.962 1.00 78.62 190 ARG A C 1
ATOM 1620 O O . ARG A 1 190 ? 14.959 -20.392 -28.127 1.00 78.62 190 ARG A O 1
ATOM 1627 N N . LEU A 1 191 ? 14.352 -18.827 -26.612 1.00 83.62 191 LEU A N 1
ATOM 1628 C CA . LEU A 1 191 ? 14.098 -17.746 -27.560 1.00 83.62 191 LEU A CA 1
ATOM 1629 C C . LEU A 1 191 ? 15.324 -16.852 -27.641 1.00 83.62 191 LEU A C 1
ATOM 1631 O O . LEU A 1 191 ? 15.800 -16.389 -26.607 1.00 83.62 191 LEU A O 1
ATOM 1635 N N . TYR A 1 192 ? 15.774 -16.561 -28.853 1.00 86.50 192 TYR A N 1
ATOM 1636 C CA . TYR A 1 192 ? 16.893 -15.666 -29.112 1.00 86.50 192 TYR A CA 1
ATOM 1637 C C . TYR A 1 192 ? 16.421 -14.494 -29.959 1.00 86.50 192 TYR A C 1
ATOM 1639 O O . TYR A 1 192 ? 15.936 -14.682 -31.072 1.00 86.50 192 TYR A O 1
ATOM 1647 N N . TYR A 1 193 ? 16.576 -13.287 -29.428 1.00 87.56 193 TYR A N 1
ATOM 1648 C CA . TYR A 1 193 ? 16.384 -12.042 -30.162 1.00 87.56 193 TYR A CA 1
ATOM 1649 C C . TYR A 1 193 ? 17.756 -11.556 -30.583 1.00 87.56 193 TYR A C 1
ATOM 1651 O O . TYR A 1 193 ? 18.562 -11.204 -29.723 1.00 87.56 193 TYR A O 1
ATOM 1659 N N . VAL A 1 194 ? 18.024 -11.572 -31.881 1.00 89.06 194 VAL A N 1
ATOM 1660 C CA . VAL A 1 194 ? 19.319 -11.188 -32.441 1.00 89.06 194 VAL A CA 1
ATOM 1661 C C . VAL A 1 194 ? 19.135 -9.855 -33.147 1.00 89.06 194 VAL A C 1
ATOM 1663 O O . VAL A 1 194 ? 18.329 -9.742 -34.065 1.00 89.06 194 VAL A O 1
ATOM 1666 N N . PHE A 1 195 ? 19.842 -8.834 -32.675 1.00 89.31 195 PHE A N 1
ATOM 1667 C CA . PHE A 1 195 ? 19.885 -7.518 -33.298 1.00 89.31 195 PHE A CA 1
ATOM 1668 C C . PHE A 1 195 ? 21.067 -7.471 -34.267 1.00 89.31 195 PHE A C 1
ATOM 1670 O O . PHE A 1 195 ? 22.223 -7.485 -33.840 1.00 89.31 195 PHE A O 1
ATOM 1677 N N . ASP A 1 196 ? 20.767 -7.413 -35.565 1.00 81.31 196 ASP A N 1
ATOM 1678 C CA . ASP A 1 196 ? 21.694 -7.815 -36.631 1.00 81.31 196 ASP A CA 1
ATOM 1679 C C . ASP A 1 196 ? 22.555 -6.677 -37.203 1.00 81.31 196 ASP A C 1
ATOM 1681 O O . ASP A 1 196 ? 23.327 -6.886 -38.140 1.00 81.31 196 ASP A O 1
ATOM 1685 N N . LYS A 1 197 ? 22.402 -5.445 -36.701 1.00 80.88 197 LYS A N 1
ATOM 1686 C CA . LYS A 1 197 ? 23.048 -4.252 -37.279 1.00 80.88 197 LYS A CA 1
ATOM 1687 C C . LYS A 1 197 ? 23.695 -3.338 -36.238 1.00 80.88 197 LYS A C 1
ATOM 1689 O O . LYS A 1 197 ? 23.620 -2.116 -36.382 1.00 80.88 197 LYS A O 1
ATOM 1694 N N . MET A 1 198 ? 24.347 -3.899 -35.218 1.00 88.88 198 MET A N 1
ATOM 1695 C CA . MET A 1 198 ? 25.087 -3.083 -34.248 1.00 88.88 198 MET A CA 1
ATOM 1696 C C . MET A 1 198 ? 26.388 -2.560 -34.862 1.00 88.88 198 MET A C 1
ATOM 1698 O O . MET A 1 198 ? 27.204 -3.333 -35.377 1.00 88.88 198 MET A O 1
ATOM 1702 N N . LYS A 1 199 ? 26.578 -1.238 -34.838 1.00 89.94 199 LYS A N 1
ATOM 1703 C CA . LYS A 1 199 ? 27.760 -0.574 -35.393 1.00 89.94 199 LYS A CA 1
ATOM 1704 C C . LYS A 1 199 ? 28.773 -0.222 -34.307 1.00 89.94 199 LYS A C 1
ATOM 1706 O O . LYS A 1 199 ? 28.465 -0.206 -33.123 1.00 89.94 199 LYS A O 1
ATOM 1711 N N . GLU A 1 200 ? 29.991 0.090 -34.740 1.00 90.12 200 GLU A N 1
ATOM 1712 C CA . GLU A 1 200 ? 30.975 0.753 -33.884 1.00 90.12 200 GLU A CA 1
ATOM 1713 C C . GLU A 1 200 ? 30.440 2.123 -33.432 1.00 90.12 200 GLU A C 1
ATOM 1715 O O . GLU A 1 200 ? 29.867 2.867 -34.233 1.00 90.12 200 GLU A O 1
ATOM 1720 N N . GLY A 1 201 ? 30.644 2.451 -32.157 1.00 89.94 201 GLY A N 1
ATOM 1721 C CA . GLY A 1 201 ? 30.125 3.652 -31.514 1.00 89.94 201 GLY A CA 1
ATOM 1722 C C . GLY A 1 201 ? 29.045 3.355 -30.475 1.00 89.94 201 GLY A C 1
ATOM 1723 O O . GLY A 1 201 ? 29.028 2.294 -29.851 1.00 89.94 201 GLY A O 1
ATOM 1724 N N . GLU A 1 202 ? 28.177 4.338 -30.241 1.00 91.25 202 GLU A N 1
ATOM 1725 C CA . GLU A 1 202 ? 27.070 4.220 -29.292 1.00 91.25 202 GLU A CA 1
ATOM 1726 C C . GLU A 1 202 ? 25.856 3.562 -29.953 1.00 91.25 202 GLU A C 1
ATOM 1728 O O . GLU A 1 202 ? 25.285 4.086 -30.909 1.00 91.25 202 GLU A O 1
ATOM 1733 N N . GLU A 1 203 ? 25.436 2.425 -29.409 1.00 93.00 203 GLU A N 1
ATOM 1734 C CA . GLU A 1 203 ? 24.236 1.702 -29.816 1.00 93.00 203 GLU A CA 1
ATOM 1735 C C . GLU A 1 203 ? 23.260 1.612 -28.650 1.00 93.00 203 GLU A C 1
ATOM 1737 O O . GLU A 1 203 ? 23.647 1.483 -27.491 1.00 93.00 203 GLU A O 1
ATOM 1742 N N . ARG A 1 204 ? 21.963 1.672 -28.942 1.00 91.81 204 ARG A N 1
ATOM 1743 C CA . ARG A 1 204 ? 20.928 1.597 -27.906 1.00 91.81 204 ARG A CA 1
ATOM 1744 C C . ARG A 1 204 ? 19.629 1.021 -28.427 1.00 91.81 204 ARG A C 1
ATOM 1746 O O . ARG A 1 204 ? 19.354 1.058 -29.629 1.00 91.81 204 ARG A O 1
ATOM 1753 N N . GLY A 1 205 ? 18.804 0.544 -27.509 1.00 89.94 205 GLY A N 1
ATOM 1754 C CA . GLY A 1 205 ? 17.451 0.113 -27.813 1.00 89.94 205 GLY A CA 1
ATOM 1755 C C . GLY A 1 205 ? 16.654 -0.270 -26.577 1.00 89.94 205 GLY A C 1
ATOM 1756 O O . GLY A 1 205 ? 17.143 -0.244 -25.445 1.00 89.94 205 GLY A O 1
ATOM 1757 N N . ILE A 1 206 ? 15.384 -0.565 -26.822 1.00 88.81 206 ILE A N 1
ATOM 1758 C CA . ILE A 1 206 ? 14.392 -0.907 -25.813 1.00 88.81 206 ILE A CA 1
ATOM 1759 C C . ILE A 1 206 ? 13.723 -2.207 -26.231 1.00 88.81 206 ILE A C 1
ATOM 1761 O O . ILE A 1 206 ? 13.251 -2.336 -27.362 1.00 88.81 206 ILE A O 1
ATOM 1765 N N . LEU A 1 207 ? 13.630 -3.140 -25.292 1.00 87.88 207 LEU A N 1
ATOM 1766 C CA . LEU A 1 207 ? 12.669 -4.236 -25.324 1.00 87.88 207 LEU A CA 1
ATOM 1767 C C . LEU A 1 207 ? 11.545 -3.927 -24.334 1.00 87.88 207 LEU A C 1
ATOM 1769 O O . LEU A 1 207 ? 11.817 -3.664 -23.162 1.00 87.88 207 LEU A O 1
ATOM 1773 N N . ARG A 1 208 ? 10.291 -3.940 -24.795 1.00 86.50 208 ARG A N 1
ATOM 1774 C CA . ARG A 1 208 ? 9.105 -3.766 -23.947 1.00 86.50 208 ARG A CA 1
ATOM 1775 C C . ARG A 1 208 ? 8.331 -5.068 -23.875 1.00 86.50 208 ARG A C 1
ATOM 1777 O O . ARG A 1 208 ? 7.875 -5.587 -24.891 1.00 86.50 208 ARG A O 1
ATOM 1784 N N . PHE A 1 209 ? 8.154 -5.548 -22.656 1.00 80.19 209 PHE A N 1
ATOM 1785 C CA . PHE A 1 209 ? 7.309 -6.683 -22.342 1.00 80.19 209 PHE A CA 1
ATOM 1786 C C . PHE A 1 209 ? 5.952 -6.151 -21.883 1.00 80.19 209 PHE A C 1
ATOM 1788 O O . PHE A 1 209 ? 5.879 -5.468 -20.860 1.00 80.19 209 PHE A O 1
ATOM 1795 N N . ASP A 1 210 ? 4.891 -6.463 -22.621 1.00 76.62 210 ASP A N 1
ATOM 1796 C CA . ASP A 1 210 ? 3.512 -6.182 -22.225 1.00 76.62 210 ASP A CA 1
ATOM 1797 C C . ASP A 1 210 ? 2.872 -7.461 -21.682 1.00 76.62 210 ASP A C 1
ATOM 1799 O O . ASP A 1 210 ? 2.843 -8.491 -22.357 1.00 76.62 210 ASP A O 1
ATOM 1803 N N . PHE A 1 211 ? 2.347 -7.410 -20.460 1.00 68.19 211 PHE A N 1
ATOM 1804 C CA . PHE A 1 211 ? 1.744 -8.564 -19.796 1.00 68.19 211 PHE A CA 1
ATOM 1805 C C . PHE A 1 211 ? 0.218 -8.454 -19.746 1.00 68.19 211 PHE A C 1
ATOM 1807 O O . PHE A 1 211 ? -0.318 -7.454 -19.280 1.00 68.19 211 PHE A O 1
ATOM 1814 N N . TYR A 1 212 ? -0.490 -9.516 -20.137 1.00 59.16 212 TYR A N 1
ATOM 1815 C CA . TYR A 1 212 ? -1.958 -9.675 -20.089 1.00 59.16 212 TYR A CA 1
ATOM 1816 C C . TYR A 1 212 ? -2.787 -8.767 -21.004 1.00 59.16 212 TYR A C 1
ATOM 1818 O O . TYR A 1 212 ? -3.856 -9.186 -21.447 1.00 59.16 212 TYR A O 1
ATOM 1826 N N . GLN A 1 213 ? -2.329 -7.552 -21.302 1.00 59.84 213 GLN A N 1
ATOM 1827 C CA . GLN A 1 213 ? -2.972 -6.644 -22.248 1.00 59.84 213 GLN A CA 1
ATOM 1828 C C . GLN A 1 213 ? -2.075 -6.413 -23.458 1.00 59.84 213 GLN A C 1
ATOM 1830 O O . GLN A 1 213 ? -0.903 -6.073 -23.330 1.00 59.84 213 GLN A O 1
ATOM 1835 N N . LYS A 1 214 ? -2.657 -6.595 -24.645 1.00 58.91 214 LYS A N 1
ATOM 1836 C CA . LYS A 1 214 ? -2.003 -6.286 -25.914 1.00 58.91 214 LYS A CA 1
ATOM 1837 C C . LYS A 1 214 ? -2.166 -4.800 -26.183 1.00 58.91 214 LYS A C 1
ATOM 1839 O O . LYS A 1 214 ? -3.268 -4.350 -26.492 1.00 58.91 214 LYS A O 1
ATOM 1844 N N . GLU A 1 215 ? -1.084 -4.048 -26.063 1.00 57.72 215 GLU A N 1
ATOM 1845 C CA . GLU A 1 215 ? -1.063 -2.644 -26.451 1.00 57.72 215 GLU A CA 1
ATOM 1846 C C . GLU A 1 215 ? -0.157 -2.445 -27.663 1.00 57.72 215 GLU A C 1
ATOM 1848 O O . GLU A 1 215 ? 1.065 -2.398 -27.567 1.00 57.72 215 GLU A O 1
ATOM 1853 N N . THR A 1 216 ? -0.769 -2.260 -28.824 1.00 58.31 216 THR A N 1
ATOM 1854 C CA . THR A 1 216 ? -0.070 -1.832 -30.036 1.00 58.31 216 THR A CA 1
ATOM 1855 C C . THR A 1 216 ? -0.018 -0.307 -30.054 1.00 58.31 216 THR A C 1
ATOM 1857 O O . THR A 1 216 ? -0.882 0.356 -30.630 1.00 58.31 216 THR A O 1
ATOM 1860 N N . GLN A 1 217 ? 0.950 0.266 -29.341 1.00 62.88 217 GLN A N 1
ATOM 1861 C CA . GLN A 1 217 ? 1.289 1.687 -29.451 1.00 62.88 217 GLN A CA 1
ATOM 1862 C C . GLN A 1 217 ? 2.491 1.863 -30.376 1.00 62.88 217 GLN A C 1
ATOM 1864 O O . GLN A 1 217 ? 3.428 1.069 -30.315 1.00 62.88 217 GLN A O 1
ATOM 1869 N N . ALA A 1 218 ? 2.477 2.925 -31.186 1.00 69.50 218 ALA A N 1
ATOM 1870 C CA . ALA A 1 218 ? 3.632 3.307 -31.990 1.00 69.50 218 ALA A CA 1
ATOM 1871 C C . ALA A 1 218 ? 4.856 3.540 -31.092 1.00 69.50 218 ALA A C 1
ATOM 1873 O O . ALA A 1 218 ? 4.749 4.143 -30.019 1.00 69.50 218 ALA A O 1
ATOM 1874 N N . TRP A 1 219 ? 6.014 3.058 -31.539 1.00 78.19 219 TRP A N 1
ATOM 1875 C CA . TRP A 1 219 ? 7.256 3.185 -30.790 1.00 78.19 219 TRP A CA 1
ATOM 1876 C C . TRP A 1 219 ? 7.737 4.632 -30.715 1.00 78.19 219 TRP A C 1
ATOM 1878 O O . TRP A 1 219 ? 7.890 5.307 -31.731 1.00 78.19 219 TRP A O 1
ATOM 1888 N N . LYS A 1 220 ? 8.008 5.073 -29.486 1.00 80.00 220 LYS A N 1
ATOM 1889 C CA . LYS A 1 220 ? 8.709 6.322 -29.176 1.00 80.00 220 LYS A CA 1
ATOM 1890 C C . LYS A 1 220 ? 10.223 6.108 -29.171 1.00 80.00 220 LYS A C 1
ATOM 1892 O O . LYS A 1 220 ? 10.699 4.967 -29.121 1.00 80.00 220 LYS A O 1
ATOM 1897 N N . SER A 1 221 ? 10.982 7.201 -29.226 1.00 81.19 221 SER A N 1
ATOM 1898 C CA . SER A 1 221 ? 12.448 7.131 -29.163 1.00 81.19 221 SER A CA 1
ATOM 1899 C C . SER A 1 221 ? 12.943 6.643 -27.795 1.00 81.19 221 SER A C 1
ATOM 1901 O O . SER A 1 221 ? 12.200 6.629 -26.811 1.00 81.19 221 SER A O 1
ATOM 1903 N N . PHE A 1 222 ? 14.214 6.225 -27.726 1.00 81.69 222 PHE A N 1
ATOM 1904 C CA . PHE A 1 222 ? 14.818 5.760 -26.476 1.00 81.69 222 PHE A CA 1
ATOM 1905 C C . PHE A 1 222 ? 14.725 6.830 -25.380 1.00 81.69 222 PHE A C 1
ATOM 1907 O O . PHE A 1 222 ? 14.293 6.555 -24.260 1.00 81.69 222 PHE A O 1
ATOM 1914 N N . GLU A 1 223 ? 15.088 8.062 -25.728 1.00 79.75 223 GLU A N 1
ATOM 1915 C CA . GLU A 1 223 ? 15.089 9.201 -24.819 1.00 79.75 223 GLU A CA 1
ATOM 1916 C C . GLU A 1 223 ? 13.690 9.619 -24.409 1.00 79.75 223 GLU A C 1
ATOM 1918 O O . GLU A 1 223 ? 13.501 9.965 -23.251 1.00 79.75 223 GLU A O 1
ATOM 1923 N N . GLU A 1 224 ? 12.713 9.564 -25.313 1.00 76.62 224 GLU A N 1
ATOM 1924 C CA . GLU A 1 224 ? 11.324 9.883 -24.984 1.00 76.62 224 GLU A CA 1
ATOM 1925 C C . GLU A 1 224 ? 10.764 8.915 -23.950 1.00 76.62 224 GLU A C 1
ATOM 1927 O O . GLU A 1 224 ? 10.226 9.362 -22.944 1.00 76.62 224 GLU A O 1
ATOM 1932 N N . VAL A 1 225 ? 10.928 7.601 -24.143 1.00 77.38 225 VAL A N 1
ATOM 1933 C CA . VAL A 1 225 ? 10.443 6.615 -23.165 1.00 77.38 225 VAL A CA 1
ATOM 1934 C C . VAL A 1 225 ? 11.175 6.789 -21.837 1.00 77.38 225 VAL A C 1
ATOM 1936 O O . VAL A 1 225 ? 10.544 6.841 -20.784 1.00 77.38 225 VAL A O 1
ATOM 1939 N N . GLN A 1 226 ? 12.502 6.941 -21.864 1.00 72.19 226 GLN A N 1
ATOM 1940 C CA . GLN A 1 226 ? 13.279 7.136 -20.642 1.00 72.19 226 GLN A CA 1
ATOM 1941 C C . GLN A 1 226 ? 12.902 8.445 -19.924 1.00 72.19 226 GLN A C 1
ATOM 1943 O O . GLN A 1 226 ? 12.826 8.473 -18.695 1.00 72.19 226 GLN A O 1
ATOM 1948 N N . TRP A 1 227 ? 12.661 9.525 -20.670 1.00 69.88 227 TRP A N 1
ATOM 1949 C CA . TRP A 1 227 ? 12.228 10.814 -20.140 1.00 69.88 227 TRP A CA 1
ATOM 1950 C C . TRP A 1 227 ? 10.818 10.743 -19.580 1.00 69.88 227 TRP A C 1
ATOM 1952 O O . TRP A 1 227 ? 10.602 11.246 -18.491 1.00 69.88 227 TRP A O 1
ATOM 1962 N N . GLU A 1 228 ? 9.868 10.121 -20.272 1.00 70.31 228 GLU A N 1
ATOM 1963 C CA . GLU A 1 228 ? 8.493 9.982 -19.796 1.00 70.31 228 GLU A CA 1
ATOM 1964 C C . GLU A 1 228 ? 8.416 9.127 -18.537 1.00 70.31 228 GLU A C 1
ATOM 1966 O O . GLU A 1 228 ? 7.692 9.481 -17.617 1.00 70.31 228 GLU A O 1
ATOM 1971 N N . GLU A 1 229 ? 9.201 8.054 -18.447 1.00 69.56 229 GLU A N 1
ATOM 1972 C CA . GLU A 1 229 ? 9.286 7.246 -17.232 1.00 69.56 229 GLU A CA 1
ATOM 1973 C C . GLU A 1 229 ? 9.942 8.034 -16.084 1.00 69.56 229 GLU A C 1
ATOM 1975 O O . GLU A 1 229 ? 9.415 8.049 -14.973 1.00 69.56 229 GLU A O 1
ATOM 1980 N N . LYS A 1 230 ? 11.013 8.799 -16.347 1.00 65.25 230 LYS A N 1
ATOM 1981 C CA . LYS A 1 230 ? 11.603 9.725 -15.358 1.00 65.25 230 LYS A CA 1
ATOM 1982 C C . LYS A 1 230 ? 10.645 10.859 -14.970 1.00 65.25 230 LYS A C 1
ATOM 1984 O O . LYS A 1 230 ? 10.565 11.237 -13.809 1.00 65.25 230 LYS A O 1
ATOM 1989 N N . ALA A 1 231 ? 9.902 11.410 -15.919 1.00 55.09 231 ALA A N 1
ATOM 1990 C CA . ALA A 1 231 ? 8.943 12.484 -15.709 1.00 55.09 231 ALA A CA 1
ATOM 1991 C C . ALA A 1 231 ? 7.674 11.971 -15.029 1.00 55.09 231 ALA A C 1
ATOM 1993 O O . ALA A 1 231 ? 7.057 12.710 -14.278 1.00 55.09 231 ALA A O 1
ATOM 1994 N N . ALA A 1 232 ? 7.279 10.716 -15.231 1.00 57.00 232 ALA A N 1
ATOM 1995 C CA . ALA A 1 232 ? 6.221 10.073 -14.465 1.00 57.00 232 ALA A CA 1
ATOM 1996 C C . ALA A 1 232 ? 6.615 10.014 -12.986 1.00 57.00 232 ALA A C 1
ATOM 1998 O O . ALA A 1 232 ? 5.820 10.431 -12.150 1.00 57.00 232 ALA A O 1
ATOM 1999 N N . VAL A 1 233 ? 7.867 9.639 -12.690 1.00 54.16 233 VAL A N 1
ATOM 2000 C CA . VAL A 1 233 ? 8.442 9.691 -11.334 1.00 54.16 233 VAL A CA 1
ATOM 2001 C C . VAL A 1 233 ? 8.428 11.123 -10.773 1.00 54.16 233 VAL A C 1
ATOM 2003 O O . VAL A 1 233 ? 7.906 11.356 -9.686 1.00 54.16 233 VAL A O 1
ATOM 2006 N N . LEU A 1 234 ? 8.892 12.116 -11.538 1.00 45.94 234 LEU A N 1
ATOM 2007 C CA . LEU A 1 234 ? 8.937 13.523 -11.096 1.00 45.94 234 LEU A CA 1
ATOM 2008 C C . LEU A 1 234 ? 7.552 14.206 -11.035 1.00 45.94 234 LEU A C 1
ATOM 2010 O O . LEU A 1 234 ? 7.322 15.125 -10.251 1.00 45.94 234 LEU A O 1
ATOM 2014 N N . SER A 1 235 ? 6.598 13.795 -11.869 1.00 42.94 235 SER A N 1
ATOM 2015 C CA . SER A 1 235 ? 5.249 14.375 -11.921 1.00 42.94 235 SER A CA 1
ATOM 2016 C C . SER A 1 235 ? 4.354 13.840 -10.811 1.00 42.94 235 SER A C 1
ATOM 2018 O O . SER A 1 235 ? 3.491 14.590 -10.350 1.00 42.94 235 SER A O 1
ATOM 2020 N N . SER A 1 236 ? 4.589 12.616 -10.311 1.00 44.22 236 SER A N 1
ATOM 2021 C CA . SER A 1 236 ? 4.089 12.232 -8.987 1.00 44.22 236 SER A CA 1
ATOM 2022 C C . SER A 1 236 ? 4.562 13.239 -7.939 1.00 44.22 236 SER A C 1
ATOM 2024 O O . SER A 1 236 ? 3.721 13.816 -7.261 1.00 44.22 236 SER A O 1
ATOM 2026 N N . GLU A 1 237 ? 5.853 13.580 -7.888 1.00 43.75 237 GLU A N 1
ATOM 2027 C CA . GLU A 1 237 ? 6.392 14.540 -6.906 1.00 43.75 237 GLU A CA 1
ATOM 2028 C C . GLU A 1 237 ? 5.774 15.953 -7.035 1.00 43.75 237 GLU A C 1
ATOM 2030 O O . GLU A 1 237 ? 5.456 16.605 -6.036 1.00 43.75 237 GLU A O 1
ATOM 2035 N N . GLN A 1 238 ? 5.538 16.444 -8.259 1.00 40.34 238 GLN A N 1
ATOM 2036 C CA . GLN A 1 238 ? 4.978 17.784 -8.503 1.00 40.34 238 GLN A CA 1
ATOM 2037 C C . GLN A 1 238 ? 3.470 17.904 -8.233 1.00 40.34 238 GLN A C 1
ATOM 2039 O O . GLN A 1 238 ? 3.013 18.964 -7.794 1.00 40.34 238 GLN A O 1
ATOM 2044 N N . LYS A 1 239 ? 2.686 16.842 -8.453 1.00 40.91 239 LYS A N 1
ATOM 2045 C CA . LYS A 1 239 ? 1.222 16.852 -8.272 1.00 40.91 239 LYS A CA 1
ATOM 2046 C C . LYS A 1 239 ? 0.801 17.026 -6.806 1.00 40.91 239 LYS A C 1
ATOM 2048 O O . LYS A 1 239 ? -0.309 17.479 -6.541 1.00 40.91 239 LYS A O 1
ATOM 2053 N N . TYR A 1 240 ? 1.692 16.715 -5.863 1.00 44.25 240 TYR A N 1
ATOM 2054 C CA . TYR A 1 240 ? 1.449 16.854 -4.423 1.00 44.25 240 TYR A CA 1
ATOM 2055 C C . TYR A 1 240 ? 1.794 18.239 -3.871 1.00 44.25 240 TYR A C 1
ATOM 2057 O O . TYR A 1 240 ? 1.191 18.664 -2.885 1.00 44.25 240 TYR A O 1
ATOM 2065 N N . ARG A 1 241 ? 2.685 18.990 -4.535 1.00 43.50 241 ARG A N 1
ATOM 2066 C CA . ARG A 1 241 ? 3.034 20.366 -4.135 1.00 43.50 241 ARG A CA 1
ATOM 2067 C C . ARG A 1 241 ? 1.874 21.350 -4.289 1.00 43.50 241 ARG A C 1
ATOM 2069 O O . ARG A 1 241 ? 1.820 22.337 -3.566 1.00 43.50 241 ARG A O 1
ATOM 2076 N N . THR A 1 242 ? 0.939 21.087 -5.201 1.00 43.28 242 THR A N 1
ATOM 2077 C CA . THR A 1 242 ? -0.244 21.936 -5.425 1.00 43.28 242 THR A CA 1
ATOM 2078 C C . THR A 1 242 ? -1.434 21.574 -4.540 1.00 43.28 242 THR A C 1
ATOM 2080 O O . THR A 1 242 ? -2.401 22.333 -4.504 1.00 43.28 242 THR A O 1
ATOM 2083 N N . MET A 1 243 ? -1.391 20.444 -3.823 1.00 44.75 243 MET A N 1
ATOM 2084 C CA . MET A 1 243 ? -2.555 19.953 -3.089 1.00 44.75 243 MET A CA 1
ATOM 2085 C C . MET A 1 243 ? -2.726 20.538 -1.680 1.00 44.75 243 MET A C 1
ATOM 2087 O O . MET A 1 243 ? -3.849 20.448 -1.196 1.00 44.75 243 MET A O 1
ATOM 2091 N N . ARG A 1 244 ? -1.713 21.085 -0.974 1.00 50.03 244 ARG A N 1
ATOM 2092 C CA . ARG A 1 244 ? -1.845 21.232 0.498 1.00 50.03 244 ARG A CA 1
ATOM 2093 C C . ARG A 1 244 ? -1.099 22.378 1.200 1.00 50.03 244 ARG A C 1
ATOM 2095 O O . ARG A 1 244 ? -0.095 22.896 0.733 1.00 50.03 244 ARG A O 1
ATOM 2102 N N . SER A 1 245 ? -1.629 22.725 2.377 1.00 56.88 245 SER A N 1
ATOM 2103 C CA . SER A 1 245 ? -1.359 23.892 3.232 1.00 56.88 245 SER A CA 1
ATOM 2104 C C . SER A 1 245 ? -0.080 23.864 4.093 1.00 56.88 245 SER A C 1
ATOM 2106 O O . SER A 1 245 ? 0.140 24.821 4.834 1.00 56.88 245 SER A O 1
ATOM 2108 N N . SER A 1 246 ? 0.739 22.799 4.061 1.00 71.38 246 SER A N 1
ATOM 2109 C CA . SER A 1 246 ? 2.004 22.712 4.822 1.00 71.38 246 SER A CA 1
ATOM 2110 C C . SER A 1 246 ? 3.037 21.764 4.190 1.00 71.38 246 SER A C 1
ATOM 2112 O O . SER A 1 246 ? 2.684 20.782 3.530 1.00 71.38 246 SER A O 1
ATOM 2114 N N . GLU A 1 247 ? 4.328 22.035 4.422 1.00 75.81 247 GLU A N 1
ATOM 2115 C CA . GLU A 1 247 ? 5.454 21.225 3.919 1.00 75.81 247 GLU A CA 1
ATOM 2116 C C . GLU A 1 247 ? 5.447 19.788 4.459 1.00 75.81 247 GLU A C 1
ATOM 2118 O O . GLU A 1 247 ? 5.757 18.845 3.729 1.00 75.81 247 GLU A O 1
ATOM 2123 N N . ILE A 1 248 ? 5.033 19.607 5.719 1.00 80.88 248 ILE A N 1
ATOM 2124 C CA . ILE A 1 248 ? 4.871 18.287 6.348 1.00 80.88 248 ILE A CA 1
ATOM 2125 C C . ILE A 1 248 ? 3.918 17.427 5.535 1.00 80.88 248 ILE A C 1
ATOM 2127 O O . ILE A 1 248 ? 4.169 16.256 5.245 1.00 80.88 248 ILE A O 1
ATOM 2131 N N . LEU A 1 249 ? 2.812 18.034 5.145 1.00 82.69 249 LEU A N 1
ATOM 2132 C CA . LEU A 1 249 ? 1.712 17.330 4.549 1.00 82.69 249 LEU A CA 1
ATOM 2133 C C . LEU A 1 249 ? 1.995 16.946 3.093 1.00 82.69 249 LEU A C 1
ATOM 2135 O O . LEU A 1 249 ? 1.641 15.844 2.675 1.00 82.69 249 LEU A O 1
ATOM 2139 N N . ALA A 1 250 ? 2.700 17.814 2.361 1.00 72.81 250 ALA A N 1
ATOM 2140 C CA . ALA A 1 250 ? 3.231 17.514 1.034 1.00 72.81 250 ALA A CA 1
ATOM 2141 C C . ALA A 1 250 ? 4.251 16.363 1.078 1.00 72.81 250 ALA A C 1
ATOM 2143 O O . ALA A 1 250 ? 4.137 15.413 0.306 1.00 72.81 250 ALA A O 1
ATOM 2144 N N . LYS A 1 251 ? 5.188 16.392 2.035 1.00 72.56 251 LYS A N 1
ATOM 2145 C CA . LYS A 1 251 ? 6.212 15.347 2.174 1.00 72.56 251 LYS A CA 1
ATOM 2146 C C . LYS A 1 251 ? 5.614 13.978 2.502 1.00 72.56 251 LYS A C 1
ATOM 2148 O O . LYS A 1 251 ? 6.009 12.969 1.930 1.00 72.56 251 LYS A O 1
ATOM 2153 N N . ASN A 1 252 ? 4.626 13.923 3.394 1.00 77.31 252 ASN A N 1
ATOM 2154 C CA . ASN A 1 252 ? 3.980 12.655 3.749 1.00 77.31 252 ASN A CA 1
ATOM 2155 C C . ASN A 1 252 ? 3.014 12.154 2.665 1.00 77.31 252 ASN A C 1
ATOM 2157 O O . ASN A 1 252 ? 2.738 10.963 2.608 1.00 77.31 252 ASN A O 1
ATOM 2161 N N . LEU A 1 253 ? 2.530 13.027 1.777 1.00 75.69 253 LEU A N 1
ATOM 2162 C CA . LEU A 1 253 ? 1.817 12.620 0.566 1.00 75.69 253 LEU A CA 1
ATOM 2163 C C . LEU A 1 253 ? 2.720 11.957 -0.467 1.00 75.69 253 LEU A C 1
ATOM 2165 O O . LEU A 1 253 ? 2.343 10.947 -1.053 1.00 75.69 253 LEU A O 1
ATOM 2169 N N . GLU A 1 254 ? 3.895 12.538 -0.683 1.00 67.81 254 GLU A N 1
ATOM 2170 C CA . GLU A 1 254 ? 4.929 11.970 -1.540 1.00 67.81 254 GLU A CA 1
ATOM 2171 C C . GLU A 1 254 ? 5.344 10.592 -1.013 1.00 67.81 254 GLU A C 1
ATOM 2173 O O . GLU A 1 254 ? 5.305 9.611 -1.747 1.00 67.81 254 GLU A O 1
ATOM 2178 N N . LEU A 1 255 ? 5.605 10.483 0.295 1.00 67.12 255 LEU A N 1
ATOM 2179 C CA . LEU A 1 255 ? 5.907 9.203 0.939 1.00 67.12 255 LEU A CA 1
ATOM 2180 C C . LEU A 1 255 ? 4.739 8.221 0.896 1.00 67.12 255 LEU A C 1
ATOM 2182 O O . LEU A 1 255 ? 4.970 7.034 0.693 1.00 67.12 255 LEU A O 1
ATOM 2186 N N . LEU A 1 256 ? 3.494 8.682 1.058 1.00 71.50 256 LEU A N 1
ATOM 2187 C CA . LEU A 1 256 ? 2.327 7.832 0.851 1.00 71.50 256 LEU A CA 1
ATOM 2188 C C . LEU A 1 256 ? 2.365 7.272 -0.561 1.00 71.50 256 LEU A C 1
ATOM 2190 O O . LEU A 1 256 ? 2.204 6.065 -0.712 1.00 71.50 256 LEU A O 1
ATOM 2194 N N . ASP A 1 257 ? 2.589 8.108 -1.578 1.00 59.03 257 ASP A N 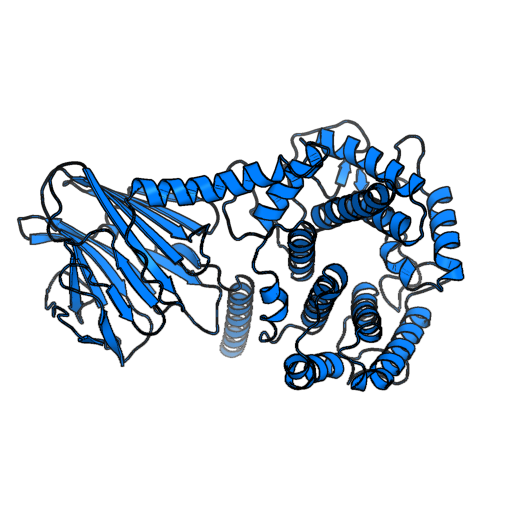1
ATOM 2195 C CA . ASP A 1 257 ? 2.699 7.629 -2.947 1.00 59.03 257 ASP A CA 1
ATOM 2196 C C . ASP A 1 257 ? 3.807 6.591 -3.059 1.00 59.03 257 ASP A C 1
ATOM 2198 O O . ASP A 1 257 ? 3.523 5.512 -3.541 1.00 59.03 257 ASP A O 1
ATOM 2202 N N . LEU A 1 258 ? 5.003 6.831 -2.527 1.00 54.69 258 LEU A N 1
ATOM 2203 C CA . LEU A 1 258 ? 6.125 5.883 -2.561 1.00 54.69 258 LEU A CA 1
ATOM 2204 C C . LEU A 1 258 ? 5.846 4.561 -1.824 1.00 54.69 258 LEU A C 1
ATOM 2206 O O . LEU A 1 258 ? 6.128 3.499 -2.360 1.00 54.69 258 LEU A O 1
ATOM 2210 N N . LEU A 1 259 ? 5.248 4.594 -0.629 1.00 55.88 259 LEU A N 1
ATOM 2211 C CA . LEU A 1 259 ? 4.965 3.397 0.181 1.00 55.88 259 LEU A CA 1
ATOM 2212 C C . LEU A 1 259 ? 3.786 2.570 -0.338 1.00 55.88 259 LEU A C 1
ATOM 2214 O O . LEU A 1 259 ? 3.634 1.399 0.003 1.00 55.88 259 LEU A O 1
ATOM 2218 N N . SER A 1 260 ? 2.902 3.191 -1.114 1.00 55.09 260 SER A N 1
ATOM 2219 C CA . SER A 1 260 ? 1.690 2.548 -1.628 1.00 55.09 260 SER A CA 1
ATOM 2220 C C . SER A 1 260 ? 1.667 2.421 -3.157 1.00 55.09 260 SER A C 1
ATOM 2222 O O . SER A 1 260 ? 0.782 1.766 -3.720 1.00 55.09 260 SER A O 1
ATOM 2224 N N . SER A 1 261 ? 2.628 3.045 -3.840 1.00 46.19 261 SER A N 1
ATOM 2225 C CA . SER A 1 261 ? 3.010 2.806 -5.228 1.00 46.19 261 SER A CA 1
ATOM 2226 C C . SER A 1 261 ? 4.200 1.866 -5.206 1.00 46.19 261 SER A C 1
ATOM 2228 O O . SER A 1 261 ? 4.899 1.719 -4.217 1.00 46.19 261 SER A O 1
ATOM 2230 N N . ARG A 1 262 ? 4.409 1.155 -6.299 1.00 46.19 262 ARG A N 1
ATOM 2231 C CA . ARG A 1 262 ? 5.437 0.113 -6.374 1.00 46.19 262 ARG A CA 1
ATOM 2232 C C . ARG A 1 262 ? 6.765 0.683 -6.863 1.00 46.19 262 ARG A C 1
ATOM 2234 O O . ARG A 1 262 ? 7.451 0.047 -7.658 1.00 46.19 262 ARG A O 1
ATOM 2241 N N . VAL A 1 263 ? 7.060 1.928 -6.496 1.00 35.53 263 VAL A N 1
ATOM 2242 C CA . VAL A 1 263 ? 8.012 2.786 -7.203 1.00 35.53 263 VAL A CA 1
ATOM 2243 C C . VAL A 1 263 ? 9.065 3.314 -6.246 1.00 35.53 263 VAL A C 1
ATOM 2245 O O . VAL A 1 263 ? 8.734 4.015 -5.303 1.00 35.53 263 VAL A O 1
ATOM 2248 N N . TYR A 1 264 ? 10.313 2.960 -6.563 1.00 36.41 264 TYR A N 1
ATOM 2249 C CA . TYR A 1 264 ? 11.578 3.597 -6.191 1.00 36.41 264 TYR A CA 1
ATOM 2250 C C . TYR A 1 264 ? 11.699 4.180 -4.775 1.00 36.41 264 TYR A C 1
ATOM 2252 O O . TYR A 1 264 ? 11.145 5.218 -4.437 1.00 36.41 264 TYR A O 1
ATOM 2260 N N . ILE A 1 265 ? 12.574 3.568 -3.983 1.00 36.94 265 ILE A N 1
ATOM 2261 C CA . ILE A 1 265 ? 13.025 4.097 -2.701 1.00 36.94 265 ILE A CA 1
ATOM 2262 C C . ILE A 1 265 ? 14.407 4.745 -2.911 1.00 36.94 265 ILE A C 1
ATOM 2264 O O . ILE A 1 265 ? 15.342 4.032 -3.283 1.00 36.94 265 ILE A O 1
ATOM 2268 N N . PRO A 1 266 ? 14.580 6.061 -2.677 1.00 31.53 266 PRO A N 1
ATOM 2269 C CA . PRO A 1 266 ? 15.884 6.710 -2.775 1.00 31.53 266 PRO A CA 1
ATOM 2270 C C . PRO A 1 266 ? 16.889 6.131 -1.770 1.00 31.53 266 PRO A C 1
ATOM 2272 O O . PRO A 1 266 ? 16.564 5.906 -0.605 1.00 31.53 266 PRO A O 1
ATOM 2275 N N . SER A 1 267 ? 18.143 5.987 -2.196 1.00 31.58 267 SER A N 1
ATOM 2276 C CA . SER A 1 267 ? 19.262 5.426 -1.417 1.00 31.58 267 SER A CA 1
ATOM 2277 C C . SER A 1 267 ? 19.624 6.185 -0.128 1.00 31.58 267 SER A C 1
ATOM 2279 O O . SER A 1 267 ? 20.414 5.694 0.676 1.00 31.58 267 SER A O 1
ATOM 2281 N N . SER A 1 268 ? 19.050 7.368 0.103 1.00 32.38 268 SER A N 1
ATOM 2282 C CA . SER A 1 268 ? 19.228 8.162 1.325 1.00 32.38 268 SER A CA 1
ATOM 2283 C C . SER A 1 268 ? 18.348 7.713 2.499 1.00 32.38 268 SER A C 1
ATOM 2285 O O . SER A 1 268 ? 18.515 8.228 3.606 1.00 32.38 268 SER A O 1
ATOM 2287 N N . ILE A 1 269 ? 17.429 6.766 2.282 1.00 34.72 269 ILE A N 1
ATOM 2288 C CA . ILE A 1 269 ? 16.512 6.249 3.299 1.00 34.72 269 ILE A CA 1
ATOM 2289 C C . ILE A 1 269 ? 16.683 4.722 3.363 1.00 34.72 269 ILE A C 1
ATOM 2291 O O . ILE A 1 269 ? 16.399 4.011 2.403 1.00 34.72 269 ILE A O 1
ATOM 2295 N N . SER A 1 270 ? 17.189 4.204 4.484 1.00 30.22 270 SER A N 1
ATOM 2296 C CA . SER A 1 270 ? 17.363 2.761 4.694 1.00 30.22 270 SER A CA 1
ATOM 2297 C C . SER A 1 270 ? 16.031 2.139 5.119 1.00 30.22 270 SER A C 1
ATOM 2299 O O . SER A 1 270 ? 15.602 2.308 6.256 1.00 30.22 270 SER A O 1
ATOM 2301 N N . TYR A 1 271 ? 15.362 1.429 4.207 1.00 42.38 271 TYR A N 1
ATOM 2302 C CA . TYR A 1 271 ? 14.058 0.790 4.455 1.00 42.38 271 TYR A CA 1
ATOM 2303 C C . TYR A 1 271 ? 14.128 -0.715 4.736 1.00 42.38 271 TYR A C 1
ATOM 2305 O O . TYR A 1 271 ? 13.092 -1.372 4.796 1.00 42.38 271 TYR A O 1
ATOM 2313 N N . ALA A 1 272 ? 15.312 -1.282 4.978 1.00 29.48 272 ALA A N 1
ATOM 2314 C CA . ALA A 1 272 ? 15.506 -2.729 5.151 1.00 29.48 272 ALA A CA 1
ATOM 2315 C C . ALA A 1 272 ? 14.785 -3.362 6.376 1.00 29.48 272 ALA A C 1
ATOM 2317 O O . ALA A 1 272 ? 15.032 -4.521 6.702 1.00 29.48 272 ALA A O 1
ATOM 2318 N N . LYS A 1 273 ? 13.903 -2.630 7.077 1.00 32.59 273 LYS A N 1
ATOM 2319 C CA . LYS A 1 273 ? 13.177 -3.091 8.274 1.00 32.59 273 LYS A CA 1
ATOM 2320 C C . LYS A 1 273 ? 11.671 -2.797 8.314 1.00 32.59 273 LYS A C 1
ATOM 2322 O O . LYS A 1 273 ? 11.016 -3.279 9.236 1.00 32.59 273 LYS A O 1
ATOM 2327 N N . ALA A 1 274 ? 11.087 -2.069 7.358 1.00 38.53 274 ALA A N 1
ATOM 2328 C CA . ALA A 1 274 ? 9.659 -1.736 7.413 1.00 38.53 274 ALA A CA 1
ATOM 2329 C C . ALA A 1 274 ? 8.790 -2.918 6.938 1.00 38.53 274 ALA A C 1
ATOM 2331 O O . ALA A 1 274 ? 8.352 -2.971 5.792 1.00 38.53 274 ALA A O 1
ATOM 2332 N N . LYS A 1 275 ? 8.538 -3.897 7.816 1.00 46.16 275 LYS A N 1
ATOM 2333 C CA . LYS A 1 275 ? 7.500 -4.913 7.581 1.00 46.16 275 LYS A CA 1
ATOM 2334 C C . LYS A 1 275 ? 6.124 -4.245 7.664 1.00 46.16 275 LYS A C 1
ATOM 2336 O O . LYS A 1 275 ? 5.573 -4.128 8.750 1.00 46.16 275 LYS A O 1
ATOM 2341 N N . ILE A 1 276 ? 5.582 -3.816 6.526 1.00 58.41 276 ILE A N 1
ATOM 2342 C CA . ILE A 1 276 ? 4.215 -3.287 6.432 1.00 58.41 276 ILE A CA 1
ATOM 2343 C C . ILE A 1 276 ? 3.231 -4.460 6.520 1.00 58.41 276 ILE A C 1
ATOM 2345 O O . ILE A 1 276 ? 3.229 -5.356 5.673 1.00 58.41 276 ILE A O 1
ATOM 2349 N N . SER A 1 277 ? 2.384 -4.459 7.543 1.00 63.97 277 SER A N 1
ATOM 2350 C CA . SER A 1 277 ? 1.296 -5.421 7.712 1.00 63.97 277 SER A CA 1
ATOM 2351 C C . SER A 1 277 ? 0.216 -5.261 6.635 1.00 63.97 277 SER A C 1
ATOM 2353 O O . SER A 1 277 ? 0.071 -4.219 5.987 1.00 63.97 277 SER A O 1
ATOM 2355 N N . TYR A 1 278 ? -0.608 -6.297 6.453 1.00 68.06 278 TYR A N 1
ATOM 2356 C CA . TYR A 1 278 ? -1.723 -6.238 5.507 1.00 68.06 278 TYR A CA 1
ATOM 2357 C C . TYR A 1 278 ? -2.708 -5.102 5.835 1.00 68.06 278 TYR A C 1
ATOM 2359 O O . TYR A 1 278 ? -3.167 -4.403 4.929 1.00 68.06 278 TYR A O 1
ATOM 2367 N N . LEU A 1 279 ? -2.983 -4.884 7.126 1.00 74.94 279 LEU A N 1
ATOM 2368 C CA . LEU A 1 279 ? -3.814 -3.789 7.623 1.00 74.94 279 LEU A CA 1
ATOM 2369 C C . LEU A 1 279 ? -3.263 -2.424 7.197 1.00 74.94 279 LEU A C 1
ATOM 2371 O O . LEU A 1 279 ? -3.983 -1.636 6.583 1.00 74.94 279 LEU A O 1
ATOM 2375 N N . GLU A 1 280 ? -1.982 -2.167 7.465 1.00 74.31 280 GLU A N 1
ATOM 2376 C CA . GLU A 1 280 ? -1.321 -0.910 7.097 1.00 74.31 280 GLU A CA 1
ATOM 2377 C C . GLU A 1 280 ? -1.350 -0.688 5.580 1.00 74.31 280 GLU A C 1
ATOM 2379 O O . GLU A 1 280 ? -1.615 0.417 5.107 1.00 74.31 280 GLU A O 1
ATOM 2384 N N . LYS A 1 281 ? -1.188 -1.750 4.784 1.00 71.50 281 LYS A N 1
ATOM 2385 C CA . LYS A 1 281 ? -1.322 -1.668 3.324 1.00 71.50 281 LYS A CA 1
ATOM 2386 C C . LYS A 1 281 ? -2.727 -1.222 2.901 1.00 71.50 281 LYS A C 1
ATOM 2388 O O . LYS A 1 281 ? -2.850 -0.332 2.059 1.00 71.50 281 LYS A O 1
ATOM 2393 N N . GLN A 1 282 ? -3.789 -1.794 3.480 1.00 72.31 282 GLN A N 1
ATOM 2394 C CA . GLN A 1 282 ? -5.171 -1.377 3.180 1.00 72.31 282 GLN A CA 1
ATOM 2395 C C . GLN A 1 282 ? -5.446 0.071 3.615 1.00 72.31 282 GLN A C 1
ATOM 2397 O O . GLN A 1 282 ? -6.079 0.839 2.887 1.00 72.31 282 GLN A O 1
ATOM 2402 N N . GLN A 1 283 ? -4.911 0.461 4.769 1.00 82.81 283 GLN A N 1
ATOM 2403 C CA . GLN A 1 283 ? -4.971 1.813 5.318 1.00 82.81 283 GLN A CA 1
ATOM 2404 C C . GLN A 1 283 ? -4.341 2.862 4.391 1.00 82.81 283 GLN A C 1
ATOM 2406 O O . GLN A 1 283 ? -4.971 3.877 4.079 1.00 82.81 283 GLN A O 1
ATOM 2411 N N . LEU A 1 284 ? -3.129 2.608 3.894 1.00 77.19 284 LEU A N 1
ATOM 2412 C CA . LEU A 1 284 ? -2.458 3.503 2.950 1.00 77.19 284 LEU A CA 1
ATOM 2413 C C . LEU A 1 284 ? -3.199 3.563 1.604 1.00 77.19 284 LEU A C 1
ATOM 2415 O O . LEU A 1 284 ? -3.380 4.646 1.043 1.00 77.19 284 LEU A O 1
ATOM 2419 N N . LEU A 1 285 ? -3.703 2.431 1.098 1.00 72.19 285 LEU A N 1
ATOM 2420 C CA . LEU A 1 285 ? -4.505 2.403 -0.132 1.00 72.19 285 LEU A CA 1
ATOM 2421 C C . LEU A 1 285 ? -5.789 3.236 -0.016 1.00 72.19 285 LEU A C 1
ATOM 2423 O O . LEU A 1 285 ? -6.128 3.955 -0.961 1.00 72.19 285 LEU A O 1
ATOM 2427 N N . LEU A 1 286 ? -6.472 3.195 1.134 1.00 78.44 286 LEU A N 1
ATOM 2428 C CA . LEU A 1 286 ? -7.614 4.069 1.406 1.00 78.44 286 LEU A CA 1
ATOM 2429 C C . LEU A 1 286 ? -7.207 5.543 1.300 1.00 78.44 286 LEU A C 1
ATOM 2431 O O . LEU A 1 286 ? -7.881 6.308 0.611 1.00 78.44 286 LEU A O 1
ATOM 2435 N N . LEU A 1 287 ? -6.106 5.947 1.941 1.00 82.44 287 LEU A N 1
ATOM 2436 C CA . LEU A 1 287 ? -5.650 7.339 1.915 1.00 82.44 287 LEU A CA 1
ATOM 2437 C C . LEU A 1 287 ? -5.305 7.817 0.510 1.00 82.44 287 LEU A C 1
ATOM 2439 O O . LEU A 1 287 ? -5.741 8.902 0.125 1.00 82.44 287 LEU A O 1
ATOM 2443 N N . ARG A 1 288 ? -4.600 7.004 -0.289 1.00 75.94 288 ARG A N 1
ATOM 2444 C CA . ARG A 1 288 ? -4.350 7.335 -1.703 1.00 75.94 288 ARG A CA 1
ATOM 2445 C C . ARG A 1 288 ? -5.647 7.675 -2.423 1.00 75.94 288 ARG A C 1
ATOM 2447 O O . ARG A 1 288 ? -5.696 8.582 -3.252 1.00 75.94 288 ARG A O 1
ATOM 2454 N N . ALA A 1 289 ? -6.680 6.886 -2.149 1.00 70.94 289 ALA A N 1
ATOM 2455 C CA . ALA A 1 289 ? -7.955 6.997 -2.816 1.00 70.94 289 ALA A CA 1
ATOM 2456 C C . ALA A 1 289 ? -8.732 8.237 -2.349 1.00 70.94 289 ALA A C 1
ATOM 2458 O O . ALA A 1 289 ? -9.279 8.945 -3.193 1.00 70.94 289 ALA A O 1
ATOM 2459 N N . LEU A 1 290 ? -8.722 8.537 -1.045 1.00 77.44 290 LEU A N 1
ATOM 2460 C CA . LEU A 1 290 ? -9.301 9.763 -0.484 1.00 77.44 290 LEU A CA 1
ATOM 2461 C C . LEU A 1 290 ? -8.670 11.011 -1.113 1.00 77.44 290 LEU A C 1
ATOM 2463 O O . LEU A 1 290 ? -9.384 11.892 -1.576 1.00 77.44 290 LEU A O 1
ATOM 2467 N N . TYR A 1 291 ? -7.345 11.032 -1.253 1.00 75.69 291 TYR A N 1
ATOM 2468 C CA . TYR A 1 291 ? -6.620 12.157 -1.845 1.00 75.69 291 TYR A CA 1
ATOM 2469 C C . TYR A 1 291 ? -6.550 12.150 -3.381 1.00 75.69 291 TYR A C 1
ATOM 2471 O O . TYR A 1 291 ? -5.818 12.940 -3.972 1.00 75.69 291 TYR A O 1
ATOM 2479 N N . GLY A 1 292 ? -7.300 11.274 -4.061 1.00 66.75 292 GLY A N 1
ATOM 2480 C CA . GLY A 1 292 ? -7.393 11.274 -5.526 1.00 66.75 292 GLY A CA 1
ATOM 2481 C C . GLY A 1 292 ? -6.091 10.904 -6.255 1.00 66.75 292 GLY A C 1
ATOM 2482 O O . GLY A 1 292 ? -5.903 11.268 -7.417 1.00 66.75 292 GLY A O 1
ATOM 2483 N N . MET A 1 293 ? -5.190 10.167 -5.600 1.00 60.28 293 MET A N 1
ATOM 2484 C CA . MET A 1 293 ? -3.840 9.860 -6.095 1.00 60.28 293 MET A CA 1
ATOM 2485 C C . MET A 1 293 ? -3.794 8.705 -7.121 1.00 60.28 293 MET A C 1
ATOM 2487 O O . MET A 1 293 ? -2.716 8.336 -7.581 1.00 60.28 293 MET A O 1
ATOM 2491 N N . VAL A 1 294 ? -4.925 8.088 -7.503 1.00 54.53 294 VAL A N 1
ATOM 2492 C CA . VAL A 1 294 ? -4.964 6.985 -8.495 1.00 54.53 294 VAL A CA 1
ATOM 2493 C C . VAL A 1 294 ? -6.242 7.017 -9.341 1.00 54.53 294 VAL A C 1
ATOM 2495 O O . VAL A 1 294 ? -7.335 7.193 -8.810 1.00 54.53 294 VAL A O 1
ATOM 2498 N N . LYS A 1 295 ? -6.121 6.740 -10.651 1.00 41.84 295 LYS A N 1
ATOM 2499 C CA . LYS A 1 295 ? -7.256 6.577 -11.588 1.00 41.84 295 LYS A CA 1
ATOM 2500 C C . LYS A 1 295 ? -8.014 5.238 -11.460 1.00 41.84 295 LYS A C 1
ATOM 2502 O O . LYS A 1 295 ? -9.098 5.119 -12.011 1.00 41.84 295 LYS A O 1
ATOM 2507 N N . ASN A 1 296 ? -7.461 4.238 -10.763 1.00 44.88 296 ASN A N 1
ATOM 2508 C CA . ASN A 1 296 ? -7.922 2.839 -10.805 1.00 44.88 296 ASN A CA 1
ATOM 2509 C C . ASN A 1 296 ? -8.211 2.242 -9.413 1.00 44.88 296 ASN A C 1
ATOM 2511 O O . ASN A 1 296 ? -7.802 1.137 -9.064 1.00 44.88 296 ASN A O 1
ATOM 2515 N N . HIS A 1 297 ? -8.927 3.005 -8.596 1.00 44.50 297 HIS A N 1
ATOM 2516 C CA . HIS A 1 297 ? -9.433 2.627 -7.269 1.00 44.50 297 HIS A CA 1
ATOM 2517 C C . HIS A 1 297 ? -10.373 1.398 -7.264 1.00 44.50 297 HIS A C 1
ATOM 2519 O O . HIS A 1 297 ? -10.669 0.856 -6.204 1.00 44.50 297 HIS A O 1
ATOM 2525 N N . GLN A 1 298 ? -10.853 0.949 -8.436 1.00 42.31 298 GLN A N 1
ATOM 2526 C CA . GLN A 1 298 ? -11.697 -0.245 -8.577 1.00 42.31 298 GLN A CA 1
ATOM 2527 C C . GLN A 1 298 ? -10.938 -1.529 -8.223 1.00 42.31 298 GLN A C 1
ATOM 2529 O O . GLN A 1 298 ? -11.562 -2.484 -7.783 1.00 42.31 298 GLN A O 1
ATOM 2534 N N . ARG A 1 299 ? -9.598 -1.523 -8.268 1.00 45.62 299 ARG A N 1
ATOM 2535 C CA . ARG A 1 299 ? -8.781 -2.689 -7.903 1.00 45.62 299 ARG A CA 1
ATOM 2536 C C . ARG A 1 299 ? -8.950 -3.166 -6.458 1.00 45.62 299 ARG A C 1
ATOM 2538 O O . ARG A 1 299 ? -8.882 -4.366 -6.227 1.00 45.62 299 ARG A O 1
ATOM 2545 N N . ILE A 1 300 ? -9.247 -2.267 -5.507 1.00 50.03 300 ILE A N 1
ATOM 2546 C CA . ILE A 1 300 ? -9.570 -2.652 -4.115 1.00 50.03 300 ILE A CA 1
ATOM 2547 C C . ILE A 1 300 ? -10.847 -3.516 -4.068 1.00 50.03 300 ILE A C 1
ATOM 2549 O O . ILE A 1 300 ? -11.056 -4.248 -3.114 1.00 50.03 300 ILE A O 1
ATOM 2553 N N . LEU A 1 301 ? -11.692 -3.460 -5.103 1.00 45.41 301 LEU A N 1
ATOM 2554 C CA . LEU A 1 301 ? -12.896 -4.278 -5.258 1.00 45.41 301 LEU A CA 1
ATOM 2555 C C . LEU A 1 301 ? -12.701 -5.462 -6.227 1.00 45.41 301 LEU A C 1
ATOM 2557 O O . LEU A 1 301 ? -13.565 -6.331 -6.288 1.00 45.41 301 LEU A O 1
ATOM 2561 N N . GLU A 1 302 ? -11.597 -5.524 -6.980 1.00 41.44 302 GLU A N 1
ATOM 2562 C CA . GLU A 1 302 ? -11.302 -6.595 -7.951 1.00 41.44 302 GLU A CA 1
ATOM 2563 C C . GLU A 1 302 ? -10.448 -7.727 -7.338 1.00 41.44 302 GLU A C 1
ATOM 2565 O O . GLU A 1 302 ? -10.589 -8.886 -7.733 1.00 41.44 302 GLU A O 1
ATOM 2570 N N . ASP A 1 303 ? -9.660 -7.434 -6.293 1.00 41.72 303 ASP A N 1
ATOM 2571 C CA . ASP A 1 303 ? -8.774 -8.361 -5.550 1.00 41.72 303 ASP A CA 1
ATOM 2572 C C . ASP A 1 303 ? -9.509 -9.360 -4.615 1.00 41.72 303 ASP A C 1
ATOM 2574 O O . ASP A 1 303 ? -8.937 -9.943 -3.687 1.00 41.72 303 ASP A O 1
ATOM 2578 N N . VAL A 1 304 ? -10.797 -9.613 -4.866 1.00 42.12 304 VAL A N 1
ATOM 2579 C CA . VAL A 1 304 ? -11.697 -10.476 -4.064 1.00 42.12 304 VAL A CA 1
ATOM 2580 C C . VAL A 1 304 ? -11.330 -11.974 -4.199 1.00 42.12 304 VAL A C 1
ATOM 2582 O O . VAL A 1 304 ? -12.031 -12.849 -3.707 1.00 42.12 304 VAL A O 1
ATOM 2585 N N . ASN A 1 305 ? -10.265 -12.327 -4.932 1.00 36.47 305 ASN A N 1
ATOM 2586 C CA . ASN A 1 305 ? -9.921 -13.720 -5.273 1.00 36.47 305 ASN A CA 1
ATOM 2587 C C . ASN A 1 305 ? -8.801 -14.347 -4.435 1.00 36.47 305 ASN A C 1
ATOM 2589 O O . ASN A 1 305 ? -8.418 -15.485 -4.696 1.00 36.47 305 ASN A O 1
ATOM 2593 N N . LEU A 1 306 ? -8.290 -13.659 -3.417 1.00 42.38 306 LEU A N 1
ATOM 2594 C CA . LEU A 1 306 ? -7.295 -14.238 -2.518 1.00 42.38 306 LEU A CA 1
ATOM 2595 C C . LEU A 1 306 ? -8.009 -14.875 -1.319 1.00 42.38 306 LEU A C 1
ATOM 2597 O O . LEU A 1 306 ? -8.742 -14.189 -0.607 1.00 42.38 306 LEU A O 1
ATOM 2601 N N . ARG A 1 307 ? -7.782 -16.175 -1.079 1.00 45.47 307 ARG A N 1
ATOM 2602 C CA . ARG A 1 307 ? -8.076 -16.815 0.216 1.00 45.47 307 ARG A CA 1
ATOM 2603 C C . ARG A 1 307 ? -7.187 -16.151 1.270 1.00 45.47 307 ARG A C 1
ATOM 2605 O O . ARG A 1 307 ? -6.047 -16.561 1.470 1.00 45.47 307 ARG A O 1
ATOM 2612 N N . LYS A 1 308 ? -7.672 -15.068 1.864 1.00 55.97 308 LYS A N 1
ATOM 2613 C CA . LYS A 1 308 ? -6.983 -14.329 2.923 1.00 55.97 308 LYS A CA 1
ATOM 2614 C C . LYS A 1 308 ? -7.192 -15.063 4.248 1.00 55.97 308 LYS A C 1
ATOM 2616 O O . LYS A 1 308 ? -8.206 -15.736 4.427 1.00 55.97 308 LYS A O 1
ATOM 2621 N N . LYS A 1 309 ? -6.228 -14.959 5.170 1.00 57.59 309 LYS A N 1
ATOM 2622 C CA . LYS A 1 309 ? -6.435 -15.402 6.559 1.00 57.59 309 LYS A CA 1
ATOM 2623 C C . LYS A 1 309 ? -7.629 -14.631 7.140 1.00 57.59 309 LYS A C 1
ATOM 2625 O O . LYS A 1 309 ? -7.927 -13.533 6.674 1.00 57.59 309 LYS A O 1
ATOM 2630 N N . GLU A 1 310 ? -8.330 -15.206 8.113 1.00 69.00 310 GLU A N 1
ATOM 2631 C CA . GLU A 1 310 ? -9.642 -14.722 8.579 1.00 69.00 310 GLU A CA 1
ATOM 2632 C C . GLU A 1 310 ? -9.692 -13.199 8.807 1.00 69.00 310 GLU A C 1
ATOM 2634 O O . GLU A 1 310 ? -10.470 -12.502 8.157 1.00 69.00 310 GLU A O 1
ATOM 2639 N N . LEU A 1 311 ? -8.786 -12.649 9.624 1.00 78.38 311 LEU A N 1
ATOM 2640 C CA . LEU A 1 311 ? -8.767 -11.215 9.938 1.00 78.38 311 LEU A CA 1
ATOM 2641 C C . LEU A 1 311 ? -8.337 -10.323 8.754 1.00 78.38 311 LEU A C 1
ATOM 2643 O O . LEU A 1 311 ? -8.880 -9.233 8.572 1.00 78.38 311 LEU A O 1
ATOM 2647 N N . ASP A 1 312 ? -7.437 -10.800 7.889 1.00 75.69 312 ASP A N 1
ATOM 2648 C CA . ASP A 1 312 ? -7.040 -10.084 6.667 1.00 75.69 312 ASP A CA 1
ATOM 2649 C C . ASP A 1 312 ? -8.221 -9.929 5.694 1.00 75.69 312 ASP A C 1
ATOM 2651 O O . ASP A 1 312 ? -8.338 -8.916 5.000 1.00 75.69 312 ASP A O 1
ATOM 2655 N N . SER A 1 313 ? -9.134 -10.907 5.660 1.00 76.31 313 SER A N 1
ATOM 2656 C CA . SER A 1 313 ? -10.375 -10.814 4.878 1.00 76.31 313 SER A CA 1
ATOM 2657 C C . SER A 1 313 ? -11.257 -9.675 5.383 1.00 76.31 313 SER A C 1
ATOM 2659 O O . SER A 1 313 ? -11.736 -8.863 4.587 1.00 76.31 313 SER A O 1
ATOM 2661 N N . VAL A 1 314 ? -11.412 -9.559 6.704 1.00 85.44 314 VAL A N 1
ATOM 2662 C CA . VAL A 1 314 ? -12.179 -8.476 7.332 1.00 85.44 314 VAL A CA 1
ATOM 2663 C C . VAL A 1 314 ? -11.561 -7.120 7.025 1.00 85.44 314 VAL A C 1
ATOM 2665 O O . VAL A 1 314 ? -12.280 -6.213 6.606 1.00 85.44 314 VAL A O 1
ATOM 2668 N N . TYR A 1 315 ? -10.237 -6.982 7.166 1.00 81.50 315 TYR A N 1
ATOM 2669 C CA . TYR A 1 315 ? -9.532 -5.747 6.822 1.00 81.50 315 TYR A CA 1
ATOM 2670 C C . TYR A 1 315 ? -9.765 -5.357 5.370 1.00 81.50 315 TYR A C 1
ATOM 2672 O O . TYR A 1 315 ? -10.163 -4.227 5.089 1.00 81.50 315 TYR A O 1
ATOM 2680 N N . TYR A 1 316 ? -9.589 -6.296 4.446 1.00 76.50 316 TYR A N 1
ATOM 2681 C CA . TYR A 1 316 ? -9.832 -6.040 3.037 1.00 76.50 316 TYR A CA 1
ATOM 2682 C C . TYR A 1 316 ? -11.246 -5.523 2.771 1.00 76.50 316 TYR A C 1
ATOM 2684 O O . TYR A 1 316 ? -11.405 -4.452 2.185 1.00 76.50 316 TYR A O 1
ATOM 2692 N N . PHE A 1 317 ? -12.269 -6.264 3.207 1.00 81.00 317 PHE A N 1
ATOM 2693 C CA . PHE A 1 317 ? -13.651 -5.883 2.943 1.00 81.00 317 PHE A CA 1
ATOM 2694 C C . PHE A 1 317 ? -13.982 -4.549 3.606 1.00 81.00 317 PHE A C 1
ATOM 2696 O O . PHE A 1 317 ? -14.533 -3.671 2.946 1.00 81.00 317 PHE A O 1
ATOM 2703 N N . TYR A 1 318 ? -13.581 -4.344 4.862 1.00 87.62 318 TYR A N 1
ATOM 2704 C CA . TYR A 1 318 ? -13.822 -3.087 5.562 1.00 87.62 318 TYR A CA 1
ATOM 2705 C C . TYR A 1 318 ? -13.260 -1.891 4.789 1.00 87.62 318 TYR A C 1
ATOM 2707 O O . TYR A 1 318 ? -14.009 -0.967 4.477 1.00 87.62 318 TYR A O 1
ATOM 2715 N N . TYR A 1 319 ? -11.979 -1.919 4.409 1.00 81.56 319 TYR A N 1
ATOM 2716 C CA . TYR A 1 319 ? -11.362 -0.806 3.685 1.00 81.56 319 TYR A CA 1
ATOM 2717 C C . TYR A 1 319 ? -11.914 -0.643 2.260 1.00 81.56 319 TYR A C 1
ATOM 2719 O O . TYR A 1 319 ? -12.059 0.489 1.793 1.00 81.56 319 TYR A O 1
ATOM 2727 N N . ALA A 1 320 ? -12.304 -1.733 1.594 1.00 76.12 320 ALA A N 1
ATOM 2728 C CA . ALA A 1 320 ? -12.944 -1.697 0.282 1.00 76.12 320 ALA A CA 1
ATOM 2729 C C . ALA A 1 320 ? -14.323 -1.019 0.311 1.00 76.12 320 ALA A C 1
ATOM 2731 O O . ALA A 1 320 ? -14.601 -0.114 -0.484 1.00 76.12 320 ALA A O 1
ATOM 2732 N N . PHE A 1 321 ? -15.184 -1.410 1.253 1.00 82.38 321 PHE A N 1
ATOM 2733 C CA . PHE A 1 321 ? -16.497 -0.787 1.418 1.00 82.38 321 PHE A CA 1
ATOM 2734 C C . PHE A 1 321 ? -16.386 0.625 1.989 1.00 82.38 321 PHE A C 1
ATOM 2736 O O . PHE A 1 321 ? -17.183 1.483 1.613 1.00 82.38 321 PHE A O 1
ATOM 2743 N N . LEU A 1 322 ? -15.394 0.897 2.844 1.00 84.44 322 LEU A N 1
ATOM 2744 C CA . LEU A 1 322 ? -15.184 2.222 3.423 1.00 84.44 322 LEU A CA 1
ATOM 2745 C C . LEU A 1 322 ? -14.754 3.195 2.330 1.00 84.44 322 LEU A C 1
ATOM 2747 O O . LEU A 1 322 ? -15.266 4.308 2.244 1.00 84.44 322 LEU A O 1
ATOM 2751 N N . TYR A 1 323 ? -13.876 2.748 1.432 1.00 75.88 323 TYR A N 1
ATOM 2752 C CA . TYR A 1 323 ? -13.551 3.479 0.218 1.00 75.88 323 TYR A CA 1
ATOM 2753 C C . TYR A 1 323 ? -14.811 3.778 -0.611 1.00 75.88 323 TYR A C 1
ATOM 2755 O O . TYR A 1 323 ? -15.052 4.928 -0.996 1.00 75.88 323 TYR A O 1
ATOM 2763 N N . ALA A 1 324 ? -15.634 2.760 -0.873 1.00 73.50 324 ALA A N 1
ATOM 2764 C CA . ALA A 1 324 ? -16.853 2.923 -1.652 1.00 73.50 324 ALA A CA 1
ATOM 2765 C C . ALA A 1 324 ? -17.854 3.877 -0.965 1.00 73.50 324 ALA A C 1
ATOM 2767 O O . ALA A 1 324 ? -18.495 4.674 -1.642 1.00 73.50 324 ALA A O 1
ATOM 2768 N N . GLU A 1 325 ? -17.964 3.851 0.366 1.00 81.94 325 GLU A N 1
ATOM 2769 C CA . GLU A 1 325 ? -18.782 4.785 1.151 1.00 81.94 325 GLU A CA 1
ATOM 2770 C C . GLU A 1 325 ? -18.258 6.222 1.024 1.00 81.94 325 GLU A C 1
ATOM 2772 O O . GLU A 1 325 ? -18.997 7.120 0.616 1.00 81.94 325 GLU A O 1
ATOM 2777 N N . LYS A 1 326 ? -16.965 6.444 1.293 1.00 77.06 326 LYS A N 1
ATOM 2778 C CA . LYS A 1 326 ? -16.343 7.778 1.257 1.00 77.06 326 LYS A CA 1
ATOM 2779 C C . LYS A 1 326 ? -16.364 8.405 -0.134 1.00 77.06 326 LYS A C 1
ATOM 2781 O O . LYS A 1 326 ? -16.486 9.620 -0.254 1.00 77.06 326 LYS A O 1
ATOM 2786 N N . THR A 1 327 ? -16.301 7.587 -1.182 1.00 68.38 327 THR A N 1
ATOM 2787 C CA . THR A 1 327 ? -16.406 8.044 -2.577 1.00 68.38 327 THR A CA 1
ATOM 2788 C C . THR A 1 327 ? -17.821 8.003 -3.145 1.00 68.38 327 THR A C 1
ATOM 2790 O O . THR A 1 327 ? -18.006 8.311 -4.322 1.00 68.38 327 THR A O 1
ATOM 2793 N N . ARG A 1 328 ? -18.826 7.648 -2.330 1.00 74.38 328 ARG A N 1
ATOM 2794 C CA . ARG A 1 328 ? -20.240 7.522 -2.728 1.00 74.38 328 ARG A CA 1
ATOM 2795 C C . ARG A 1 328 ? -20.448 6.599 -3.936 1.00 74.38 328 ARG A C 1
ATOM 2797 O O . ARG A 1 328 ? -21.340 6.814 -4.757 1.00 74.38 328 ARG A O 1
ATOM 2804 N N . ARG A 1 329 ? -19.616 5.565 -4.053 1.00 71.19 329 ARG A N 1
ATOM 2805 C CA . ARG A 1 329 ? -19.674 4.569 -5.122 1.00 71.19 329 ARG A CA 1
ATOM 2806 C C . ARG A 1 329 ? -20.544 3.393 -4.724 1.00 71.19 329 ARG A C 1
ATOM 2808 O O . ARG A 1 329 ? -20.349 2.772 -3.673 1.00 71.19 329 ARG A O 1
ATOM 2815 N N . ARG A 1 330 ? -21.459 3.056 -5.627 1.00 70.00 330 ARG A N 1
ATOM 2816 C CA . ARG A 1 330 ? -22.203 1.804 -5.560 1.00 70.00 330 ARG A CA 1
ATOM 2817 C C . ARG A 1 330 ? -21.355 0.655 -6.075 1.00 70.00 330 ARG A C 1
ATOM 2819 O O . ARG A 1 330 ? -20.517 0.847 -6.958 1.00 70.00 330 ARG A O 1
ATOM 2826 N N . ILE A 1 331 ? -21.580 -0.514 -5.501 1.00 72.94 331 ILE A N 1
ATOM 2827 C CA . ILE A 1 331 ? -20.990 -1.765 -5.972 1.00 72.94 331 ILE A CA 1
ATOM 2828 C C . ILE A 1 331 ? -22.036 -2.478 -6.825 1.00 72.94 331 ILE A C 1
ATOM 2830 O O . ILE A 1 331 ? -23.236 -2.329 -6.605 1.00 72.94 331 ILE A O 1
ATOM 2834 N N . ASP A 1 332 ? -21.576 -3.190 -7.850 1.00 70.19 332 ASP A N 1
ATOM 2835 C CA . ASP A 1 332 ? -22.455 -3.964 -8.718 1.00 70.19 332 ASP A CA 1
ATOM 2836 C C . ASP A 1 332 ? -23.229 -5.017 -7.906 1.00 70.19 332 ASP A C 1
ATOM 2838 O O . ASP A 1 332 ? -22.631 -5.821 -7.188 1.00 70.19 332 ASP A O 1
ATOM 2842 N N . GLN A 1 333 ? -24.559 -5.010 -8.024 1.00 73.69 333 GLN A N 1
ATOM 2843 C CA . GLN A 1 333 ? -25.431 -5.869 -7.221 1.00 73.69 333 GLN A CA 1
ATOM 2844 C C . GLN A 1 333 ? -25.212 -7.359 -7.523 1.00 73.69 333 GLN A C 1
ATOM 2846 O O . GLN A 1 333 ? -25.229 -8.174 -6.606 1.00 73.69 333 GLN A O 1
ATOM 2851 N N . ASN A 1 334 ? -24.922 -7.729 -8.777 1.00 68.25 334 ASN A N 1
ATOM 2852 C CA . ASN A 1 334 ? -24.643 -9.127 -9.114 1.00 68.25 334 ASN A CA 1
ATOM 2853 C C . ASN A 1 334 ? -23.333 -9.601 -8.478 1.00 68.25 334 ASN A C 1
ATOM 2855 O O . ASN A 1 334 ? -23.236 -10.755 -8.064 1.00 68.25 334 ASN A O 1
ATOM 2859 N N . LEU A 1 335 ? -22.318 -8.732 -8.412 1.00 70.44 335 LEU A N 1
ATOM 2860 C CA . LEU A 1 335 ? -21.070 -9.028 -7.708 1.00 70.44 335 LEU A CA 1
ATOM 2861 C C . LEU A 1 335 ? -21.311 -9.218 -6.204 1.00 70.44 335 LEU A C 1
ATOM 2863 O O . LEU A 1 335 ? -20.714 -10.114 -5.601 1.00 70.44 335 LEU A O 1
ATOM 2867 N N . VAL A 1 336 ? -22.185 -8.399 -5.611 1.00 73.94 336 VAL A N 1
ATOM 2868 C CA . VAL A 1 336 ? -22.564 -8.513 -4.198 1.00 73.94 336 VAL A CA 1
ATOM 2869 C C . VAL A 1 336 ? -23.231 -9.857 -3.935 1.00 73.94 336 VAL A C 1
ATOM 2871 O O . VAL A 1 336 ? -22.673 -10.672 -3.203 1.00 73.94 336 VAL A O 1
ATOM 2874 N N . GLU A 1 337 ? -24.331 -10.140 -4.626 1.00 73.12 337 GLU A N 1
ATOM 2875 C CA . GLU A 1 337 ? -25.143 -11.341 -4.407 1.00 73.12 337 GLU A CA 1
ATOM 2876 C C . GLU A 1 337 ? -24.377 -12.637 -4.707 1.00 73.12 337 GLU A C 1
ATOM 2878 O O . GLU A 1 337 ? -24.428 -13.594 -3.937 1.00 73.12 337 GLU A O 1
ATOM 2883 N N . LYS A 1 338 ? -23.624 -12.688 -5.816 1.00 69.25 338 LYS A N 1
ATOM 2884 C CA . LYS A 1 338 ? -22.968 -13.933 -6.256 1.00 69.25 338 LYS A CA 1
ATOM 2885 C C . LYS A 1 338 ? -21.644 -14.219 -5.560 1.00 69.25 338 LYS A C 1
ATOM 2887 O O . LYS A 1 338 ? -21.177 -15.356 -5.621 1.00 69.25 338 LYS A O 1
ATOM 2892 N N . ARG A 1 339 ? -20.985 -13.208 -4.983 1.00 70.25 339 ARG A N 1
ATOM 2893 C CA . ARG A 1 339 ? -19.594 -13.346 -4.524 1.00 70.25 339 ARG A CA 1
ATOM 2894 C C . ARG A 1 339 ? -19.309 -12.679 -3.189 1.00 70.25 339 ARG A C 1
ATOM 2896 O O . ARG A 1 339 ? -18.743 -13.343 -2.329 1.00 70.25 339 ARG A O 1
ATOM 2903 N N . LEU A 1 340 ? -19.657 -11.404 -3.012 1.00 75.44 340 LEU A N 1
ATOM 2904 C CA . LEU A 1 340 ? -19.269 -10.676 -1.800 1.00 75.44 340 LEU A CA 1
ATOM 2905 C C . LEU A 1 340 ? -20.103 -11.101 -0.593 1.00 75.44 340 LEU A C 1
ATOM 2907 O O . LEU A 1 340 ? -19.512 -11.473 0.415 1.00 75.44 340 LEU A O 1
ATOM 2911 N N . SER A 1 341 ? -21.436 -11.106 -0.694 1.00 81.19 341 SER A N 1
ATOM 2912 C CA . SER A 1 341 ? -22.318 -11.493 0.414 1.00 81.19 341 SER A CA 1
ATOM 2913 C C . SER A 1 341 ? -21.980 -12.890 0.945 1.00 81.19 341 SER A C 1
ATOM 2915 O O . SER A 1 341 ? -21.662 -12.984 2.128 1.00 81.19 341 SER A O 1
ATOM 2917 N N . PRO A 1 342 ? -21.912 -13.963 0.124 1.00 81.06 342 PRO A N 1
ATOM 2918 C CA . PRO A 1 342 ? -21.605 -15.298 0.643 1.00 81.06 342 PRO A CA 1
ATOM 2919 C C . PRO A 1 342 ? -20.256 -15.369 1.368 1.00 81.06 342 PRO A C 1
ATOM 2921 O O . PRO A 1 342 ? -20.158 -15.957 2.441 1.00 81.06 342 PRO A O 1
ATOM 2924 N N . GLN A 1 343 ? -19.217 -14.735 0.813 1.00 81.44 343 GLN A N 1
ATOM 2925 C CA . GLN A 1 343 ? -17.893 -14.721 1.436 1.00 81.44 343 GLN A CA 1
ATOM 2926 C C . GLN A 1 343 ? -17.902 -13.953 2.755 1.00 81.44 343 GLN A C 1
ATOM 2928 O O . GLN A 1 343 ? -17.370 -14.438 3.746 1.00 81.44 343 GLN A O 1
ATOM 2933 N N . ILE A 1 344 ? -18.520 -12.774 2.780 1.00 83.62 344 ILE A N 1
ATOM 2934 C CA . ILE A 1 344 ? -18.526 -11.914 3.959 1.00 83.62 344 ILE A CA 1
ATOM 2935 C C . ILE A 1 344 ? -19.342 -12.533 5.084 1.00 83.62 344 ILE A C 1
ATOM 2937 O O . ILE A 1 344 ? -18.868 -12.579 6.216 1.00 83.62 344 ILE A O 1
ATOM 2941 N N . LEU A 1 345 ? -20.549 -13.012 4.782 1.00 87.19 345 LEU A N 1
ATOM 2942 C CA . LEU A 1 345 ? -21.430 -13.589 5.791 1.00 87.19 345 LEU A CA 1
ATOM 2943 C C . LEU A 1 345 ? -20.834 -14.861 6.397 1.00 87.19 345 LEU A C 1
ATOM 2945 O O . LEU A 1 345 ? -20.919 -15.028 7.611 1.00 87.19 345 LEU A O 1
ATOM 2949 N N . SER A 1 346 ? -20.128 -15.672 5.596 1.00 86.56 346 SER A N 1
ATOM 2950 C CA . SER A 1 346 ? -19.452 -16.879 6.092 1.00 86.56 346 SER A CA 1
ATOM 2951 C C . SER A 1 346 ? -18.404 -16.609 7.176 1.00 86.56 346 SER A C 1
ATOM 2953 O O . SER A 1 346 ? -18.154 -17.467 8.018 1.00 86.56 346 SER A O 1
ATOM 2955 N N . MET A 1 347 ? -17.845 -15.391 7.236 1.00 86.88 347 MET A N 1
ATOM 2956 C CA . MET A 1 347 ? -16.918 -14.994 8.306 1.00 86.88 347 MET A CA 1
ATOM 2957 C C . MET A 1 347 ? -17.599 -14.910 9.686 1.00 86.88 347 MET A C 1
ATOM 2959 O O . MET A 1 347 ? -16.917 -14.800 10.702 1.00 86.88 347 MET A O 1
ATOM 2963 N N . TYR A 1 348 ? -18.935 -14.941 9.729 1.00 90.38 348 TYR A N 1
ATOM 2964 C CA . TYR A 1 348 ? -19.753 -14.845 10.939 1.00 90.38 348 TYR A CA 1
ATOM 2965 C C . TYR A 1 348 ? -20.554 -16.126 11.230 1.00 90.38 348 TYR A C 1
ATOM 2967 O O . TYR A 1 348 ? -21.330 -16.141 12.189 1.00 90.38 348 TYR A O 1
ATOM 2975 N N . ASP A 1 349 ? -20.384 -17.190 10.434 1.00 84.31 349 ASP A N 1
ATOM 2976 C CA . ASP A 1 349 ? -21.124 -18.450 10.604 1.00 84.31 349 ASP A CA 1
ATOM 2977 C C . ASP A 1 349 ? -20.737 -19.162 11.907 1.00 84.31 349 ASP A C 1
ATOM 2979 O O . ASP A 1 349 ? -21.604 -19.631 12.645 1.00 84.31 349 ASP A O 1
ATOM 2983 N N . GLU A 1 350 ? -19.447 -19.157 12.254 1.00 84.12 350 GLU A N 1
ATOM 2984 C CA . GLU A 1 350 ? -18.912 -19.738 13.494 1.00 84.12 350 GLU A CA 1
ATOM 2985 C C . GLU A 1 350 ? -18.992 -18.768 14.692 1.00 84.12 350 GLU A C 1
ATOM 2987 O O . GLU A 1 350 ? -18.076 -18.672 15.516 1.00 84.12 350 GLU A O 1
ATOM 2992 N N . MET A 1 351 ? -20.094 -18.016 14.786 1.00 89.88 351 MET A N 1
ATOM 2993 C CA . MET A 1 351 ? -20.408 -17.169 15.936 1.00 89.88 351 MET A CA 1
ATOM 2994 C C . MET A 1 351 ? -21.279 -17.931 16.939 1.00 89.88 351 MET A C 1
ATOM 2996 O O . MET A 1 351 ? -22.356 -18.426 16.599 1.00 89.88 351 MET A O 1
ATOM 3000 N N . THR A 1 352 ? -20.836 -17.977 18.192 1.00 89.31 352 THR A N 1
ATOM 3001 C CA . THR A 1 352 ? -21.578 -18.572 19.306 1.00 89.31 352 THR A CA 1
ATOM 3002 C C . THR A 1 352 ? -22.837 -17.769 19.651 1.00 89.31 352 THR A C 1
ATOM 3004 O O . THR A 1 352 ? -23.007 -16.615 19.250 1.00 89.31 352 THR A O 1
ATOM 3007 N N . GLU A 1 353 ? -23.726 -18.356 20.456 1.00 85.75 353 GLU A N 1
ATOM 3008 C CA . GLU A 1 353 ? -24.930 -17.664 20.936 1.00 85.75 353 GLU A CA 1
ATOM 3009 C C . GLU A 1 353 ? -24.615 -16.394 21.738 1.00 85.75 353 GLU A C 1
ATOM 3011 O O . GLU A 1 353 ? -25.349 -15.413 21.638 1.00 85.75 353 GLU A O 1
ATOM 3016 N N . ASP A 1 354 ? -23.507 -16.383 22.486 1.00 85.81 354 ASP A N 1
ATOM 3017 C CA . ASP A 1 354 ? -23.051 -15.223 23.254 1.00 85.81 354 ASP A CA 1
ATOM 3018 C C . ASP A 1 354 ? -22.261 -14.198 22.421 1.00 85.81 354 ASP A C 1
ATOM 3020 O O . ASP A 1 354 ? -21.781 -13.215 22.982 1.00 85.81 354 ASP A O 1
ATOM 3024 N N . GLY A 1 355 ? -22.158 -14.397 21.100 1.00 86.44 355 GLY A N 1
ATOM 3025 C CA . GLY A 1 355 ? -21.563 -13.449 20.155 1.00 86.44 355 GLY A CA 1
ATOM 3026 C C . GLY A 1 355 ? -20.047 -13.554 19.984 1.00 86.44 355 GLY A C 1
ATOM 3027 O O . GLY A 1 355 ? -19.445 -12.685 19.351 1.00 86.44 355 GLY A O 1
ATOM 3028 N N . ARG A 1 356 ? -19.423 -14.603 20.529 1.00 90.88 356 ARG A N 1
ATOM 3029 C CA . ARG A 1 356 ? -17.996 -14.896 20.368 1.00 90.88 356 ARG A CA 1
ATOM 3030 C C . ARG A 1 356 ? -17.737 -15.534 19.001 1.00 90.88 356 ARG A C 1
ATOM 3032 O O . ARG A 1 356 ? -18.484 -16.407 18.574 1.00 90.88 356 ARG A O 1
ATOM 3039 N N . LEU A 1 357 ? -16.646 -15.151 18.342 1.00 88.62 357 LEU A N 1
ATOM 3040 C CA . LEU A 1 357 ? -16.172 -15.808 17.119 1.00 88.62 357 LEU A CA 1
ATOM 3041 C C . LEU A 1 357 ? -15.169 -16.910 17.494 1.00 88.62 357 LEU A C 1
ATOM 3043 O O . LEU A 1 357 ? -14.235 -16.660 18.258 1.00 88.62 357 LEU A O 1
ATOM 3047 N N . ILE A 1 358 ? -15.381 -18.135 17.004 1.00 79.56 358 ILE A N 1
ATOM 3048 C CA . ILE A 1 358 ? -14.641 -19.324 17.471 1.00 79.56 358 ILE A CA 1
ATOM 3049 C C . ILE A 1 358 ? -13.195 -19.360 16.952 1.00 79.56 358 ILE A C 1
ATOM 3051 O O . ILE A 1 358 ? -12.290 -19.694 17.717 1.00 79.56 358 ILE A O 1
ATOM 3055 N N . ALA A 1 359 ? -12.967 -18.992 15.690 1.00 73.94 359 ALA A N 1
ATOM 3056 C CA . ALA A 1 359 ? -11.661 -19.108 15.032 1.00 73.94 359 ALA A CA 1
ATOM 3057 C C . ALA A 1 359 ? -10.781 -17.836 15.108 1.00 73.94 359 ALA A C 1
ATOM 3059 O O . ALA A 1 359 ? -9.639 -17.824 14.652 1.00 73.94 359 ALA A O 1
ATOM 3060 N N . VAL A 1 360 ? -11.268 -16.781 15.769 1.00 80.88 360 VAL A N 1
ATOM 3061 C CA . VAL A 1 360 ? -10.629 -15.457 15.785 1.00 80.88 360 VAL A CA 1
ATOM 3062 C C . VAL A 1 360 ? -9.811 -15.234 17.061 1.00 80.88 360 VAL A C 1
ATOM 3064 O O . VAL A 1 360 ? -10.178 -15.696 18.144 1.00 80.88 360 VAL A O 1
ATOM 3067 N N . GLU A 1 361 ? -8.706 -14.486 16.949 1.00 82.25 361 GLU A N 1
ATOM 3068 C CA . GLU A 1 361 ? -7.930 -14.043 18.110 1.00 82.25 361 GLU A CA 1
ATOM 3069 C C . GLU A 1 361 ? -8.822 -13.283 19.103 1.00 82.25 361 GLU A C 1
ATOM 3071 O O . GLU A 1 361 ? -9.574 -12.381 18.736 1.00 82.25 361 GLU A O 1
ATOM 3076 N N . ASP A 1 362 ? -8.719 -13.641 20.382 1.00 86.88 362 ASP A N 1
ATOM 3077 C CA . ASP A 1 362 ? -9.506 -13.046 21.460 1.00 86.88 362 ASP A CA 1
ATOM 3078 C C . ASP A 1 362 ? -8.949 -11.679 21.901 1.00 86.88 362 ASP A C 1
ATOM 3080 O O . ASP A 1 362 ? -8.494 -11.486 23.035 1.00 86.88 362 ASP A O 1
ATOM 3084 N N . SER A 1 363 ? -8.928 -10.741 20.950 1.00 91.00 363 SER A N 1
ATOM 3085 C CA . SER A 1 363 ? -8.395 -9.387 21.089 1.00 91.00 363 SER A CA 1
ATOM 3086 C C . SER A 1 363 ? -9.422 -8.323 20.702 1.00 91.00 363 SER A C 1
ATOM 3088 O O . SER A 1 363 ? -10.242 -8.509 19.801 1.00 91.00 363 SER A O 1
ATOM 3090 N N . LEU A 1 364 ? -9.362 -7.165 21.364 1.00 92.00 364 LEU A N 1
ATOM 3091 C CA . LEU A 1 364 ? -10.268 -6.054 21.068 1.00 92.00 364 LEU A CA 1
ATOM 3092 C C . LEU A 1 364 ? -10.149 -5.598 19.609 1.00 92.00 364 LEU A C 1
ATOM 3094 O O . LEU A 1 364 ? -11.166 -5.318 18.983 1.00 92.00 364 LEU A O 1
ATOM 3098 N N . GLU A 1 365 ? -8.934 -5.562 19.060 1.00 90.50 365 GLU A N 1
ATOM 3099 C CA . GLU A 1 365 ? -8.673 -5.180 17.667 1.00 90.50 365 GLU A CA 1
ATOM 3100 C C . GLU A 1 365 ? -9.417 -6.075 16.674 1.00 90.50 365 GLU A C 1
ATOM 3102 O O . GLU A 1 365 ? -10.099 -5.571 15.773 1.00 90.50 365 GLU A O 1
ATOM 3107 N N . ALA A 1 366 ? -9.333 -7.395 16.859 1.00 90.00 366 ALA A N 1
ATOM 3108 C CA . ALA A 1 366 ? -9.999 -8.341 15.981 1.00 90.00 366 ALA A CA 1
ATOM 3109 C C . ALA A 1 366 ? -11.520 -8.148 16.040 1.00 90.00 366 ALA A C 1
ATOM 3111 O O . ALA A 1 366 ? -12.151 -7.835 15.028 1.00 90.00 366 ALA A O 1
ATOM 3112 N N . TYR A 1 367 ? -12.111 -8.224 17.234 1.00 93.69 367 TYR A N 1
ATOM 3113 C CA . TYR A 1 367 ? -13.560 -8.093 17.418 1.00 93.69 367 TYR A CA 1
ATOM 3114 C C . TYR A 1 367 ? -14.100 -6.734 16.947 1.00 93.69 367 TYR A C 1
ATOM 3116 O O . TYR A 1 367 ? -15.137 -6.667 16.279 1.00 93.69 367 TYR A O 1
ATOM 3124 N N . ALA A 1 368 ? -13.379 -5.645 17.224 1.00 93.56 368 ALA A N 1
ATOM 3125 C CA . ALA A 1 368 ? -13.722 -4.312 16.745 1.00 93.56 368 ALA A CA 1
ATOM 3126 C C . ALA A 1 368 ? -13.714 -4.224 15.212 1.00 93.56 368 ALA A C 1
ATOM 3128 O O . ALA A 1 368 ? -14.566 -3.545 14.637 1.00 93.56 368 ALA A O 1
ATOM 3129 N N . SER A 1 369 ? -12.796 -4.922 14.542 1.00 92.44 369 SER A N 1
ATOM 3130 C CA . SER A 1 369 ? -12.704 -4.945 13.079 1.00 92.44 369 SER A CA 1
ATOM 3131 C C . SER A 1 369 ? -13.879 -5.684 12.444 1.00 92.44 369 SER A C 1
ATOM 3133 O O . SER A 1 369 ? -14.512 -5.159 11.524 1.00 92.44 369 SER A O 1
ATOM 3135 N N . TYR A 1 370 ? -14.252 -6.842 12.998 1.00 94.06 370 TYR A N 1
ATOM 3136 C CA . TYR A 1 370 ? -15.455 -7.575 12.591 1.00 94.06 370 TYR A CA 1
ATOM 3137 C C . TYR A 1 370 ? -16.726 -6.737 12.785 1.00 94.06 370 TYR A C 1
ATOM 3139 O O . TYR A 1 370 ? -17.588 -6.701 11.903 1.00 94.06 370 TYR A O 1
ATOM 3147 N N . TYR A 1 371 ? -16.833 -6.019 13.906 1.00 95.56 371 TYR A N 1
ATOM 3148 C CA . TYR A 1 371 ? -17.978 -5.155 14.190 1.00 95.56 371 TYR A CA 1
ATOM 3149 C C . TYR A 1 371 ? -18.030 -3.923 13.271 1.00 95.56 371 TYR A C 1
ATOM 3151 O O . TYR A 1 371 ? -19.113 -3.524 12.828 1.00 95.56 371 TYR A O 1
ATOM 3159 N N . ARG A 1 372 ? -16.876 -3.323 12.948 1.00 94.75 372 ARG A N 1
ATOM 3160 C CA . ARG A 1 372 ? -16.773 -2.201 12.001 1.00 94.75 372 ARG A CA 1
ATOM 3161 C C . ARG A 1 372 ? -17.267 -2.590 10.612 1.00 94.75 372 ARG A C 1
ATOM 3163 O O . ARG A 1 372 ? -18.013 -1.819 10.012 1.00 94.75 372 ARG A O 1
ATOM 3170 N N . LEU A 1 373 ? -16.909 -3.782 10.131 1.00 94.00 373 LEU A N 1
ATOM 3171 C CA . LEU A 1 373 ? -17.394 -4.285 8.849 1.00 94.00 373 LEU A CA 1
ATOM 3172 C C . LEU A 1 373 ? -18.923 -4.431 8.844 1.00 94.00 373 LEU A C 1
ATOM 3174 O O . LEU A 1 373 ? -19.566 -3.829 7.990 1.00 94.00 373 LEU A O 1
ATOM 3178 N N . LEU A 1 374 ? -19.526 -5.117 9.823 1.00 96.06 374 LEU A N 1
ATOM 3179 C CA . LEU A 1 374 ? -20.995 -5.231 9.898 1.00 96.06 374 LEU A CA 1
ATOM 3180 C C . LEU A 1 374 ? -21.682 -3.863 9.994 1.00 96.06 374 LEU A C 1
ATOM 3182 O O . LEU A 1 374 ? -22.676 -3.614 9.317 1.00 96.06 374 LEU A O 1
ATOM 3186 N N . SER A 1 375 ? -21.129 -2.950 10.797 1.00 94.81 375 SER A N 1
ATOM 3187 C CA . SER A 1 375 ? -21.662 -1.591 10.956 1.00 94.81 375 SER A CA 1
ATOM 3188 C C . SER A 1 375 ? -21.631 -0.775 9.666 1.00 94.81 375 SER A C 1
ATOM 3190 O O . SER A 1 375 ? -22.453 0.125 9.489 1.00 94.81 375 SER A O 1
ATOM 3192 N N . LEU A 1 376 ? -20.670 -1.057 8.791 1.00 92.50 376 LEU A N 1
ATOM 3193 C CA . LEU A 1 376 ? -20.558 -0.441 7.482 1.00 92.50 376 LEU A CA 1
ATOM 3194 C C . LEU A 1 376 ? -21.543 -1.073 6.494 1.00 92.50 376 LEU A C 1
ATOM 3196 O O . LEU A 1 376 ? -22.264 -0.344 5.820 1.00 92.50 376 LEU A O 1
ATOM 3200 N N . LEU A 1 377 ? -21.621 -2.406 6.452 1.00 92.12 377 LEU A N 1
ATOM 3201 C CA . LEU A 1 377 ? -22.537 -3.147 5.576 1.00 92.12 377 LEU A CA 1
ATOM 3202 C C . LEU A 1 377 ? -24.006 -2.831 5.871 1.00 92.12 377 LEU A C 1
ATOM 3204 O O . LEU A 1 377 ? -24.775 -2.629 4.940 1.00 92.12 377 LEU A O 1
ATOM 3208 N N . GLU A 1 378 ? -24.386 -2.687 7.144 1.00 94.69 378 GLU A N 1
ATOM 3209 C CA . GLU A 1 378 ? -25.756 -2.332 7.544 1.00 94.69 378 GLU A CA 1
ATOM 3210 C C . GLU A 1 378 ? -26.249 -1.024 6.893 1.00 94.69 378 GLU A C 1
ATOM 3212 O O . GLU A 1 378 ? -27.439 -0.859 6.620 1.00 94.69 378 GLU A O 1
ATOM 3217 N N . LYS A 1 379 ? -25.340 -0.077 6.633 1.00 91.06 379 LYS A N 1
ATOM 3218 C CA . LYS A 1 379 ? -25.664 1.228 6.033 1.00 91.06 379 LYS A CA 1
ATOM 3219 C C . LYS A 1 379 ? -25.732 1.185 4.505 1.00 91.06 379 LYS A C 1
ATOM 3221 O O . LYS A 1 379 ? -26.139 2.169 3.886 1.00 91.06 379 LYS A O 1
ATOM 3226 N N . ARG A 1 380 ? -25.285 0.092 3.882 1.00 86.12 380 ARG A N 1
ATOM 3227 C CA . ARG A 1 380 ? -25.141 -0.043 2.429 1.00 86.12 380 ARG A CA 1
ATOM 3228 C C . ARG A 1 380 ? -26.431 -0.581 1.821 1.00 86.12 380 ARG A C 1
ATOM 3230 O O . ARG A 1 380 ? -26.945 -1.613 2.233 1.00 86.12 380 ARG A O 1
ATOM 3237 N N . VAL A 1 381 ? -26.927 0.103 0.791 1.00 88.75 381 VAL A N 1
ATOM 3238 C CA . VAL A 1 381 ? -28.153 -0.301 0.081 1.00 88.75 381 VAL A CA 1
ATOM 3239 C C . VAL A 1 381 ? -27.994 -1.646 -0.635 1.00 88.75 381 VAL A C 1
ATOM 3241 O O . VAL A 1 381 ? -28.978 -2.349 -0.831 1.00 88.75 381 VAL A O 1
ATOM 3244 N N . GLU A 1 382 ? -26.763 -2.015 -0.998 1.00 86.44 382 GLU A N 1
ATOM 3245 C CA . GLU A 1 382 ? -26.473 -3.262 -1.711 1.00 86.44 382 GLU A CA 1
ATOM 3246 C C . GLU A 1 382 ? -26.707 -4.525 -0.867 1.00 86.44 382 GLU A C 1
ATOM 3248 O O . GLU A 1 382 ? -26.952 -5.586 -1.432 1.00 86.44 382 GLU A O 1
ATOM 3253 N N . PHE A 1 383 ? -26.688 -4.402 0.467 1.00 89.25 383 PHE A N 1
ATOM 3254 C CA . PHE A 1 383 ? -26.859 -5.505 1.426 1.00 89.25 383 PHE A CA 1
ATOM 3255 C C . PHE A 1 383 ? -28.250 -5.512 2.078 1.00 89.25 383 PHE A C 1
ATOM 3257 O O . PHE A 1 383 ? -28.434 -5.956 3.212 1.00 89.25 383 PHE A O 1
ATOM 3264 N N . VAL A 1 384 ? -29.254 -4.952 1.394 1.00 91.06 384 VAL A N 1
ATOM 3265 C CA . VAL A 1 384 ? -30.619 -4.851 1.933 1.00 91.06 384 VAL A CA 1
ATOM 3266 C C . VAL A 1 384 ? -31.260 -6.222 2.172 1.00 91.06 384 VAL A C 1
ATOM 3268 O O . VAL A 1 384 ? -32.056 -6.355 3.099 1.00 91.06 384 VAL A O 1
ATOM 3271 N N . GLN A 1 385 ? -30.907 -7.232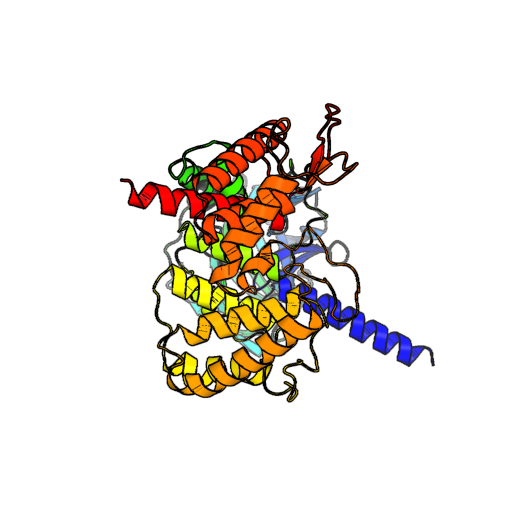 1.370 1.00 90.81 385 GLN A N 1
ATOM 3272 C CA . GLN A 1 385 ? -31.454 -8.589 1.483 1.00 90.81 385 GLN A CA 1
ATOM 3273 C C . GLN A 1 385 ? -30.889 -9.320 2.710 1.00 90.81 385 GLN A C 1
ATOM 3275 O O . GLN A 1 385 ? -31.588 -10.094 3.352 1.00 90.81 385 GLN A O 1
ATOM 3280 N N . GLU A 1 386 ? -29.645 -9.022 3.080 1.00 93.62 386 GLU A N 1
ATOM 3281 C CA . GLU A 1 386 ? -28.912 -9.622 4.194 1.00 93.62 386 GLU A CA 1
ATOM 3282 C C . GLU A 1 386 ? -29.045 -8.823 5.500 1.00 93.62 386 GLU A C 1
ATOM 3284 O O . GLU A 1 386 ? -28.406 -9.147 6.503 1.00 93.62 386 GLU A O 1
ATOM 3289 N N . ARG A 1 387 ? -29.860 -7.760 5.509 1.00 93.38 387 ARG A N 1
ATOM 3290 C CA . ARG A 1 387 ? -29.910 -6.785 6.605 1.00 93.38 387 ARG A CA 1
ATOM 3291 C C . ARG A 1 387 ? -30.271 -7.405 7.952 1.00 93.38 387 ARG A C 1
ATOM 3293 O O . ARG A 1 387 ? -29.649 -7.050 8.947 1.00 93.38 387 ARG A O 1
ATOM 3300 N N . GLU A 1 388 ? -31.237 -8.320 7.980 1.00 95.12 388 GLU A N 1
ATOM 3301 C CA . GLU A 1 388 ? -31.659 -9.004 9.210 1.00 95.12 388 GLU A CA 1
ATOM 3302 C C . GLU A 1 388 ? -30.504 -9.815 9.815 1.00 95.12 388 GLU A C 1
ATOM 3304 O O . GLU A 1 388 ? -30.167 -9.634 10.983 1.00 95.12 388 GLU A O 1
ATOM 3309 N N . PHE A 1 389 ? -29.811 -10.609 8.990 1.00 94.19 389 PHE A N 1
ATOM 3310 C CA . PHE A 1 389 ? -28.626 -11.361 9.411 1.00 94.19 389 PHE A CA 1
ATOM 3311 C C . PHE A 1 389 ? -27.513 -10.429 9.908 1.00 94.19 389 PHE A C 1
ATOM 3313 O O . PHE A 1 389 ? -26.935 -10.653 10.971 1.00 94.19 389 PHE A O 1
ATOM 3320 N N . ILE A 1 390 ? -27.212 -9.359 9.163 1.00 95.50 390 ILE A N 1
ATOM 3321 C CA . ILE A 1 390 ? -26.176 -8.385 9.536 1.00 95.50 390 ILE A CA 1
ATOM 3322 C C . ILE A 1 390 ? -26.497 -7.752 10.895 1.00 95.50 390 ILE A C 1
ATOM 3324 O O . ILE A 1 390 ? -25.598 -7.623 11.728 1.00 95.50 390 ILE A O 1
ATOM 3328 N N . GLN A 1 391 ? -27.756 -7.378 11.132 1.00 95.81 391 GLN A N 1
ATOM 3329 C CA . GLN A 1 391 ? -28.205 -6.778 12.388 1.00 95.81 391 GLN A CA 1
ATOM 3330 C C . GLN A 1 391 ? -28.095 -7.756 13.557 1.00 95.81 391 GLN A C 1
ATOM 3332 O O . GLN A 1 391 ? -27.459 -7.423 14.557 1.00 95.81 391 GLN A O 1
ATOM 3337 N N . GLU A 1 392 ? -28.598 -8.981 13.401 1.00 95.44 392 GLU A N 1
ATOM 3338 C CA . GLU A 1 392 ? -28.512 -10.018 14.432 1.00 95.44 392 GLU A CA 1
ATOM 3339 C C . GLU A 1 392 ? -27.052 -10.295 14.836 1.00 95.44 392 GLU A C 1
ATOM 3341 O O . GLU A 1 392 ? -26.697 -10.275 16.020 1.00 95.44 392 GLU A O 1
ATOM 3346 N N . ARG A 1 393 ? -26.167 -10.510 13.851 1.00 95.75 393 ARG A N 1
ATOM 3347 C CA . ARG A 1 393 ? -24.741 -10.773 14.106 1.00 95.75 393 ARG A CA 1
ATOM 3348 C C . ARG A 1 393 ? -24.047 -9.573 14.733 1.00 95.75 393 ARG A C 1
ATOM 3350 O O . ARG A 1 393 ? -23.222 -9.746 15.630 1.00 95.75 393 ARG A O 1
ATOM 3357 N N . LYS A 1 394 ? -24.388 -8.358 14.302 1.00 95.94 394 LYS A N 1
ATOM 3358 C CA . LYS A 1 394 ? -23.829 -7.120 14.853 1.00 95.94 394 LYS A CA 1
ATOM 3359 C C . LYS A 1 394 ? -24.213 -6.942 16.320 1.00 95.94 394 LYS A C 1
ATOM 3361 O O . LYS A 1 394 ? -23.347 -6.591 17.119 1.00 95.94 394 LYS A O 1
ATOM 3366 N N . GLU A 1 395 ? -25.468 -7.195 16.683 1.00 95.62 395 GLU A N 1
ATOM 3367 C CA . GLU A 1 395 ? -25.966 -7.085 18.061 1.00 95.62 395 GLU A CA 1
ATOM 3368 C C . GLU A 1 395 ? -25.323 -8.111 18.997 1.00 95.62 395 GLU A C 1
ATOM 3370 O O . GLU A 1 395 ? -24.862 -7.756 20.090 1.00 95.62 395 GLU A O 1
ATOM 3375 N N . LYS A 1 396 ? -25.220 -9.371 18.557 1.00 95.94 396 LYS A N 1
ATOM 3376 C CA . LYS A 1 396 ? -24.518 -10.428 19.301 1.00 95.94 396 LYS A CA 1
ATOM 3377 C C . LYS A 1 396 ? -23.051 -10.071 19.523 1.00 95.94 396 LYS A C 1
ATOM 3379 O O . LYS A 1 396 ? -22.582 -10.066 20.662 1.00 95.94 396 LYS A O 1
ATOM 3384 N N . LEU A 1 397 ? -22.347 -9.691 18.456 1.00 95.38 397 LEU A N 1
ATOM 3385 C CA . LEU A 1 397 ? -20.940 -9.306 18.525 1.00 95.38 397 LEU A CA 1
ATOM 3386 C C . LEU A 1 397 ? -20.727 -8.092 19.440 1.00 95.38 397 LEU A C 1
ATOM 3388 O O . LEU A 1 397 ? -19.817 -8.087 20.265 1.00 95.38 397 LEU A O 1
ATOM 3392 N N . TYR A 1 398 ? -21.594 -7.080 19.347 1.00 95.44 398 TYR A N 1
ATOM 3393 C CA . TYR A 1 398 ? -21.548 -5.914 20.227 1.00 95.44 398 TYR A CA 1
ATOM 3394 C C . TYR A 1 398 ? -21.735 -6.301 21.696 1.00 95.44 398 TYR A C 1
ATOM 3396 O O . TYR A 1 398 ? -20.979 -5.845 22.551 1.00 95.44 398 TYR A O 1
ATOM 3404 N N . SER A 1 399 ? -22.693 -7.183 21.987 1.00 94.12 399 SER A N 1
ATOM 3405 C CA . SER A 1 399 ? -22.971 -7.679 23.341 1.00 94.12 399 SER A CA 1
ATOM 3406 C C . SER A 1 399 ? -21.768 -8.413 23.937 1.00 94.12 399 SER A C 1
ATOM 3408 O O . SER A 1 399 ? -21.397 -8.162 25.088 1.00 94.12 399 SER A O 1
ATOM 3410 N N . TYR A 1 400 ? -21.108 -9.255 23.137 1.00 94.94 400 TYR A N 1
ATOM 3411 C CA . TYR A 1 400 ? -19.857 -9.904 23.523 1.00 94.94 400 TYR A CA 1
ATOM 3412 C C . TYR A 1 400 ? -18.752 -8.883 23.815 1.00 94.94 400 TYR A C 1
ATOM 3414 O O . TYR A 1 400 ? -18.101 -8.955 24.858 1.00 94.94 400 TYR A O 1
ATOM 3422 N N . ILE A 1 401 ? -18.576 -7.891 22.936 1.00 94.88 401 ILE A N 1
ATOM 3423 C CA . ILE A 1 401 ? -17.571 -6.835 23.100 1.00 94.88 401 ILE A CA 1
ATOM 3424 C C . ILE A 1 401 ? -17.792 -6.051 24.399 1.00 94.88 401 ILE A C 1
ATOM 3426 O O . ILE A 1 401 ? -16.847 -5.874 25.172 1.00 94.88 401 ILE A O 1
ATOM 3430 N N . GLN A 1 402 ? -19.033 -5.628 24.669 1.00 92.94 402 GLN A N 1
ATOM 3431 C CA . GLN A 1 402 ? -19.385 -4.911 25.899 1.00 92.94 402 GLN A CA 1
ATOM 3432 C C . GLN A 1 402 ? -19.037 -5.729 27.141 1.00 92.94 402 GLN A C 1
ATOM 3434 O O . GLN A 1 402 ? -18.452 -5.206 28.084 1.00 92.94 402 GLN A O 1
ATOM 3439 N N . LYS A 1 403 ? -19.387 -7.019 27.140 1.00 93.00 403 LYS A N 1
ATOM 3440 C CA . LYS A 1 403 ? -19.195 -7.909 28.288 1.00 93.00 403 LYS A CA 1
ATOM 3441 C C . LYS A 1 403 ? -17.721 -8.240 28.533 1.00 93.00 403 LYS A C 1
ATOM 3443 O O . LYS A 1 403 ? -17.291 -8.305 29.684 1.00 93.00 403 LYS A O 1
ATOM 3448 N N . SER A 1 404 ? -16.968 -8.478 27.463 1.00 92.38 404 SER A N 1
ATOM 3449 C CA . SER A 1 404 ? -15.625 -9.063 27.528 1.00 92.38 404 SER A CA 1
ATOM 3450 C C . SER A 1 404 ? -14.520 -8.005 27.561 1.00 92.38 404 SER A C 1
ATOM 3452 O O . SER A 1 404 ? -13.563 -8.136 28.327 1.00 92.38 404 SER A O 1
ATOM 3454 N N . PHE A 1 405 ? -14.653 -6.924 26.786 1.00 93.62 405 PHE A N 1
ATOM 3455 C CA . PHE A 1 405 ? -13.566 -5.962 26.573 1.00 93.62 405 PHE A CA 1
ATOM 3456 C C . PHE A 1 405 ? -13.805 -4.588 27.197 1.00 93.62 405 PHE A C 1
ATOM 3458 O O . PHE A 1 405 ? -12.846 -3.832 27.352 1.00 93.62 405 PHE A O 1
ATOM 3465 N N . ILE A 1 406 ? -15.037 -4.248 27.583 1.00 90.56 406 ILE A N 1
ATOM 3466 C CA . ILE A 1 406 ? -15.365 -2.910 28.088 1.00 90.56 406 ILE A CA 1
ATOM 3467 C C . ILE A 1 406 ? -15.709 -2.973 29.574 1.00 90.56 406 ILE A C 1
ATOM 3469 O O . ILE A 1 406 ? -16.588 -3.709 30.013 1.00 90.56 406 ILE A O 1
ATOM 3473 N N . LYS A 1 407 ? -15.021 -2.160 30.379 1.00 84.44 407 LYS A N 1
ATOM 3474 C CA . LYS A 1 407 ? -15.296 -2.022 31.813 1.00 84.44 407 LYS A CA 1
ATOM 3475 C C . LYS A 1 407 ? -15.335 -0.551 32.191 1.00 84.44 407 LYS A C 1
ATOM 3477 O O . LYS A 1 407 ? -14.327 0.138 32.070 1.00 84.44 407 LYS A O 1
ATOM 3482 N N . GLN A 1 408 ? -16.483 -0.075 32.678 1.00 80.81 408 GLN A N 1
ATOM 3483 C CA . GLN A 1 408 ? -16.649 1.301 33.176 1.00 80.81 408 GLN A CA 1
ATOM 3484 C C . GLN A 1 408 ? -16.139 2.375 32.185 1.00 80.81 408 GLN A C 1
ATOM 3486 O O . GLN A 1 408 ? -15.458 3.312 32.582 1.00 80.81 408 GLN A O 1
ATOM 3491 N N . GLY A 1 409 ? -16.421 2.212 30.885 1.00 75.38 409 GLY A N 1
ATOM 3492 C CA . GLY A 1 409 ? -15.985 3.155 29.841 1.00 75.38 409 GLY A CA 1
ATOM 3493 C C . GLY A 1 409 ? -14.525 3.010 29.389 1.00 75.38 409 GLY A C 1
ATOM 3494 O O . GLY A 1 409 ? -14.073 3.787 28.556 1.00 75.38 409 GLY A O 1
ATOM 3495 N N . THR A 1 410 ? -13.793 2.013 29.896 1.00 83.25 410 THR A N 1
ATOM 3496 C CA . THR A 1 410 ? -12.401 1.718 29.511 1.00 83.25 410 THR A CA 1
ATOM 3497 C C . THR A 1 410 ? -12.285 0.391 28.759 1.00 83.25 410 THR A C 1
ATOM 3499 O O . THR A 1 410 ? -13.135 -0.488 28.912 1.00 83.25 410 THR A O 1
ATOM 3502 N N . PHE A 1 411 ? -11.217 0.241 27.971 1.00 91.06 411 PHE A N 1
ATOM 3503 C CA . PHE A 1 411 ? -11.032 -0.856 27.017 1.00 91.06 411 PHE A CA 1
ATOM 3504 C C . PHE A 1 411 ? -9.892 -1.796 27.416 1.00 91.06 411 PHE A C 1
ATOM 3506 O O . PHE A 1 411 ? -8.778 -1.349 27.682 1.00 91.06 411 PHE A O 1
ATOM 3513 N N . ARG A 1 412 ? -10.145 -3.102 27.410 1.00 92.25 412 ARG A N 1
ATOM 3514 C CA . ARG A 1 412 ? -9.155 -4.167 27.637 1.00 92.25 412 ARG A CA 1
ATOM 3515 C C . ARG A 1 412 ? -8.627 -4.686 26.307 1.00 92.25 412 ARG A C 1
ATOM 3517 O O . ARG A 1 412 ? -9.393 -4.786 25.359 1.00 92.25 412 ARG A O 1
ATOM 3524 N N . ASP A 1 413 ? -7.354 -5.071 26.256 1.00 87.25 413 ASP A N 1
ATOM 3525 C CA . ASP A 1 413 ? -6.761 -5.655 25.042 1.00 87.25 413 ASP A CA 1
ATOM 3526 C C . ASP A 1 413 ? -7.268 -7.078 24.772 1.00 87.25 413 ASP A C 1
ATOM 3528 O O . ASP A 1 413 ? -7.525 -7.443 23.628 1.00 87.25 413 ASP A O 1
ATOM 3532 N N . ARG A 1 414 ? -7.430 -7.877 25.834 1.00 88.12 414 ARG A N 1
ATOM 3533 C CA . ARG A 1 414 ? -7.907 -9.267 25.792 1.00 88.12 414 ARG A CA 1
ATOM 3534 C C . ARG A 1 414 ? -9.071 -9.456 26.754 1.00 88.12 414 ARG A C 1
ATOM 3536 O O . ARG A 1 414 ? -9.090 -8.829 27.816 1.00 88.12 414 ARG A O 1
ATOM 3543 N N . SER A 1 415 ? -9.987 -10.358 26.416 1.00 85.44 415 SER A N 1
ATOM 3544 C CA . SER A 1 415 ? -11.227 -10.610 27.171 1.00 85.44 415 SER A CA 1
ATOM 3545 C C . SER A 1 415 ? -10.995 -10.935 28.657 1.00 85.44 415 SER A C 1
ATOM 3547 O O . SER A 1 415 ? -11.763 -10.531 29.530 1.00 85.44 415 SER A O 1
ATOM 3549 N N . PHE A 1 416 ? -9.901 -11.639 28.954 1.00 84.69 416 PHE A N 1
ATOM 3550 C CA . PHE A 1 416 ? -9.560 -12.128 30.289 1.00 84.69 416 PHE A CA 1
ATOM 3551 C C . PHE A 1 416 ? -8.696 -11.160 31.110 1.00 84.69 416 PHE A C 1
ATOM 3553 O O . PHE A 1 416 ? -8.415 -11.436 32.276 1.00 84.69 416 PHE A O 1
ATOM 3560 N N . LEU A 1 417 ? -8.238 -10.043 30.534 1.00 86.00 417 LEU A N 1
ATOM 3561 C CA . LEU A 1 417 ? -7.416 -9.082 31.268 1.00 86.00 417 LEU A CA 1
ATOM 3562 C C . LEU A 1 417 ? -8.269 -8.233 32.212 1.00 86.00 417 LEU A C 1
ATOM 3564 O O . LEU A 1 417 ? -9.321 -7.709 31.852 1.00 86.00 417 LEU A O 1
ATOM 3568 N N . GLU A 1 418 ? -7.786 -8.037 33.438 1.00 80.00 418 GLU A N 1
ATOM 3569 C CA . GLU A 1 418 ? -8.488 -7.199 34.412 1.00 80.00 418 GLU A CA 1
ATOM 3570 C C . GLU A 1 418 ? -8.274 -5.702 34.176 1.00 80.00 418 GLU A C 1
ATOM 3572 O O . GLU A 1 418 ? -9.195 -4.913 34.416 1.00 80.00 418 GLU A O 1
ATOM 3577 N N . LYS A 1 419 ? -7.071 -5.332 33.715 1.00 83.62 419 LYS A N 1
ATOM 3578 C CA . LYS A 1 419 ? -6.627 -3.950 33.506 1.00 83.62 419 LYS A CA 1
ATOM 3579 C C . LYS A 1 419 ? -6.902 -3.494 32.077 1.00 83.62 419 LYS A C 1
ATOM 3581 O O . LYS A 1 419 ? -6.634 -4.221 31.124 1.00 83.62 419 LYS A O 1
ATOM 3586 N N . SER A 1 420 ? -7.397 -2.270 31.961 1.00 82.62 420 SER A N 1
ATOM 3587 C CA . SER A 1 420 ? -7.645 -1.603 30.687 1.00 82.62 420 SER A CA 1
ATOM 3588 C C . SER A 1 420 ? -6.386 -0.913 30.167 1.00 82.62 420 SER A C 1
ATOM 3590 O O . SER A 1 420 ? -5.537 -0.480 30.950 1.00 82.62 420 SER A O 1
ATOM 3592 N N . ASN A 1 421 ? -6.290 -0.783 28.849 1.00 83.75 421 ASN A N 1
ATOM 3593 C CA . ASN A 1 421 ? -5.219 -0.075 28.174 1.00 83.75 421 ASN A CA 1
ATOM 3594 C C . ASN A 1 421 ? -5.685 1.342 27.831 1.00 83.75 421 ASN A C 1
ATOM 3596 O O . ASN A 1 421 ? -6.567 1.554 26.999 1.00 83.75 421 ASN A O 1
ATOM 3600 N N . VAL A 1 422 ? -5.061 2.329 28.469 1.00 76.69 422 VAL A N 1
ATOM 3601 C CA . VAL A 1 422 ? -5.339 3.753 28.247 1.00 76.69 422 VAL A CA 1
ATOM 3602 C C . VAL A 1 422 ? -4.808 4.226 26.891 1.00 76.69 422 VAL A C 1
ATOM 3604 O O . VAL A 1 422 ? -4.738 5.411 26.660 1.00 76.69 422 VAL A O 1
ATOM 3607 N N . LYS A 1 423 ? -4.382 3.361 25.969 1.00 82.38 423 LYS A N 1
ATOM 3608 C CA . LYS A 1 423 ? -4.050 3.755 24.589 1.00 82.38 423 LYS A CA 1
ATOM 3609 C C . LYS A 1 423 ? -5.096 3.309 23.567 1.00 82.38 423 LYS A C 1
ATOM 3611 O O . LYS A 1 423 ? -5.066 3.772 22.429 1.00 82.38 423 LYS A O 1
ATOM 3616 N N . ASN A 1 424 ? -6.099 2.546 24.003 1.00 85.56 424 ASN A N 1
ATOM 3617 C CA . ASN A 1 424 ? -7.196 2.007 23.191 1.00 85.56 424 ASN A CA 1
ATOM 3618 C C . ASN A 1 424 ? -8.352 2.996 22.951 1.00 85.56 424 ASN A C 1
ATOM 3620 O O . ASN A 1 424 ? -9.503 2.594 22.796 1.00 85.56 424 ASN A O 1
ATOM 3624 N N . ILE A 1 425 ? -8.072 4.301 22.909 1.00 83.44 425 ILE A N 1
ATOM 3625 C CA . ILE A 1 425 ? -9.104 5.332 22.695 1.00 83.44 425 ILE A CA 1
ATOM 3626 C C . ILE A 1 425 ? -9.806 5.189 21.339 1.00 83.44 425 ILE A C 1
ATOM 3628 O O . ILE A 1 425 ? -10.978 5.524 21.208 1.00 83.44 425 ILE A O 1
ATOM 3632 N N . GLU A 1 426 ? -9.126 4.645 20.327 1.00 88.06 426 GLU A N 1
ATOM 3633 C CA . GLU A 1 426 ? -9.679 4.472 18.974 1.00 88.06 426 GLU A CA 1
ATOM 3634 C C . GLU A 1 426 ? -10.913 3.553 18.914 1.00 88.06 426 GLU A C 1
ATOM 3636 O O . GLU A 1 426 ? -11.587 3.472 17.886 1.00 88.06 426 GLU A O 1
ATOM 3641 N N . TYR A 1 427 ? -11.217 2.872 20.021 1.00 92.94 427 TYR A N 1
ATOM 3642 C CA . TYR A 1 427 ? -12.374 2.009 20.207 1.00 92.94 427 TYR A CA 1
ATOM 3643 C C . TYR A 1 427 ? -13.566 2.709 20.876 1.00 92.94 427 TYR A C 1
ATOM 3645 O O . TYR A 1 427 ? -14.582 2.065 21.125 1.00 92.94 427 TYR A O 1
ATOM 3653 N N . VAL A 1 428 ? -13.507 4.029 21.107 1.00 91.81 428 VAL A N 1
ATOM 3654 C CA . VAL A 1 428 ? -14.617 4.839 21.658 1.00 91.81 428 VAL A CA 1
ATOM 3655 C C . VAL A 1 428 ? -15.934 4.641 20.916 1.00 91.81 428 VAL A C 1
ATOM 3657 O O . VAL A 1 428 ? -16.987 4.670 21.545 1.00 91.81 428 VAL A O 1
ATOM 3660 N N . PHE A 1 429 ? -15.901 4.375 19.610 1.00 90.94 429 PHE A N 1
ATOM 3661 C CA . PHE A 1 429 ? -17.104 4.102 18.821 1.00 90.94 429 PHE A CA 1
ATOM 3662 C C . PHE A 1 429 ? -17.897 2.866 19.302 1.00 90.94 429 PHE A C 1
ATOM 3664 O O . PHE A 1 429 ? -19.062 2.715 18.937 1.00 90.94 429 PHE A O 1
ATOM 3671 N N . LEU A 1 430 ? -17.288 1.993 20.116 1.00 93.38 430 LEU A N 1
ATOM 3672 C CA . LEU A 1 430 ? -17.949 0.868 20.779 1.00 93.38 430 LEU A CA 1
ATOM 3673 C C . LEU A 1 430 ? -18.701 1.283 22.052 1.00 93.38 430 LEU A C 1
ATOM 3675 O O . LEU A 1 430 ? -19.403 0.461 22.622 1.00 93.38 430 LEU A O 1
ATOM 3679 N N . LEU A 1 431 ? -18.588 2.522 22.527 1.00 91.88 431 LEU A N 1
ATOM 3680 C CA . LEU A 1 431 ? -19.451 3.032 23.595 1.00 91.88 431 LEU A CA 1
ATOM 3681 C C . LEU A 1 431 ? -20.786 3.517 23.012 1.00 91.88 431 LEU A C 1
ATOM 3683 O O . LEU A 1 431 ? -20.826 3.959 21.859 1.00 91.88 431 LEU A O 1
ATOM 3687 N N . PRO A 1 432 ? -21.875 3.535 23.804 1.00 88.75 432 PRO A N 1
ATOM 3688 C CA . PRO A 1 432 ? -23.118 4.180 23.396 1.00 88.75 432 PRO A CA 1
ATOM 3689 C C . PRO A 1 432 ? -22.868 5.626 22.954 1.00 88.75 432 PRO A C 1
ATOM 3691 O O . PRO A 1 432 ? -22.169 6.367 23.646 1.00 88.75 432 PRO A O 1
ATOM 3694 N N . SER A 1 433 ? -23.457 6.057 21.833 1.00 86.88 433 SER A N 1
ATOM 3695 C CA . SER A 1 433 ? -23.206 7.389 21.252 1.00 86.88 433 SER A CA 1
ATOM 3696 C C . SER A 1 433 ? -23.446 8.545 22.231 1.00 86.88 433 SER A C 1
ATOM 3698 O O . SER A 1 433 ? -22.743 9.550 22.180 1.00 86.88 433 SER A O 1
ATOM 3700 N N . SER A 1 434 ? -24.383 8.387 23.172 1.00 88.06 434 SER A N 1
ATOM 3701 C CA . SER A 1 434 ? -24.654 9.354 24.246 1.00 88.06 434 SER A CA 1
ATOM 3702 C C . SER A 1 434 ? -23.503 9.516 25.250 1.00 88.06 434 SER A C 1
ATOM 3704 O O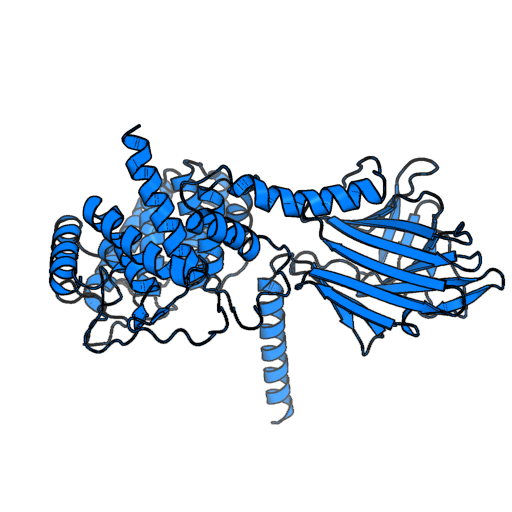 . SER A 1 434 ? -23.408 10.549 25.910 1.00 88.06 434 SER A O 1
ATOM 3706 N N . MET A 1 435 ? -22.624 8.519 25.371 1.00 89.75 435 MET A N 1
ATOM 3707 C CA . MET A 1 435 ? -21.492 8.510 26.303 1.00 89.75 435 MET A CA 1
ATOM 3708 C C . MET A 1 435 ? -20.166 8.888 25.642 1.00 89.75 435 MET A C 1
ATOM 3710 O O . MET A 1 435 ? -19.295 9.417 26.326 1.00 89.75 435 MET A O 1
ATOM 3714 N N . GLN A 1 436 ? -20.015 8.663 24.332 1.00 91.94 436 GLN A N 1
ATOM 3715 C CA . GLN A 1 436 ? -18.741 8.820 23.615 1.00 91.94 436 GLN A CA 1
ATOM 3716 C C . GLN A 1 436 ? -18.074 10.175 23.878 1.00 91.94 436 GLN A C 1
ATOM 3718 O O . GLN A 1 436 ? -16.958 10.227 24.390 1.00 91.94 436 GLN A O 1
ATOM 3723 N N . ARG A 1 437 ? -18.778 11.283 23.613 1.00 93.62 437 ARG A N 1
ATOM 3724 C CA . ARG A 1 437 ? -18.229 12.635 23.808 1.00 93.62 437 ARG A CA 1
ATOM 3725 C C . ARG A 1 437 ? -17.869 12.919 25.269 1.00 93.62 437 ARG A C 1
ATOM 3727 O O . ARG A 1 437 ? -16.862 13.567 25.539 1.00 93.62 437 ARG A O 1
ATOM 3734 N N . THR A 1 438 ? -18.682 12.439 26.207 1.00 92.31 438 THR A N 1
ATOM 3735 C CA . THR A 1 438 ? -18.462 12.640 27.645 1.00 92.31 438 THR A CA 1
ATOM 3736 C C . THR A 1 438 ? -17.207 11.914 28.122 1.00 92.31 438 THR A C 1
ATOM 3738 O O . THR A 1 438 ? -16.400 12.506 28.833 1.00 92.31 438 THR A O 1
ATOM 3741 N N . GLU A 1 439 ? -17.011 10.660 27.710 1.00 90.62 439 GLU A N 1
ATOM 3742 C CA . GLU A 1 439 ? -15.828 9.879 28.087 1.00 90.62 439 GLU A CA 1
ATOM 3743 C C . GLU A 1 439 ? -14.555 10.391 27.399 1.00 90.62 439 GLU A C 1
ATOM 3745 O O . GLU A 1 439 ? -13.529 10.548 28.060 1.00 90.62 439 GLU A O 1
ATOM 3750 N N . VAL A 1 440 ? -14.631 10.766 26.114 1.00 92.44 440 VAL A N 1
ATOM 3751 C CA . VAL A 1 440 ? -13.512 11.413 25.401 1.00 92.44 440 VAL A CA 1
ATOM 3752 C C . VAL A 1 440 ? -13.097 12.707 26.096 1.00 92.44 440 VAL A C 1
ATOM 3754 O O . VAL A 1 440 ? -11.906 12.935 26.294 1.00 92.44 440 VAL A O 1
ATOM 3757 N N . LYS A 1 441 ? -14.059 13.534 26.525 1.00 93.06 441 LYS A N 1
ATOM 3758 C CA . LYS A 1 441 ? -13.765 14.775 27.245 1.00 93.06 441 LYS A CA 1
ATOM 3759 C C . LYS A 1 441 ? -13.101 14.521 28.598 1.00 93.06 441 LYS A C 1
ATOM 3761 O O . LYS A 1 441 ? -12.087 15.142 28.892 1.00 93.06 441 LYS A O 1
ATOM 3766 N N . LYS A 1 442 ? -13.626 13.586 29.400 1.00 90.62 442 LYS A N 1
ATOM 3767 C CA . LYS A 1 442 ? -13.001 13.203 30.680 1.00 90.62 442 LYS A CA 1
ATOM 3768 C C . LYS A 1 442 ? -11.554 12.763 30.485 1.00 90.62 442 LYS A C 1
ATOM 3770 O O . LYS A 1 442 ? -10.684 13.143 31.261 1.00 90.62 442 LYS A O 1
ATOM 3775 N N . TRP A 1 443 ? -11.303 11.970 29.447 1.00 88.69 443 TRP A N 1
ATOM 3776 C CA . TRP A 1 443 ? -9.960 11.519 29.123 1.00 88.69 443 TRP A CA 1
ATOM 3777 C C . TRP A 1 443 ? -9.070 12.692 28.709 1.00 88.69 443 TRP A C 1
ATOM 3779 O O . TRP A 1 443 ? -7.972 12.827 29.251 1.00 88.69 443 TRP A O 1
ATOM 3789 N N . TYR A 1 444 ? -9.550 13.546 27.800 1.00 91.38 444 TYR A N 1
ATOM 3790 C CA . TYR A 1 444 ? -8.844 14.748 27.359 1.00 91.38 444 TYR A CA 1
ATOM 3791 C C . TYR A 1 444 ? -8.409 15.601 28.551 1.00 91.38 444 TYR A C 1
ATOM 3793 O O . TYR A 1 444 ? -7.220 15.858 28.722 1.00 91.38 444 TYR A O 1
ATOM 3801 N N . ASP A 1 445 ? -9.352 15.944 29.426 1.00 91.06 445 ASP A N 1
ATOM 3802 C CA . ASP A 1 445 ? -9.104 16.789 30.594 1.00 91.06 445 ASP A CA 1
ATOM 3803 C C . ASP A 1 445 ? -8.123 16.150 31.595 1.00 91.06 445 ASP A C 1
ATOM 3805 O O . ASP A 1 445 ? -7.389 16.863 32.277 1.00 91.06 445 ASP A O 1
ATOM 3809 N N . ALA A 1 446 ? -8.089 14.816 31.681 1.00 88.81 446 ALA A N 1
ATOM 3810 C CA . ALA A 1 446 ? -7.227 14.090 32.612 1.00 88.81 446 ALA A CA 1
ATOM 3811 C C . ALA A 1 446 ? -5.792 13.858 32.105 1.00 88.81 446 ALA A C 1
ATOM 3813 O O . ALA A 1 446 ? -4.894 13.695 32.929 1.00 88.81 446 ALA A O 1
ATOM 3814 N N . ASN A 1 447 ? -5.569 13.798 30.785 1.00 88.69 447 ASN A N 1
ATOM 3815 C CA . ASN A 1 447 ? -4.303 13.304 30.215 1.00 88.69 447 ASN A CA 1
ATOM 3816 C C . ASN A 1 447 ? -3.627 14.262 29.221 1.00 88.69 447 ASN A C 1
ATOM 3818 O O . ASN A 1 447 ? -2.484 14.021 28.838 1.00 88.69 447 ASN A O 1
ATOM 3822 N N . TYR A 1 448 ? -4.303 15.327 28.784 1.00 91.19 448 TYR A N 1
ATOM 3823 C CA . TYR A 1 448 ? -3.692 16.340 27.928 1.00 91.19 448 TYR A CA 1
ATOM 3824 C C . TYR A 1 448 ? -2.806 17.279 28.754 1.00 91.19 448 TYR A C 1
ATOM 3826 O O . TYR A 1 448 ? -3.296 18.030 29.604 1.00 91.19 448 TYR A O 1
ATOM 3834 N N . ASP A 1 449 ? -1.504 17.290 28.479 1.00 89.31 449 ASP A N 1
ATOM 3835 C CA . ASP A 1 449 ? -0.592 18.246 29.096 1.00 89.31 449 ASP A CA 1
ATOM 3836 C C . ASP A 1 449 ? -0.569 19.546 28.299 1.00 89.31 449 ASP A C 1
ATOM 3838 O O . ASP A 1 449 ? -0.107 19.616 27.161 1.00 89.31 449 ASP A O 1
ATOM 3842 N N . LYS A 1 450 ? -1.035 20.618 28.938 1.00 86.44 450 LYS A N 1
ATOM 3843 C CA . LYS A 1 450 ? -1.055 21.961 28.352 1.00 86.44 450 LYS A CA 1
ATOM 3844 C C . LYS A 1 450 ? 0.344 22.523 28.089 1.00 86.44 450 LYS A C 1
ATOM 3846 O O . LYS A 1 450 ? 0.464 23.437 27.280 1.00 86.44 450 LYS A O 1
ATOM 3851 N N . THR A 1 451 ? 1.370 22.017 28.772 1.00 84.25 451 THR A N 1
ATOM 3852 C CA . THR A 1 451 ? 2.756 22.486 28.656 1.00 84.25 451 THR A CA 1
ATOM 3853 C C . THR A 1 451 ? 3.417 21.929 27.404 1.00 84.25 451 THR A C 1
ATOM 3855 O O . THR A 1 451 ? 3.992 22.683 26.624 1.00 84.25 451 THR A O 1
ATOM 3858 N N . SER A 1 452 ? 3.330 20.612 27.202 1.00 84.00 452 SER A N 1
ATOM 3859 C CA . SER A 1 452 ? 3.861 19.941 26.010 1.00 84.00 452 SER A CA 1
ATOM 3860 C C . SER A 1 452 ? 2.894 19.956 24.818 1.00 84.00 452 SER A C 1
ATOM 3862 O O . SER A 1 452 ? 3.320 19.774 23.679 1.00 84.00 452 SER A O 1
ATOM 3864 N N . GLY A 1 453 ? 1.607 20.224 25.051 1.00 88.50 453 GLY A N 1
ATOM 3865 C CA . GLY A 1 453 ? 0.574 20.287 24.015 1.00 88.50 453 GLY A CA 1
ATOM 3866 C C . GLY A 1 453 ? 0.169 18.918 23.464 1.00 88.50 453 GLY A C 1
ATOM 3867 O O . GLY A 1 453 ? -0.323 18.832 22.340 1.00 88.50 453 GLY A O 1
ATOM 3868 N N . VAL A 1 454 ? 0.411 17.846 24.219 1.00 91.62 454 VAL A N 1
ATOM 3869 C CA . VAL A 1 454 ? 0.216 16.453 23.796 1.00 91.62 454 VAL A CA 1
ATOM 3870 C C . VAL A 1 454 ? -0.294 15.591 24.951 1.00 91.62 454 VAL A C 1
ATOM 3872 O O . VAL A 1 454 ? -0.209 15.959 26.123 1.00 91.62 454 VAL A O 1
ATOM 3875 N N . PHE A 1 455 ? -0.819 14.417 24.615 1.00 89.81 455 PHE A N 1
ATOM 3876 C CA . PHE A 1 455 ? -1.109 13.359 25.574 1.00 89.81 455 PHE A CA 1
ATOM 3877 C C . PHE A 1 455 ? 0.175 12.617 25.926 1.00 89.81 455 PHE A C 1
ATOM 3879 O O . PHE A 1 455 ? 0.881 12.137 25.033 1.00 89.81 455 PHE A O 1
ATOM 3886 N N . HIS A 1 456 ? 0.445 12.481 27.221 1.00 83.88 456 HIS A N 1
ATOM 3887 C CA . HIS A 1 456 ? 1.530 11.653 27.738 1.00 83.88 456 HIS A CA 1
ATOM 3888 C C . HIS A 1 456 ? 1.123 11.018 29.072 1.00 83.88 456 HIS A C 1
ATOM 3890 O O . HIS A 1 456 ? 0.353 11.597 29.840 1.00 83.88 456 HIS A O 1
ATOM 3896 N N . TYR A 1 457 ? 1.653 9.831 29.368 1.00 79.81 457 TYR A N 1
ATOM 3897 C CA . TYR A 1 457 ? 1.290 9.081 30.571 1.00 79.81 457 TYR A CA 1
ATOM 3898 C C . TYR A 1 457 ? 2.488 8.910 31.512 1.00 79.81 457 TYR A C 1
ATOM 3900 O O . TYR A 1 457 ? 3.515 8.327 31.167 1.00 79.81 457 TYR A O 1
ATOM 3908 N N . GLY A 1 458 ? 2.350 9.368 32.759 1.00 71.62 458 GLY A N 1
ATOM 3909 C CA . GLY A 1 458 ? 3.304 9.074 33.835 1.00 71.62 458 GLY A CA 1
ATOM 3910 C C . GLY A 1 458 ? 4.748 9.511 33.540 1.00 71.62 458 GLY A C 1
ATOM 3911 O O . GLY A 1 458 ? 5.013 10.696 33.371 1.00 71.62 458 GLY A O 1
ATOM 3912 N N . LYS A 1 459 ? 5.687 8.549 33.542 1.00 67.31 459 LYS A N 1
ATOM 3913 C CA . LYS A 1 459 ? 7.139 8.759 33.338 1.00 67.31 459 LYS A CA 1
ATOM 3914 C C . LYS A 1 459 ? 7.597 8.535 31.885 1.00 67.31 459 LYS A C 1
ATOM 3916 O O . LYS A 1 459 ? 8.777 8.271 31.668 1.00 67.31 459 LYS A O 1
ATOM 3921 N N . GLU A 1 460 ? 6.694 8.563 30.904 1.00 78.12 460 GLU A N 1
ATOM 3922 C CA . GLU A 1 460 ? 7.080 8.431 29.492 1.00 78.12 460 GLU A CA 1
ATOM 3923 C C . GLU A 1 460 ? 8.125 9.498 29.112 1.00 78.12 460 GLU A C 1
ATOM 3925 O O . GLU A 1 460 ? 7.938 10.691 29.341 1.00 78.12 460 GLU A O 1
ATOM 3930 N N . HIS A 1 461 ? 9.257 9.061 28.552 1.00 77.69 461 HIS A N 1
ATOM 3931 C CA . HIS A 1 461 ? 10.353 9.945 28.123 1.00 77.69 461 HIS A CA 1
ATOM 3932 C C . HIS A 1 461 ? 10.225 10.388 26.654 1.00 77.69 461 HIS A C 1
ATOM 3934 O O . HIS A 1 461 ? 10.967 11.256 26.182 1.00 77.69 461 HIS A O 1
ATOM 3940 N N . SER A 1 462 ? 9.277 9.795 25.931 1.00 85.06 462 SER A N 1
ATOM 3941 C CA . SER A 1 462 ? 8.995 10.039 24.522 1.00 85.06 462 SER A CA 1
ATOM 3942 C C . SER A 1 462 ? 7.494 10.183 24.297 1.00 85.06 462 SER A C 1
ATOM 3944 O O . SER A 1 462 ? 6.701 9.455 24.889 1.00 85.06 462 SER A O 1
ATOM 3946 N N . LEU A 1 463 ? 7.127 11.090 23.401 1.00 88.25 463 LEU A N 1
ATOM 3947 C CA . LEU A 1 463 ? 5.800 11.231 22.832 1.00 88.25 463 LEU A CA 1
ATOM 3948 C C . LEU A 1 463 ? 5.469 9.976 22.028 1.00 88.25 463 LEU A C 1
ATOM 3950 O O . LEU A 1 463 ? 6.216 9.625 21.118 1.00 88.25 463 LEU A O 1
ATOM 3954 N N . ASP A 1 464 ? 4.338 9.352 22.331 1.00 90.75 464 ASP A N 1
ATOM 3955 C CA . ASP A 1 464 ? 3.712 8.324 21.501 1.00 90.75 464 ASP A CA 1
ATOM 3956 C C . ASP A 1 464 ? 2.868 9.011 20.415 1.00 90.75 464 ASP A C 1
ATOM 3958 O O . ASP A 1 464 ? 1.754 9.489 20.671 1.00 90.75 464 ASP A O 1
ATOM 3962 N N . MET A 1 465 ? 3.433 9.135 19.212 1.00 91.00 465 MET A N 1
ATOM 3963 C CA . MET A 1 465 ? 2.802 9.854 18.104 1.00 91.00 465 MET A CA 1
ATOM 3964 C C . MET A 1 465 ? 1.561 9.115 17.605 1.00 91.00 465 MET A C 1
ATOM 3966 O O . MET A 1 465 ? 0.540 9.747 17.340 1.00 91.00 465 MET A O 1
ATOM 3970 N N . ILE A 1 466 ? 1.606 7.782 17.528 1.00 91.44 466 ILE A N 1
ATOM 3971 C CA . ILE A 1 466 ? 0.473 6.969 17.069 1.00 91.44 466 ILE A CA 1
ATOM 3972 C C . ILE A 1 466 ? -0.728 7.181 17.990 1.00 91.44 466 ILE A C 1
ATOM 3974 O O . ILE A 1 466 ? -1.830 7.459 17.513 1.00 91.44 466 ILE A O 1
ATOM 3978 N N . HIS A 1 467 ? -0.525 7.098 19.306 1.00 92.31 467 HIS A N 1
ATOM 3979 C CA . HIS A 1 467 ? -1.596 7.320 20.271 1.00 92.31 467 HIS A CA 1
ATOM 3980 C C . HIS A 1 467 ? -2.206 8.724 20.148 1.00 92.31 467 HIS A C 1
ATOM 3982 O O . HIS A 1 467 ? -3.429 8.879 20.120 1.00 92.31 467 HIS A O 1
ATOM 3988 N N . ASN A 1 468 ? -1.364 9.749 20.021 1.00 94.50 468 ASN A N 1
ATOM 3989 C CA . ASN A 1 468 ? -1.831 11.123 19.885 1.00 94.50 468 ASN A CA 1
ATOM 3990 C C . ASN A 1 468 ? -2.594 11.356 18.568 1.00 94.50 468 ASN A C 1
ATOM 3992 O O . ASN A 1 468 ? -3.641 12.001 18.574 1.00 94.50 468 ASN A O 1
ATOM 3996 N N . LEU A 1 469 ? -2.140 10.788 17.447 1.00 94.69 469 LEU A N 1
ATOM 3997 C CA . LEU A 1 469 ? -2.841 10.884 16.161 1.00 94.69 469 LEU A CA 1
ATOM 3998 C C . LEU A 1 469 ? -4.171 10.105 16.150 1.00 94.69 469 LEU A C 1
ATOM 4000 O O . LEU A 1 469 ? -5.156 10.567 15.562 1.00 94.69 469 LEU A O 1
ATOM 4004 N N . LYS A 1 470 ? -4.244 8.962 16.847 1.00 94.06 470 LYS A N 1
ATOM 4005 C CA . LYS A 1 470 ? -5.513 8.265 17.123 1.00 94.06 470 LYS A CA 1
ATOM 4006 C C . LYS A 1 470 ? -6.473 9.176 17.890 1.00 94.06 470 LYS A C 1
ATOM 4008 O O . LYS A 1 470 ? -7.635 9.289 17.506 1.00 94.06 470 LYS A O 1
ATOM 4013 N N . MET A 1 471 ? -5.985 9.880 18.915 1.00 94.69 471 MET A N 1
ATOM 4014 C CA . MET A 1 471 ? -6.794 10.828 19.687 1.00 94.69 471 MET A CA 1
ATOM 4015 C C . MET A 1 471 ? -7.307 11.995 18.832 1.00 94.69 471 MET A C 1
ATOM 4017 O O . MET A 1 471 ? -8.481 12.341 18.935 1.00 94.69 471 MET A O 1
ATOM 4021 N N . VAL A 1 472 ? -6.488 12.551 17.928 1.00 95.50 472 VAL A N 1
ATOM 4022 C CA . VAL A 1 472 ? -6.951 13.562 16.954 1.00 95.50 472 VAL A CA 1
ATOM 4023 C C . VAL A 1 472 ? -8.132 13.030 16.139 1.00 95.50 472 VAL A C 1
ATOM 4025 O O . VAL A 1 472 ? -9.143 13.717 15.992 1.00 95.50 472 VAL A O 1
ATOM 4028 N N . SER A 1 473 ? -8.027 11.798 15.634 1.00 92.50 473 SER A N 1
ATOM 4029 C CA . SER A 1 473 ? -9.093 11.171 14.843 1.00 92.50 473 SER A CA 1
ATOM 4030 C C . SER A 1 473 ? -10.384 11.014 15.656 1.00 92.50 473 SER A C 1
ATOM 4032 O O . SER A 1 473 ? -11.449 11.403 15.184 1.00 92.50 473 SER A O 1
ATOM 4034 N N . VAL A 1 474 ? -10.286 10.546 16.905 1.00 93.75 474 VAL A N 1
ATOM 4035 C CA . VAL A 1 474 ? -11.439 10.395 17.810 1.00 93.75 474 VAL A CA 1
ATOM 4036 C C . VAL A 1 474 ? -12.081 11.743 18.152 1.00 93.75 474 VAL A C 1
ATOM 4038 O O . VAL A 1 474 ? -13.306 11.850 18.160 1.00 93.75 474 VAL A O 1
ATOM 4041 N N . LEU A 1 475 ? -11.289 12.792 18.399 1.00 95.19 475 LEU A N 1
ATOM 4042 C CA . LEU A 1 475 ? -11.806 14.138 18.674 1.00 95.19 475 LEU A CA 1
ATOM 4043 C C . LEU A 1 475 ? -12.621 14.685 17.492 1.00 95.19 475 LEU A C 1
ATOM 4045 O O . LEU A 1 475 ? -13.693 15.256 17.706 1.00 95.19 475 LEU A O 1
ATOM 4049 N N . TYR A 1 476 ? -12.165 14.454 16.255 1.00 92.94 476 TYR A N 1
ATOM 4050 C CA . TYR A 1 476 ? -12.944 14.764 15.053 1.00 92.94 476 TYR A CA 1
ATOM 4051 C C . TYR A 1 476 ? -14.255 13.965 14.991 1.00 92.94 476 TYR A C 1
ATOM 4053 O O . TYR A 1 476 ? -15.302 14.544 14.705 1.00 92.94 476 TYR A O 1
ATOM 4061 N N . GLU A 1 477 ? -14.223 12.663 15.293 1.00 89.56 477 GLU A N 1
ATOM 4062 C CA . GLU A 1 477 ? -15.406 11.787 15.261 1.00 89.56 477 GLU A CA 1
ATOM 4063 C C . GLU A 1 477 ? -16.501 12.211 16.253 1.00 89.56 477 GLU A C 1
ATOM 4065 O O . GLU A 1 477 ? -17.683 12.163 15.913 1.00 89.56 477 GLU A O 1
ATOM 4070 N N . VAL A 1 478 ? -16.133 12.670 17.456 1.00 92.38 478 VAL A N 1
ATOM 4071 C CA . VAL A 1 478 ? -17.102 13.102 18.487 1.00 92.38 478 VAL A CA 1
ATOM 4072 C C . VAL A 1 478 ? -17.468 14.593 18.425 1.00 92.38 478 VAL A C 1
ATOM 4074 O O . VAL A 1 478 ? -18.188 15.092 19.297 1.00 92.38 478 VAL A O 1
ATOM 4077 N N . GLY A 1 479 ? -16.979 15.321 17.417 1.00 91.38 479 GLY A N 1
ATOM 4078 C CA . GLY A 1 479 ? -17.287 16.737 17.195 1.00 91.38 479 GLY A CA 1
ATOM 4079 C C . GLY A 1 479 ? -16.555 17.721 18.117 1.00 91.38 479 GLY A C 1
ATOM 4080 O O . GLY A 1 479 ? -17.033 18.835 18.331 1.00 91.38 479 GLY A O 1
ATOM 4081 N N . MET A 1 480 ? -15.408 17.332 18.679 1.00 94.12 480 MET A N 1
ATOM 4082 C CA . MET A 1 480 ? -14.495 18.202 19.439 1.00 94.12 480 MET A CA 1
ATOM 4083 C C . MET A 1 480 ? -13.435 18.805 18.499 1.00 94.12 480 MET A C 1
ATOM 4085 O O . MET A 1 480 ? -12.235 18.563 18.625 1.00 94.12 480 MET A O 1
ATOM 4089 N N . PHE A 1 481 ? -13.907 19.541 17.485 1.00 91.94 481 PHE A N 1
ATOM 4090 C CA . PHE A 1 481 ? -13.081 20.063 16.388 1.00 91.94 481 PHE A CA 1
ATOM 4091 C C . PHE A 1 481 ? -11.953 21.012 16.838 1.00 91.94 481 PHE A C 1
ATOM 4093 O O . PHE A 1 481 ? -10.832 20.847 16.345 1.00 91.94 481 PHE A O 1
ATOM 4100 N N . PRO A 1 482 ? -12.183 21.977 17.757 1.00 92.25 482 PRO A N 1
ATOM 4101 C CA . PRO A 1 482 ? -11.123 22.875 18.218 1.00 92.25 482 PRO A CA 1
ATOM 4102 C C . PRO A 1 482 ? -9.982 22.129 18.915 1.00 92.25 482 PRO A C 1
ATOM 4104 O O . PRO A 1 482 ? -8.813 22.380 18.625 1.00 92.25 482 PRO A O 1
ATOM 4107 N N . GLU A 1 483 ? -10.317 21.176 19.787 1.00 94.81 483 GLU A N 1
ATOM 4108 C CA . GLU A 1 483 ? -9.352 20.338 20.496 1.00 94.81 483 GLU A CA 1
ATOM 4109 C C . GLU A 1 483 ? -8.561 19.455 19.520 1.00 94.81 483 GLU A C 1
ATOM 4111 O O . GLU A 1 483 ? -7.338 19.354 19.631 1.00 94.81 483 GLU A O 1
ATOM 4116 N N . ALA A 1 484 ? -9.232 18.874 18.516 1.00 94.81 484 ALA A N 1
ATOM 4117 C CA . ALA A 1 484 ? -8.585 18.078 17.472 1.00 94.81 484 ALA A CA 1
ATOM 4118 C C . ALA A 1 484 ? -7.563 18.903 16.673 1.00 94.81 484 ALA A C 1
ATOM 4120 O O . ALA A 1 484 ? -6.417 18.484 16.494 1.00 94.81 484 ALA A O 1
ATOM 4121 N N . GLY A 1 485 ? -7.967 20.096 16.221 1.00 90.94 485 GLY A N 1
ATOM 4122 C CA . GLY A 1 485 ? -7.110 20.997 15.454 1.00 90.94 485 GLY A CA 1
ATOM 4123 C C . GLY A 1 485 ? -5.926 21.514 16.270 1.00 90.94 485 GLY A C 1
ATOM 4124 O O . GLY A 1 485 ? -4.807 21.584 15.757 1.00 90.94 485 GLY A O 1
ATOM 4125 N N . GLN A 1 486 ? -6.148 21.827 17.551 1.00 93.06 486 GLN A N 1
ATOM 4126 C CA . GLN A 1 486 ? -5.086 22.245 18.459 1.00 93.06 486 GLN A CA 1
ATOM 4127 C C . GLN A 1 486 ? -4.073 21.120 18.681 1.00 93.06 486 GLN A C 1
ATOM 4129 O O . GLN A 1 486 ? -2.876 21.365 18.537 1.00 93.06 486 GLN A O 1
ATOM 4134 N N . LEU A 1 487 ? -4.521 19.901 18.990 1.00 95.31 487 LEU A N 1
ATOM 4135 C CA . LEU A 1 487 ? -3.629 18.758 19.184 1.00 95.31 487 LEU A CA 1
ATOM 4136 C C . LEU A 1 487 ? -2.819 18.468 17.913 1.00 95.31 487 LEU A C 1
ATOM 4138 O O . LEU A 1 487 ? -1.596 18.381 17.983 1.00 95.31 487 LEU A O 1
ATOM 4142 N N . LEU A 1 488 ? -3.466 18.406 16.742 1.00 94.25 488 LEU A N 1
ATOM 4143 C CA . LEU A 1 488 ? -2.777 18.157 15.471 1.00 94.25 488 LEU A CA 1
ATOM 4144 C C . LEU A 1 488 ? -1.683 19.198 15.196 1.00 94.25 488 LEU A C 1
ATOM 4146 O O . LEU A 1 488 ? -0.577 18.829 14.811 1.00 94.25 488 LEU A O 1
ATOM 4150 N N . LYS A 1 489 ? -1.957 20.482 15.456 1.00 91.38 489 LYS A N 1
ATOM 4151 C CA . LYS A 1 489 ? -0.970 21.560 15.297 1.00 91.38 489 LYS A CA 1
ATOM 4152 C C . LYS A 1 489 ? 0.245 21.380 16.214 1.00 91.38 489 LYS A C 1
ATOM 4154 O O . LYS A 1 489 ? 1.371 21.635 15.793 1.00 91.38 489 LYS A O 1
ATOM 4159 N N . HIS A 1 490 ? 0.044 20.939 17.457 1.00 92.69 490 HIS A N 1
ATOM 4160 C CA . HIS A 1 490 ? 1.165 20.656 18.356 1.00 92.69 490 HIS A CA 1
ATOM 4161 C C . HIS A 1 490 ? 1.976 19.455 17.866 1.00 92.69 490 HIS A C 1
ATOM 4163 O O . HIS A 1 490 ? 3.201 19.545 17.838 1.00 92.69 490 HIS A O 1
ATOM 4169 N N . LEU A 1 491 ? 1.330 18.381 17.400 1.00 93.25 491 LEU A N 1
ATOM 4170 C CA . LEU A 1 491 ? 2.021 17.223 16.817 1.00 93.25 491 LEU A CA 1
ATOM 4171 C C . LEU A 1 491 ? 2.848 17.601 15.579 1.00 93.25 491 LEU A C 1
ATOM 4173 O O . LEU A 1 491 ? 3.986 17.150 15.452 1.00 93.25 491 LEU A O 1
ATOM 4177 N N . GLU A 1 492 ? 2.333 18.484 14.716 1.00 91.25 492 GLU A N 1
ATOM 4178 C CA . GLU A 1 492 ? 3.072 19.031 13.567 1.00 91.25 492 GLU A CA 1
ATOM 4179 C C . GLU A 1 492 ? 4.390 19.705 14.005 1.00 91.25 492 GLU A C 1
ATOM 4181 O O . GLU A 1 492 ? 5.424 19.454 13.390 1.00 91.25 492 GLU A O 1
ATOM 4186 N N . SER A 1 493 ? 4.421 20.411 15.144 1.00 89.31 493 SER A N 1
ATOM 4187 C CA . SER A 1 493 ? 5.662 21.009 15.683 1.00 89.31 493 SER A CA 1
ATOM 4188 C C . SER A 1 493 ? 6.725 19.989 16.131 1.00 89.31 493 SER A C 1
ATOM 4190 O O . SER A 1 493 ? 7.913 20.311 16.217 1.00 89.31 493 SER A O 1
ATOM 4192 N N . TYR A 1 494 ? 6.328 18.749 16.445 1.00 86.88 494 TYR A N 1
ATOM 4193 C CA . TYR A 1 494 ? 7.273 17.657 16.701 1.00 86.88 494 TYR A CA 1
ATOM 4194 C C . TYR A 1 494 ? 7.792 17.064 15.389 1.00 86.88 494 TYR A C 1
ATOM 4196 O O . TYR A 1 494 ? 8.989 16.798 15.280 1.00 86.88 494 TYR A O 1
ATOM 4204 N N . ILE A 1 495 ? 6.920 16.927 14.387 1.00 84.12 495 ILE A N 1
ATOM 4205 C CA . ILE A 1 495 ? 7.253 16.408 13.054 1.00 84.12 495 ILE A CA 1
ATOM 4206 C C . ILE A 1 495 ? 8.217 17.343 12.300 1.00 84.12 495 ILE A C 1
ATOM 4208 O O . ILE A 1 495 ? 9.122 16.878 11.609 1.00 84.12 495 ILE A O 1
ATOM 4212 N N . GLU A 1 496 ? 8.097 18.661 12.467 1.00 82.38 496 GLU A N 1
ATOM 4213 C CA . GLU A 1 496 ? 9.042 19.630 11.881 1.00 82.38 496 GLU A CA 1
ATOM 4214 C C . GLU A 1 496 ? 10.489 19.359 12.314 1.00 82.38 496 GLU A C 1
ATOM 4216 O O . GLU A 1 496 ? 11.426 19.453 11.517 1.00 82.38 496 GLU A O 1
ATOM 4221 N N . LYS A 1 497 ? 10.682 18.933 13.567 1.00 76.81 497 LYS A N 1
ATOM 4222 C CA . LYS A 1 497 ? 12.012 18.649 14.120 1.00 76.81 497 LYS A CA 1
ATOM 4223 C C . LYS A 1 497 ? 12.657 17.411 13.486 1.00 76.81 497 LYS A C 1
ATOM 4225 O O . LYS A 1 497 ? 13.881 17.327 13.442 1.00 76.81 497 LYS A O 1
ATOM 4230 N N . SER A 1 498 ? 11.863 16.483 12.943 1.00 69.38 498 SER A N 1
ATOM 4231 C CA . SER A 1 498 ? 12.326 15.297 12.206 1.00 69.38 498 SER A CA 1
ATOM 4232 C C . SER A 1 498 ? 12.352 15.526 10.697 1.00 69.38 498 SER A C 1
ATOM 4234 O O . SER A 1 498 ? 12.052 14.617 9.926 1.00 69.38 498 SER A O 1
ATOM 4236 N N . GLN A 1 499 ? 12.692 16.741 10.251 1.00 69.94 499 GLN A N 1
ATOM 4237 C CA . GLN A 1 499 ? 12.711 17.096 8.829 1.00 69.94 499 GLN A CA 1
ATOM 4238 C C . GLN A 1 499 ? 11.385 16.755 8.139 1.00 69.94 499 GLN A C 1
ATOM 4240 O O . GLN A 1 499 ? 11.387 16.264 7.010 1.00 69.94 499 GLN A O 1
ATOM 4245 N N . ASN A 1 500 ? 10.254 16.968 8.812 1.00 72.56 500 ASN A N 1
ATOM 4246 C CA . ASN A 1 500 ? 8.914 16.723 8.283 1.00 72.56 500 ASN A CA 1
ATOM 4247 C C . ASN A 1 500 ? 8.528 15.234 8.093 1.00 72.56 500 ASN A C 1
ATOM 4249 O O . ASN A 1 500 ? 7.509 14.944 7.464 1.00 72.56 500 ASN A O 1
ATOM 4253 N N . PHE A 1 501 ? 9.302 14.279 8.624 1.00 72.19 501 PHE A N 1
ATOM 4254 C CA . PHE A 1 501 ? 8.944 12.853 8.618 1.00 72.19 501 PHE A CA 1
ATOM 4255 C C . PHE A 1 501 ? 8.074 12.489 9.821 1.00 72.19 501 PHE A C 1
ATOM 4257 O O . PHE A 1 501 ? 8.439 12.817 10.949 1.00 72.19 501 PHE A O 1
ATOM 4264 N N . VAL A 1 502 ? 6.966 11.778 9.599 1.00 77.88 502 VAL A N 1
ATOM 4265 C CA . VAL A 1 502 ? 6.124 11.255 10.685 1.00 77.88 502 VAL A CA 1
ATOM 4266 C C . VAL A 1 502 ? 6.737 9.966 11.236 1.00 77.88 502 VAL A C 1
ATOM 4268 O O . VAL A 1 502 ? 6.848 8.970 10.523 1.00 77.88 502 VAL A O 1
ATOM 4271 N N . LEU A 1 503 ? 7.129 9.997 12.509 1.00 80.06 503 LEU A N 1
ATOM 4272 C CA . LEU A 1 503 ? 7.714 8.877 13.252 1.00 80.06 503 LEU A CA 1
ATOM 4273 C C . LEU A 1 503 ? 6.718 8.353 14.296 1.00 80.06 503 LEU A C 1
ATOM 4275 O O . LEU A 1 503 ? 5.793 9.064 14.684 1.00 80.06 503 LEU A O 1
ATOM 4279 N N . GLU A 1 504 ? 6.913 7.131 14.796 1.00 83.56 504 GLU A N 1
ATOM 4280 C CA . GLU A 1 504 ? 6.046 6.566 15.850 1.00 83.56 504 GLU A CA 1
ATOM 4281 C C . GLU A 1 504 ? 6.254 7.220 17.210 1.00 83.56 504 GLU A C 1
ATOM 4283 O O . GLU A 1 504 ? 5.326 7.300 18.017 1.00 83.56 504 GLU A O 1
ATOM 4288 N N . SER A 1 505 ? 7.472 7.694 17.471 1.00 84.69 505 SER A N 1
ATOM 4289 C CA . SER A 1 505 ? 7.807 8.337 18.731 1.00 84.69 505 SER A CA 1
ATOM 4290 C C . SER A 1 505 ? 8.773 9.498 18.557 1.00 84.69 505 SER A C 1
ATOM 4292 O O . SER A 1 505 ? 9.593 9.520 17.640 1.00 84.69 505 SER A O 1
ATOM 4294 N N . TYR A 1 506 ? 8.665 10.472 19.460 1.00 81.56 506 TYR A N 1
ATOM 4295 C CA . TYR A 1 506 ? 9.539 11.645 19.505 1.00 81.56 506 TYR A CA 1
ATOM 4296 C C . TYR A 1 506 ? 10.065 11.852 20.922 1.00 81.56 506 TYR A C 1
ATOM 4298 O O . TYR A 1 506 ? 9.294 11.733 21.872 1.00 81.56 506 TYR A O 1
ATOM 4306 N N . PRO A 1 507 ? 11.342 12.206 21.125 1.00 75.94 507 PRO A N 1
ATOM 4307 C CA . PRO A 1 507 ? 11.836 12.520 22.460 1.00 75.94 507 PRO A CA 1
ATOM 4308 C C . PRO A 1 507 ? 11.147 13.782 23.008 1.00 75.94 507 PRO A C 1
ATOM 4310 O O . PRO A 1 507 ? 11.095 14.813 22.334 1.00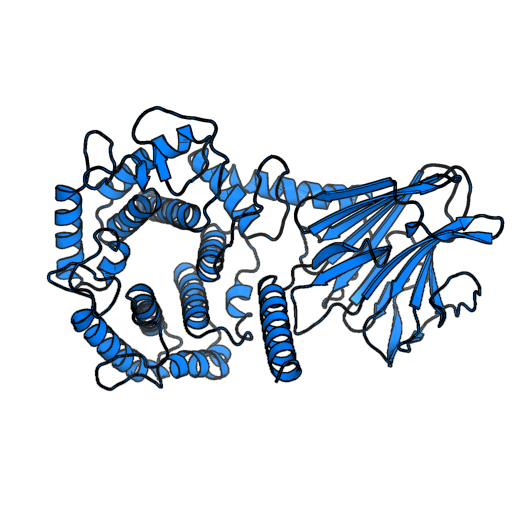 75.94 507 PRO A O 1
ATOM 4313 N N . LEU A 1 508 ? 10.642 13.723 24.248 1.00 72.19 508 LEU A N 1
ATOM 4314 C CA . LEU A 1 508 ? 10.047 14.888 24.927 1.00 72.19 508 LEU A CA 1
ATOM 4315 C C . LEU A 1 508 ? 11.118 15.853 25.463 1.00 72.19 508 LEU A C 1
ATOM 4317 O O . LEU A 1 508 ? 10.851 17.038 25.665 1.00 72.19 508 LEU A O 1
ATOM 4321 N N . HIS A 1 509 ? 12.345 15.363 25.663 1.00 63.12 509 HIS A N 1
ATOM 4322 C CA . HIS A 1 509 ? 13.484 16.138 26.151 1.00 63.12 509 HIS A CA 1
ATOM 4323 C C . HIS A 1 509 ? 14.635 16.134 25.136 1.00 63.12 509 HIS A C 1
ATOM 4325 O O . HIS A 1 509 ? 14.957 15.109 24.539 1.00 63.12 509 HIS A O 1
ATOM 4331 N N . TYR A 1 510 ? 15.235 17.309 24.927 1.00 50.75 510 TYR A N 1
ATOM 4332 C CA . TYR A 1 510 ? 16.246 17.602 23.906 1.00 50.75 510 TYR A CA 1
ATOM 4333 C C . TYR A 1 510 ? 17.497 16.714 24.021 1.00 50.75 510 TYR A C 1
ATOM 4335 O O . TYR A 1 510 ? 18.453 17.075 24.699 1.00 50.75 510 TYR A O 1
ATOM 4343 N N . GLN A 1 511 ? 17.533 15.595 23.297 1.00 47.59 511 GLN A N 1
ATOM 4344 C CA . GLN A 1 511 ? 18.771 14.965 22.823 1.00 47.59 511 GLN A CA 1
ATOM 4345 C C . GLN A 1 511 ? 18.522 14.330 21.452 1.00 47.59 511 GLN A C 1
ATOM 4347 O O . GLN A 1 511 ? 18.308 13.127 21.327 1.00 47.59 511 GLN A O 1
ATOM 4352 N N . TRP A 1 512 ? 18.555 15.154 20.403 1.00 47.31 512 TRP A N 1
ATOM 4353 C CA . TRP A 1 512 ? 18.551 14.672 19.022 1.00 47.31 512 TRP A CA 1
ATOM 4354 C C . TRP A 1 512 ? 19.933 14.098 18.703 1.00 47.31 512 TRP A C 1
ATOM 4356 O O . TRP A 1 512 ? 20.797 14.770 18.143 1.00 47.31 512 TRP A O 1
ATOM 4366 N N . LYS A 1 513 ? 20.176 12.844 19.092 1.00 43.56 513 LYS A N 1
ATOM 4367 C CA . LYS A 1 513 ? 21.177 12.044 18.378 1.00 43.56 513 LYS A CA 1
ATOM 4368 C C . LYS A 1 513 ? 20.623 11.783 16.977 1.00 43.56 513 LYS A C 1
ATOM 4370 O O . LYS A 1 513 ? 19.413 11.641 16.833 1.00 43.56 513 LYS A O 1
ATOM 4375 N N . LYS A 1 514 ? 21.493 11.723 15.960 1.00 41.22 514 LYS A N 1
ATOM 4376 C CA . LYS A 1 514 ? 21.150 11.196 14.627 1.00 41.22 514 LYS A CA 1
ATOM 4377 C C . LYS A 1 514 ? 20.492 9.822 14.825 1.00 41.22 514 LYS A C 1
ATOM 4379 O O . LYS A 1 514 ? 21.196 8.845 15.056 1.00 41.22 514 LYS A O 1
ATOM 4384 N N . GLN A 1 515 ? 19.164 9.777 14.833 1.00 43.00 515 GLN A N 1
ATOM 4385 C CA . GLN A 1 515 ? 18.403 8.540 14.763 1.00 43.00 515 GLN A CA 1
ATOM 4386 C C . GLN A 1 515 ? 18.327 8.151 13.292 1.00 43.00 515 GLN A C 1
ATOM 4388 O O . GLN A 1 515 ? 18.150 9.013 12.427 1.00 43.00 515 GLN A O 1
ATOM 4393 N N . GLU A 1 516 ? 18.499 6.865 13.011 1.00 41.69 516 GLU A N 1
ATOM 4394 C CA . GLU A 1 516 ? 18.074 6.321 11.727 1.00 41.69 516 GLU A CA 1
ATOM 4395 C C . GLU A 1 516 ? 16.570 6.591 11.593 1.00 41.69 516 GLU A C 1
ATOM 4397 O O . GLU A 1 516 ? 15.798 6.337 12.518 1.00 41.69 516 GLU A O 1
ATOM 4402 N N . LEU A 1 517 ? 16.172 7.211 10.481 1.00 53.94 517 LEU A N 1
ATOM 4403 C CA . LEU A 1 517 ? 14.779 7.547 10.208 1.00 53.94 517 LEU A CA 1
ATOM 4404 C C . LEU A 1 517 ? 14.041 6.258 9.832 1.00 53.94 517 LEU A C 1
ATOM 4406 O O . LEU A 1 517 ? 14.068 5.845 8.675 1.00 53.94 517 LEU A O 1
ATOM 4410 N N . GLU A 1 518 ? 13.401 5.618 10.808 1.00 53.50 518 GLU A N 1
ATOM 4411 C CA . GLU A 1 518 ? 12.492 4.496 10.566 1.00 53.50 518 GLU A CA 1
ATOM 4412 C C . GLU A 1 518 ? 11.090 5.038 10.258 1.00 53.50 518 GLU A C 1
ATOM 4414 O O . GLU A 1 518 ? 10.456 5.702 11.080 1.00 53.50 518 GLU A O 1
ATOM 4419 N N . LEU A 1 519 ? 10.614 4.792 9.038 1.00 60.56 519 LEU A N 1
ATOM 4420 C CA . LEU A 1 519 ? 9.295 5.233 8.595 1.00 60.56 519 LEU A CA 1
ATOM 4421 C C . LEU A 1 519 ? 8.211 4.256 9.035 1.00 60.56 519 LEU A C 1
ATOM 4423 O O . LEU A 1 519 ? 8.316 3.055 8.800 1.00 60.56 519 LEU A O 1
ATOM 4427 N N . SER A 1 520 ? 7.140 4.798 9.617 1.00 72.81 520 SER A N 1
ATOM 4428 C CA . SER A 1 520 ? 5.987 4.024 10.074 1.00 72.81 520 SER A CA 1
ATOM 4429 C C . SER A 1 520 ? 4.775 4.263 9.186 1.00 72.81 520 SER A C 1
ATOM 4431 O O . SER A 1 520 ? 4.242 5.376 9.108 1.00 72.81 520 SER A O 1
ATOM 4433 N N . ALA A 1 521 ? 4.319 3.194 8.529 1.00 72.56 521 ALA A N 1
ATOM 4434 C CA . ALA A 1 521 ? 3.090 3.195 7.744 1.00 72.56 521 ALA A CA 1
ATOM 4435 C C . ALA A 1 521 ? 1.875 3.519 8.625 1.00 72.56 521 ALA A C 1
ATOM 4437 O O . ALA A 1 521 ? 1.013 4.302 8.224 1.00 72.56 521 ALA A O 1
ATOM 4438 N N . GLN A 1 522 ? 1.843 2.983 9.847 1.00 83.88 522 GLN A N 1
ATOM 4439 C CA . GLN A 1 522 ? 0.785 3.247 10.812 1.00 83.88 522 GLN A CA 1
ATOM 4440 C C . GLN A 1 522 ? 0.737 4.721 11.242 1.00 83.88 522 GLN A C 1
ATOM 4442 O O . GLN A 1 522 ? -0.327 5.344 11.188 1.00 83.88 522 GLN A O 1
ATOM 4447 N N . ALA A 1 523 ? 1.870 5.316 11.631 1.00 86.19 523 ALA A N 1
ATOM 4448 C CA . ALA A 1 523 ? 1.908 6.723 12.033 1.00 86.19 523 ALA A CA 1
ATOM 4449 C C . ALA A 1 523 ? 1.539 7.652 10.862 1.00 86.19 523 ALA A C 1
ATOM 4451 O O . ALA A 1 523 ? 0.737 8.578 11.021 1.00 86.19 523 ALA A O 1
ATOM 4452 N N . MET A 1 524 ? 2.043 7.354 9.660 1.00 86.56 524 MET A N 1
ATOM 4453 C CA . MET A 1 524 ? 1.680 8.070 8.437 1.00 86.56 524 MET A CA 1
ATOM 4454 C C . MET A 1 524 ? 0.184 7.966 8.134 1.00 86.56 524 MET A C 1
ATOM 4456 O O . MET A 1 524 ? -0.437 8.976 7.789 1.00 86.56 524 MET A O 1
ATOM 4460 N N . TYR A 1 525 ? -0.410 6.779 8.302 1.00 89.50 525 TYR A N 1
ATOM 4461 C CA . TYR A 1 525 ? -1.839 6.582 8.097 1.00 89.50 525 TYR A CA 1
ATOM 4462 C C . TYR A 1 525 ? -2.665 7.517 8.985 1.00 89.50 525 TYR A C 1
ATOM 4464 O O . TYR A 1 525 ? -3.484 8.288 8.479 1.00 89.50 525 TYR A O 1
ATOM 4472 N N . TYR A 1 526 ? -2.423 7.506 10.299 1.00 93.12 526 TYR A N 1
ATOM 4473 C CA . TYR A 1 526 ? -3.196 8.345 11.215 1.00 93.12 526 TYR A CA 1
ATOM 4474 C C . TYR A 1 526 ? -2.937 9.844 10.998 1.00 93.12 526 TYR A C 1
ATOM 4476 O O . TYR A 1 526 ? -3.876 10.633 11.095 1.00 93.12 526 TYR A O 1
ATOM 4484 N N . TYR A 1 527 ? -1.716 10.256 10.632 1.00 93.19 527 TYR A N 1
ATOM 4485 C CA . TYR A 1 527 ? -1.417 11.659 10.315 1.00 93.19 527 TYR A CA 1
ATOM 4486 C C . TYR A 1 527 ? -2.177 12.151 9.079 1.00 93.19 527 TYR A C 1
ATOM 4488 O O . TYR A 1 527 ? -2.799 13.219 9.092 1.00 93.19 527 TYR A O 1
ATOM 4496 N N . LEU A 1 528 ? -2.154 11.371 7.999 1.00 90.94 528 LEU A N 1
ATOM 4497 C CA . LEU A 1 528 ? -2.835 11.726 6.758 1.00 90.94 528 LEU A CA 1
ATOM 4498 C C . LEU A 1 528 ? -4.359 11.638 6.896 1.00 90.94 528 LEU A C 1
ATOM 4500 O O . LEU A 1 528 ? -5.056 12.451 6.287 1.00 90.94 528 LEU A O 1
ATOM 4504 N N . LEU A 1 529 ? -4.876 10.717 7.713 1.00 91.69 529 LEU A N 1
ATOM 4505 C CA . LEU A 1 529 ? -6.298 10.647 8.055 1.00 91.69 529 LEU A CA 1
ATOM 4506 C C . LEU A 1 529 ? -6.744 11.865 8.876 1.00 91.69 529 LEU A C 1
ATOM 4508 O O . LEU A 1 529 ? -7.768 12.470 8.565 1.00 91.69 529 LEU A O 1
ATOM 4512 N N . ALA A 1 530 ? -5.963 12.265 9.883 1.00 92.12 530 ALA A N 1
ATOM 4513 C CA . ALA A 1 530 ? -6.237 13.455 10.686 1.00 92.12 530 ALA A CA 1
ATOM 4514 C C . ALA A 1 530 ? -6.299 14.722 9.820 1.00 92.12 530 ALA A C 1
ATOM 4516 O O . ALA A 1 530 ? -7.212 15.536 9.958 1.00 92.12 530 ALA A O 1
ATOM 4517 N N . ASN A 1 531 ? -5.369 14.855 8.874 1.00 90.00 531 ASN A N 1
ATOM 4518 C CA . ASN A 1 531 ? -5.372 15.953 7.913 1.00 90.00 531 ASN A CA 1
ATOM 4519 C C . ASN A 1 531 ? -6.572 15.927 6.969 1.00 90.00 531 ASN A C 1
ATOM 4521 O O . ASN A 1 531 ? -7.159 16.975 6.712 1.00 90.00 531 ASN A O 1
ATOM 4525 N N . TRP A 1 532 ? -6.972 14.743 6.507 1.00 87.06 532 TRP A N 1
ATOM 4526 C CA . TRP A 1 532 ? -8.161 14.605 5.674 1.00 87.06 532 TRP A CA 1
ATOM 4527 C C . TRP A 1 532 ? -9.401 15.079 6.433 1.00 87.06 532 TRP A C 1
ATOM 4529 O O . TRP A 1 532 ? -10.172 15.884 5.921 1.00 87.06 532 TRP A O 1
ATOM 4539 N N . ASN A 1 533 ? -9.558 14.648 7.687 1.00 87.31 533 ASN A N 1
ATOM 4540 C CA . ASN A 1 533 ? -10.668 15.067 8.544 1.00 87.31 533 ASN A CA 1
ATOM 4541 C C . ASN A 1 533 ? -10.665 16.586 8.800 1.00 87.31 533 ASN A C 1
ATOM 4543 O O . ASN A 1 533 ? -11.724 17.212 8.740 1.00 87.31 533 ASN A O 1
ATOM 4547 N N . ARG A 1 534 ? -9.485 17.195 9.006 1.00 85.12 534 ARG A N 1
ATOM 4548 C CA . ARG A 1 534 ? -9.316 18.656 9.108 1.00 85.12 534 ARG A CA 1
ATOM 4549 C C . ARG A 1 534 ? -9.809 19.382 7.851 1.00 85.12 534 ARG A C 1
ATOM 4551 O O . ARG A 1 534 ? -10.520 20.379 7.963 1.00 85.12 534 ARG A O 1
ATOM 4558 N N . GLU A 1 535 ? -9.453 18.892 6.664 1.00 80.06 535 GLU A N 1
ATOM 4559 C CA . GLU A 1 535 ? -9.883 19.478 5.385 1.00 80.06 535 GLU A CA 1
ATOM 4560 C C . GLU A 1 535 ? -11.395 19.349 5.169 1.00 80.06 535 GLU A C 1
ATOM 4562 O O . GLU A 1 535 ? -12.031 20.314 4.752 1.00 80.06 535 GLU A O 1
ATOM 4567 N N . GLN A 1 536 ? -11.994 18.200 5.503 1.00 75.94 536 GLN A N 1
ATOM 4568 C CA . GLN A 1 536 ? -13.449 18.016 5.409 1.00 75.94 536 GLN A CA 1
ATOM 4569 C C . GLN A 1 536 ? -14.224 18.953 6.350 1.00 75.94 536 GLN A C 1
ATOM 4571 O O . GLN A 1 536 ? -15.344 19.349 6.033 1.00 75.94 536 GLN A O 1
ATOM 4576 N N . TYR A 1 537 ? -13.637 19.324 7.492 1.00 66.00 537 TYR A N 1
ATOM 4577 C CA . TYR A 1 537 ? -14.209 20.312 8.406 1.00 66.00 537 TYR A CA 1
ATOM 4578 C C . TYR A 1 537 ? -14.168 21.728 7.805 1.00 66.00 537 TYR A C 1
ATOM 4580 O O . TYR A 1 537 ? -15.214 22.346 7.617 1.00 66.00 537 TYR A O 1
ATOM 4588 N N . HIS A 1 538 ? -12.984 22.219 7.427 1.00 57.44 538 HIS A N 1
ATOM 4589 C CA . HIS A 1 538 ? -12.835 23.585 6.904 1.00 57.44 538 HIS A CA 1
ATOM 4590 C C . HIS A 1 538 ? -13.404 23.776 5.490 1.00 57.44 538 HIS A C 1
ATOM 4592 O O . HIS A 1 538 ? -13.706 24.898 5.093 1.00 57.44 538 HIS A O 1
ATOM 4598 N N . GLY A 1 539 ? -13.572 22.698 4.722 1.00 45.94 539 GLY A N 1
ATOM 4599 C CA . GLY A 1 539 ? -14.236 22.723 3.419 1.00 45.94 539 GLY A CA 1
ATOM 4600 C C . GLY A 1 539 ? -15.741 22.994 3.490 1.00 45.94 539 GLY A C 1
ATOM 4601 O O . GLY A 1 539 ? -16.305 23.408 2.489 1.00 45.94 539 GLY A O 1
ATOM 4602 N N . ASN A 1 540 ? -16.379 22.805 4.653 1.00 35.66 540 ASN A N 1
ATOM 4603 C CA . ASN A 1 540 ? -17.778 23.191 4.888 1.00 35.66 540 ASN A CA 1
ATOM 4604 C C . ASN A 1 540 ? -17.923 24.637 5.413 1.00 35.66 540 ASN A C 1
ATOM 4606 O O . ASN A 1 540 ? -19.045 25.113 5.574 1.00 35.66 540 ASN A O 1
ATOM 4610 N N . GLU A 1 541 ? -16.810 25.321 5.704 1.00 33.66 541 GLU A N 1
ATOM 4611 C CA . GLU A 1 541 ? -16.762 26.736 6.113 1.00 33.66 541 GLU A CA 1
ATOM 4612 C C . GLU A 1 541 ? -16.377 27.678 4.946 1.00 33.66 541 GLU A C 1
ATOM 4614 O O . GLU A 1 541 ? -16.365 28.897 5.126 1.00 33.66 541 GLU A O 1
ATOM 4619 N N . ARG A 1 542 ? -16.058 27.131 3.761 1.00 28.77 542 ARG A N 1
ATOM 4620 C CA . ARG A 1 542 ? -15.837 27.853 2.493 1.00 28.77 542 ARG A CA 1
ATOM 4621 C C . ARG A 1 542 ? -17.015 27.646 1.556 1.00 28.77 542 ARG A C 1
ATOM 4623 O O . ARG A 1 542 ? -17.314 28.602 0.807 1.00 28.77 542 ARG A O 1
#

pLDDT: mean 73.76, std 18.24, range [28.77, 96.06]

Secondary structure (DSSP, 8-state):
-HHHHHHHHHHHHHHHHHHHHHHTTT-EEEEEETTTTEEEEEES-SSS--S--EEEEEEEETT--EEEGGGGEEEEEEETTTEEEEEEEETTEEEEEEEEE-SS-TTEEEEEEEEEESS-EEEEEEEE-SS-SEEEEEESSTT--EEEETTEEEEES-S-EEEEEES-SSTTS---EE-SSEEEEPTT-EEEEEEEEEPSEEEEEEEEEEESS---PPPPPHHHHHHHHHHHHHHHHHHHHTS-SSHHHHHHHHHHHHHHSS----TTS--TT----HHHHHHHHHHHHHTT--S-TTHHHH-TTS---HHHHHHHHHHHHHHHHHTTPPPPHHHIIIIIHHHHHHTTTTB-TTS-BSSS-SBHHHHHHHHHHHHHHTT-GGGSTTHHHHHHHHHHHHHHHHHHHEETTEE-SBTT-SS--TTGGGGGGGS-HHHHHHHHHHHHHHHEETTTTEE--TT-SEEEHHHHHHHHHHHHHTT-HHHHHHHHHHHHHHHHHTTT---SEEESSS----------HHHHHHHHHHHHHHHHHHTT--

Foldseek 3Di:
DVVVVVVVVVVVVVVVVLVVLLVQVFAWFWDQDLVVLFIAIRGSDPVDPQQWGTKFKWWAAPVRDIDGQSVFWDDWDDFPRHKIWTWGDDPFWIKIWIWHQFLVDSQKIKIKIKIQGNGKTKMKMKTQTNDFWWKWFFDDDQQWTWIDDDFKIKGKPGSQKWKWKDLDPDPPPDPTDTDPGMDTGGNSIMIMIIRGTGGRGMDIIMIMMGGNDDDPDRDDDPCVSVVVRVVSLVVQLVVLVPQDDDPLLSVLSSVLCVVQPPDGDDPVADAVPPPQDLLLNLLSLLLCLLSVVDPCNCVLVVVLPDPDDLQSNLSSLLSNLVSCVSVVHDDDLCCCVVRVVVVLLVSQPCADPQLDRDPDDQFLVSLLSNLSNLVSLLPHPSCPVCNVVSVVNNVSSLSNLCQQADDPQFGCGGSPDPDGDLLVLLSLVSDDLVCSLVSLVVSCVVAQDPVLQFGDDDPDQKDQLLSLLSNLLSCLVNVVLVSSVSSLVSSQVQCVVVVSAQDRIGGSDDDDDPDNDHHDSSSSSSNSSSVSSNCVVVVVVD

Organism: NCBI:txid143387

Radius of gyration: 28.24 Å; chains: 1; bounding box: 69×68×77 Å

Sequence (542 aa):
MKKWLTYILYLNISFFAFADYFLTNGEVTFYYDSEEQAVSYLRGDALYPLDISRIRFYWIDEEERVYDLQNCVENIEQEGENILRLSYVLPEGRWKITFLPSFQKKQQLFCFFEGSLRRKGHFVVEISPQQENHYLRLQGSEGEKDLEYRNFLLSSNRKDFSIFLSKNSSLRDFHLEEILTSAKKFREDRLYYVFDKMKEGEERGILRFDFYQKETQAWKSFEEVQWEEKAAVLSSEQKYRTMRSSEILAKNLELLDLLSSRVYIPSSISYAKAKISYLEKQQLLLLRALYGMVKNHQRILEDVNLRKKELDSVYYFYYAFLYAEKTRRRIDQNLVEKRLSPQILSMYDEMTEDGRLIAVEDSLEAYASYYRLLSLLEKRVEFVQEREFIQERKEKLYSYIQKSFIKQGTFRDRSFLEKSNVKNIEYVFLLPSSMQRTEVKKWYDANYDKTSGVFHYGKEHSLDMIHNLKMVSVLYEVGMFPEAGQLLKHLESYIEKSQNFVLESYPLHYQWKKQELELSAQAMYYYLLANWNREQYHGNER